Protein AF-A0A7V2L895-F1 (afdb_monomer_lite)

Radius of gyration: 23.86 Å; chains: 1; bounding box: 80×46×72 Å

pLDDT: mean 88.42, std 10.13, range [46.81, 98.75]

Foldseek 3Di:
DDPVLVVVLVVLVVLLCCLVVQLVVLLVVLVVLVVCVVVCVVVPPCPDPLQSLLLSLLSNVLSVLSVVLNVQSVCSNVPHDFDDFDAQDPCLVVLVVQQVVLLVQLCCQQQVVNPVNPSNNVSLLSNLVSLLSNLLSQLRNLADTDGPNLLSLLLNCLQPVLVVQLVVQLVVVVVVLVVQLLVVLVVDPLSVVLVVQVVDVVNPPPPVNVVSVVVSCPPVSNVCSVLCSQLAVSLLSSLVSLQVLCVVCLVPQQALLNQLSSSLSSQLSNLSNVSSNPDDGHNCNSVVSVLSSLSSLLSSQLRSQLSSLSSCCSPPVPVVSNVCSNVVSSNLVSLSRNLVVQLVVLVVCVVVVNDPDDPVNNVVSNVVSVVVSVVSSVVSNVSSNVVNNVSVVVVVVVVVVVVVVVVPPD

Sequence (410 aa):
MSDKTAERRPLDLILFIVSLGGFLLILVTSGMIVIENLLSGPSGVDTGLNYSITTALSITFVGICALPTCIMSARALIGQSPFPPRPGSSIWLVSIVLLPLTLILGHLAFTRGLFSDLIGPPAHILTALVPALIAIVLIRRHGPTYSPRRTWGQFLVGLWAIPITSLILEILTLIPTMIAIAVLLMSTAGGRQLIGILTNPDHWLESQIYETLFQILRQPGVLMVILGYVVIIVPLIEEAAKTMAVWPFLRRGLRPASAFIGGAIGGAAYGLFEALFLTQPGPSWTTNMIARIGATVMHSFTAGLSSWGLAQVVGNREWKRFGRAYLGAVLMHALWNAIALGISFNSIAVEYQYINLTPSMLAMINLSGVILLTLLSSLALIGLIRMPRRLMREQIDSMVEVVQQSSREP

Structure (mmCIF, N/CA/C/O backbone):
data_AF-A0A7V2L895-F1
#
_entry.id   AF-A0A7V2L895-F1
#
loop_
_atom_site.group_PDB
_atom_site.id
_atom_site.type_symbol
_atom_site.label_atom_id
_atom_site.label_alt_id
_atom_site.label_comp_id
_atom_site.label_asym_id
_atom_site.label_entity_id
_atom_site.label_seq_id
_atom_site.pdbx_PDB_ins_code
_atom_site.Cartn_x
_atom_site.Cartn_y
_atom_site.Cartn_z
_atom_site.occupancy
_atom_site.B_iso_or_equiv
_atom_site.auth_seq_id
_atom_site.auth_comp_id
_atom_site.auth_asym_id
_atom_site.auth_atom_id
_atom_site.pdbx_PDB_model_num
ATOM 1 N N . MET A 1 1 ? -12.894 -10.423 40.329 1.00 47.28 1 MET A N 1
ATOM 2 C CA . MET A 1 1 ? -12.368 -10.151 38.968 1.00 47.28 1 MET A CA 1
ATOM 3 C C . MET A 1 1 ? -13.398 -10.653 37.973 1.00 47.28 1 MET A C 1
ATOM 5 O O . MET A 1 1 ? -13.774 -11.807 38.082 1.00 47.28 1 MET A O 1
ATOM 9 N N . SER A 1 2 ? -13.943 -9.791 37.109 1.00 46.81 2 SER A N 1
ATOM 10 C CA . SER A 1 2 ? -15.085 -10.160 36.253 1.00 46.81 2 SER A CA 1
ATOM 11 C C . SER A 1 2 ? -14.647 -10.974 35.029 1.00 46.81 2 SER A C 1
ATOM 13 O O . SER A 1 2 ? -13.564 -10.735 34.489 1.00 46.81 2 SER A O 1
ATOM 15 N N . ASP A 1 3 ? -15.500 -11.891 34.574 1.00 51.38 3 ASP A N 1
ATOM 16 C CA . ASP A 1 3 ? -15.311 -12.806 33.430 1.00 51.38 3 ASP A CA 1
ATOM 17 C C . ASP A 1 3 ? -14.724 -12.145 32.166 1.00 51.38 3 ASP A C 1
ATOM 19 O O . ASP A 1 3 ? -13.896 -12.709 31.451 1.00 51.38 3 ASP A O 1
ATOM 23 N N . LYS A 1 4 ? -15.046 -10.865 31.937 1.00 52.69 4 LYS A N 1
ATOM 24 C CA . LYS A 1 4 ? -14.548 -10.074 30.796 1.00 52.69 4 LYS A CA 1
ATOM 25 C C . LYS A 1 4 ? -13.036 -9.824 30.821 1.00 52.69 4 LYS A C 1
ATOM 27 O O . LYS A 1 4 ? -12.463 -9.436 29.802 1.00 52.69 4 LYS A O 1
ATOM 32 N N . THR A 1 5 ? -12.387 -9.977 31.976 1.00 53.72 5 THR A N 1
ATOM 33 C CA . THR A 1 5 ? -10.924 -9.868 32.107 1.00 53.72 5 THR A CA 1
ATOM 34 C C . THR A 1 5 ? -10.213 -11.164 31.722 1.00 53.72 5 THR A C 1
ATOM 36 O O . THR A 1 5 ? -9.097 -11.092 31.209 1.00 53.72 5 THR A O 1
ATOM 39 N N . ALA A 1 6 ? -10.861 -12.324 31.884 1.00 54.28 6 ALA A N 1
ATOM 40 C CA . ALA A 1 6 ? -10.315 -13.621 31.496 1.00 54.28 6 ALA A CA 1
ATOM 41 C C . ALA A 1 6 ? -10.310 -13.801 29.965 1.00 54.28 6 ALA A C 1
ATOM 43 O O . ALA A 1 6 ? -9.279 -14.168 29.406 1.00 54.28 6 ALA A O 1
ATOM 44 N N . GLU A 1 7 ? -11.389 -13.415 29.270 1.00 57.00 7 GLU A N 1
ATOM 45 C CA . GLU A 1 7 ? -11.491 -13.495 27.796 1.00 57.00 7 GLU A CA 1
ATOM 46 C C . GLU A 1 7 ? -10.482 -12.615 27.032 1.00 57.00 7 GLU A C 1
ATOM 48 O O . GLU A 1 7 ? -10.173 -12.874 25.868 1.00 57.00 7 GLU A O 1
ATOM 53 N N . ARG A 1 8 ? -9.956 -11.549 27.652 1.00 62.12 8 ARG A N 1
ATOM 54 C CA . ARG A 1 8 ? -8.998 -10.638 26.995 1.00 62.12 8 ARG A CA 1
ATOM 55 C C . ARG A 1 8 ? -7.577 -11.198 26.952 1.00 62.12 8 ARG A C 1
ATOM 57 O O . ARG A 1 8 ? -6.865 -10.949 25.982 1.00 62.12 8 ARG A O 1
ATOM 64 N N . ARG A 1 9 ? -7.201 -12.013 27.942 1.00 71.25 9 ARG A N 1
ATOM 65 C CA . ARG A 1 9 ? -5.858 -12.599 28.080 1.00 71.25 9 ARG A CA 1
ATOM 66 C C . ARG A 1 9 ? -5.384 -13.406 26.860 1.00 71.25 9 ARG A C 1
ATOM 68 O O . ARG A 1 9 ? -4.253 -13.168 26.445 1.00 71.25 9 ARG A O 1
ATOM 75 N N . PRO A 1 10 ? -6.185 -14.291 26.230 1.00 82.56 10 PRO A N 1
ATOM 76 C CA . PRO A 1 10 ? -5.721 -15.036 25.057 1.00 82.56 10 PRO A CA 1
ATOM 77 C C . PRO A 1 10 ? -5.501 -14.146 23.826 1.00 82.56 10 PRO A C 1
ATOM 79 O O . PRO A 1 10 ? -4.518 -14.328 23.117 1.00 82.56 10 PRO A O 1
ATOM 82 N N . LEU A 1 11 ? -6.354 -13.143 23.581 1.00 79.75 11 LEU A N 1
ATOM 83 C CA . LEU A 1 11 ? -6.153 -12.202 22.468 1.00 79.75 11 LEU A CA 1
ATOM 84 C C . LEU A 1 11 ? -4.928 -11.310 22.686 1.00 79.75 11 LEU A C 1
ATOM 86 O O . LEU A 1 11 ? -4.228 -10.989 21.732 1.00 79.75 11 LEU A O 1
ATOM 90 N N . ASP A 1 12 ? -4.681 -10.899 23.930 1.00 83.38 12 ASP A N 1
ATOM 91 C CA . ASP A 1 12 ? -3.463 -10.189 24.320 1.00 83.38 12 ASP A CA 1
ATOM 92 C C . ASP A 1 12 ? -2.209 -11.039 24.110 1.00 83.38 12 ASP A C 1
ATOM 94 O O . ASP A 1 12 ? -1.223 -10.554 23.562 1.00 83.38 12 ASP A O 1
ATOM 98 N N . LEU A 1 13 ? -2.270 -12.320 24.470 1.00 87.12 13 LEU A N 1
ATOM 99 C CA . LEU A 1 13 ? -1.169 -13.254 24.277 1.00 87.12 13 LEU A CA 1
ATOM 100 C C . LEU A 1 13 ? -0.878 -13.494 22.792 1.00 87.12 13 LEU A C 1
ATOM 102 O O . LEU A 1 13 ? 0.271 -13.379 22.375 1.00 87.12 13 LEU A O 1
ATOM 106 N N . ILE A 1 14 ? -1.907 -13.762 21.983 1.00 86.50 14 ILE A N 1
ATOM 107 C CA . ILE A 1 14 ? -1.761 -13.944 20.531 1.00 86.50 14 ILE A CA 1
ATOM 108 C C . ILE A 1 14 ? -1.159 -12.688 19.903 1.00 86.50 14 ILE A C 1
ATOM 110 O O . ILE A 1 14 ? -0.196 -12.773 19.148 1.00 86.50 14 ILE A O 1
ATOM 114 N N . LEU A 1 15 ? -1.697 -11.512 20.236 1.00 84.56 15 LEU A N 1
ATOM 115 C CA . LEU A 1 15 ? -1.229 -10.251 19.674 1.00 84.56 15 LEU A CA 1
ATOM 116 C C . LEU A 1 15 ? 0.223 -9.951 20.076 1.00 84.56 15 LEU A C 1
ATOM 118 O O . LEU A 1 15 ? 0.990 -9.462 19.247 1.00 84.56 15 LEU A O 1
ATOM 122 N N . PHE A 1 16 ? 0.616 -10.285 21.309 1.00 89.06 16 PHE A N 1
ATOM 123 C CA . PHE A 1 16 ? 1.997 -10.189 21.778 1.00 89.06 16 PHE A CA 1
ATOM 124 C C . PHE A 1 16 ? 2.930 -11.134 21.011 1.00 89.06 16 PHE A C 1
ATOM 126 O O . PHE A 1 16 ? 3.919 -10.668 20.450 1.00 89.06 16 PHE A O 1
ATOM 133 N N . ILE A 1 17 ? 2.593 -12.427 20.930 1.00 89.38 17 ILE A N 1
ATOM 134 C CA . ILE A 1 17 ? 3.401 -13.445 20.240 1.00 89.38 17 ILE A CA 1
ATOM 135 C C . ILE A 1 17 ? 3.563 -13.094 18.763 1.00 89.38 17 ILE A C 1
ATOM 137 O O . ILE A 1 17 ? 4.679 -13.105 18.256 1.00 89.38 17 ILE A O 1
ATOM 141 N N . VAL A 1 18 ? 2.473 -12.735 18.080 1.00 87.62 18 VAL A N 1
ATOM 142 C CA . VAL A 1 18 ? 2.512 -12.375 16.658 1.00 87.62 18 VAL A CA 1
ATOM 143 C C . VAL A 1 18 ? 3.358 -11.122 16.439 1.00 87.62 18 VAL A C 1
ATOM 145 O O . VAL A 1 18 ? 4.212 -11.122 15.559 1.00 87.62 18 VAL A O 1
ATOM 148 N N . SER A 1 19 ? 3.180 -10.075 17.255 1.00 88.31 19 SER A N 1
ATOM 149 C CA . SER A 1 19 ? 3.936 -8.822 17.098 1.00 88.31 19 SER A CA 1
ATOM 150 C C . SER A 1 19 ? 5.428 -9.009 17.383 1.00 88.31 19 SER A C 1
ATOM 152 O O . SER A 1 19 ? 6.260 -8.503 16.636 1.00 88.31 19 SER A O 1
ATOM 154 N N . LEU A 1 20 ? 5.779 -9.733 18.452 1.00 91.31 20 LEU A N 1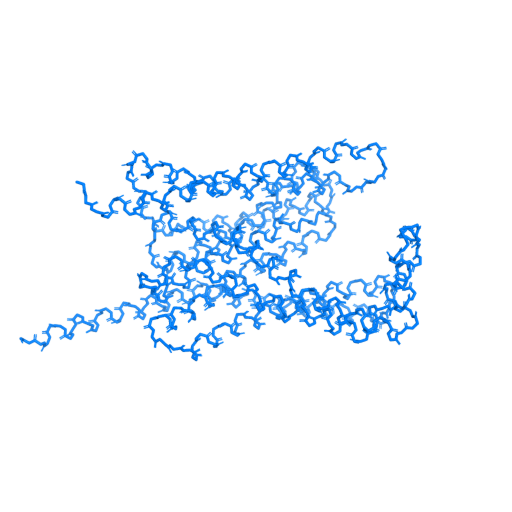
ATOM 155 C CA . LEU A 1 20 ? 7.172 -9.986 18.819 1.00 91.31 20 LEU A CA 1
ATOM 156 C C . LEU A 1 20 ? 7.841 -10.954 17.839 1.00 91.31 20 LEU A C 1
ATOM 158 O O . LEU A 1 20 ? 8.933 -10.674 17.357 1.00 91.31 20 LEU A O 1
ATOM 162 N N . GLY A 1 21 ? 7.178 -12.065 17.520 1.00 88.06 21 GLY A N 1
ATOM 163 C CA . GLY A 1 21 ? 7.686 -13.065 16.585 1.00 88.06 21 GLY A CA 1
ATOM 164 C C . GLY A 1 21 ? 7.909 -12.482 15.194 1.00 88.06 21 GLY A C 1
ATOM 165 O O . GLY A 1 21 ? 8.980 -12.668 14.625 1.00 88.06 21 GLY A O 1
ATOM 166 N N . GLY A 1 22 ? 6.952 -11.708 14.674 1.00 86.69 22 GLY A N 1
ATOM 167 C CA . GLY A 1 22 ? 7.124 -11.041 13.385 1.00 86.69 22 GLY A CA 1
ATOM 168 C C . GLY A 1 22 ? 8.212 -9.964 13.407 1.00 86.69 22 GLY A C 1
ATOM 169 O O . GLY A 1 22 ? 8.968 -9.865 12.449 1.00 86.69 22 GLY A O 1
ATOM 170 N N . PHE A 1 23 ? 8.375 -9.221 14.510 1.00 91.38 23 PHE A N 1
ATOM 171 C CA . PHE A 1 23 ? 9.475 -8.260 14.656 1.00 91.38 23 PHE A CA 1
ATOM 172 C C . PHE A 1 23 ? 10.838 -8.959 14.598 1.00 91.38 23 PHE A C 1
ATOM 174 O O . PHE A 1 23 ? 11.713 -8.531 13.851 1.00 91.38 23 PHE A O 1
ATOM 181 N N . LEU A 1 24 ? 11.002 -10.054 15.345 1.00 91.06 24 LEU A N 1
ATOM 182 C CA . LEU A 1 24 ? 12.238 -10.837 15.352 1.00 91.06 24 LEU A CA 1
ATOM 183 C C . LEU A 1 24 ? 12.520 -11.463 13.982 1.00 91.06 24 LEU A C 1
ATOM 185 O O . LEU A 1 24 ? 13.651 -11.392 13.511 1.00 91.06 24 LEU A O 1
ATOM 189 N N . LEU A 1 25 ? 11.500 -12.021 13.322 1.00 90.12 25 LEU A N 1
ATOM 190 C CA . LEU A 1 25 ? 11.636 -12.577 11.976 1.00 90.12 25 LEU A CA 1
ATOM 191 C C . LEU A 1 25 ? 12.106 -11.510 10.981 1.00 90.12 25 LEU A C 1
ATOM 193 O O . LEU A 1 25 ? 13.057 -11.737 10.243 1.00 90.12 25 LEU A O 1
ATOM 197 N N . ILE A 1 26 ? 11.489 -10.328 11.011 1.00 91.62 26 ILE A N 1
ATOM 198 C CA . ILE A 1 26 ? 11.847 -9.198 10.152 1.00 91.62 26 ILE A CA 1
ATOM 199 C C . ILE A 1 26 ? 13.279 -8.715 10.414 1.00 91.62 26 ILE A C 1
ATOM 201 O O . ILE A 1 26 ? 13.998 -8.411 9.463 1.00 91.62 26 ILE A O 1
ATOM 205 N N . LEU A 1 27 ? 13.717 -8.670 11.677 1.00 91.12 27 LEU A N 1
ATOM 206 C CA . LEU A 1 27 ? 15.104 -8.338 12.012 1.00 91.12 27 LEU A CA 1
ATOM 207 C C . LEU A 1 27 ? 16.088 -9.358 11.432 1.00 91.12 27 LEU A C 1
ATOM 209 O O . LEU A 1 27 ? 17.114 -8.960 10.884 1.00 91.12 27 LEU A O 1
ATOM 213 N N . VAL A 1 28 ? 15.769 -10.654 11.510 1.00 92.12 28 VAL A N 1
ATOM 214 C CA . VAL A 1 28 ? 16.588 -11.708 10.896 1.00 92.12 28 VAL A CA 1
ATOM 215 C C . VAL A 1 28 ? 16.631 -11.527 9.380 1.00 92.12 28 VAL A C 1
ATOM 217 O O . VAL A 1 28 ? 17.719 -11.488 8.817 1.00 92.12 28 VAL A O 1
ATOM 220 N N . THR A 1 29 ? 15.486 -11.338 8.716 1.00 89.81 29 THR A N 1
ATOM 221 C CA . THR A 1 29 ? 15.426 -11.105 7.263 1.00 89.81 29 THR A CA 1
ATOM 222 C C . THR A 1 29 ? 16.241 -9.882 6.847 1.00 89.81 29 THR A C 1
ATOM 224 O O . THR A 1 29 ? 17.032 -9.961 5.912 1.00 89.81 29 THR A O 1
ATOM 227 N N . SER A 1 30 ? 16.110 -8.764 7.565 1.00 91.00 30 SER A N 1
ATOM 228 C CA . SER A 1 30 ? 16.908 -7.568 7.299 1.00 91.00 30 SER A CA 1
ATOM 229 C C . SER A 1 30 ? 18.404 -7.813 7.503 1.00 91.00 30 SER A C 1
ATOM 231 O O . SER A 1 30 ? 19.209 -7.305 6.727 1.00 91.00 30 SER A O 1
ATOM 233 N N . GLY A 1 31 ? 18.787 -8.564 8.539 1.00 89.50 31 GLY A N 1
ATOM 234 C CA . GLY A 1 31 ? 20.180 -8.930 8.790 1.00 89.50 31 GLY A CA 1
ATOM 235 C C . GLY A 1 31 ? 20.755 -9.798 7.673 1.00 89.50 31 GLY A C 1
ATOM 236 O O . GLY A 1 31 ? 21.872 -9.551 7.230 1.00 89.50 31 GLY A O 1
ATOM 237 N N . MET A 1 32 ? 19.971 -10.752 7.162 1.00 89.38 32 MET A N 1
ATOM 238 C CA . MET A 1 32 ? 20.368 -11.604 6.038 1.00 89.38 32 MET A CA 1
ATOM 239 C C . MET A 1 32 ? 20.625 -10.798 4.762 1.00 89.38 32 MET A C 1
ATOM 241 O O . MET A 1 32 ? 21.624 -11.056 4.108 1.00 89.38 32 MET A O 1
ATOM 245 N N . ILE A 1 33 ? 19.803 -9.787 4.453 1.00 88.38 33 ILE A N 1
ATOM 246 C CA . ILE A 1 33 ? 20.011 -8.903 3.286 1.00 88.38 33 ILE A CA 1
ATOM 247 C C . ILE A 1 33 ? 21.324 -8.118 3.407 1.00 88.38 33 ILE A C 1
ATOM 249 O O . ILE A 1 33 ? 22.063 -7.966 2.435 1.00 88.38 33 ILE A O 1
ATOM 253 N N . VAL A 1 34 ? 21.641 -7.623 4.609 1.00 86.31 34 VAL A N 1
ATOM 254 C CA . VAL A 1 34 ? 22.909 -6.918 4.857 1.00 86.31 34 VAL A CA 1
ATOM 255 C C . VAL A 1 34 ? 24.093 -7.877 4.729 1.00 86.31 34 VAL A C 1
ATOM 257 O O . VAL A 1 34 ? 25.081 -7.538 4.086 1.00 86.31 34 VAL A O 1
ATOM 260 N N . ILE A 1 35 ? 23.997 -9.078 5.307 1.00 86.62 35 ILE A N 1
ATOM 261 C CA . ILE A 1 35 ? 25.050 -10.099 5.221 1.00 86.62 35 ILE A CA 1
ATOM 262 C C . ILE A 1 35 ? 25.265 -10.534 3.768 1.00 86.62 35 ILE A C 1
ATOM 264 O O . ILE A 1 35 ? 26.406 -10.582 3.325 1.00 86.62 35 ILE A O 1
ATOM 268 N N . GLU A 1 36 ? 24.194 -10.804 3.019 1.00 84.69 36 GLU A N 1
ATOM 269 C CA . GLU A 1 36 ? 24.253 -11.142 1.594 1.00 84.69 36 GLU A CA 1
ATOM 270 C C . GLU A 1 36 ? 25.011 -10.069 0.811 1.00 84.69 36 GLU A C 1
ATOM 272 O O . GLU A 1 36 ? 25.942 -10.394 0.081 1.00 84.69 36 GLU A O 1
ATOM 277 N N . ASN A 1 37 ? 24.687 -8.791 1.029 1.00 81.38 37 ASN A N 1
ATOM 278 C CA . ASN A 1 37 ? 25.364 -7.685 0.359 1.00 81.38 37 ASN A CA 1
ATOM 279 C C . ASN A 1 37 ? 26.857 -7.574 0.724 1.00 81.38 37 ASN A C 1
ATOM 281 O O . ASN A 1 37 ? 27.685 -7.285 -0.137 1.00 81.38 37 ASN A O 1
ATOM 285 N N . LEU A 1 38 ? 27.222 -7.837 1.983 1.00 81.44 38 LEU A N 1
ATOM 286 C CA . LEU A 1 38 ? 28.625 -7.862 2.412 1.00 81.44 38 LEU A CA 1
ATOM 287 C C . LEU A 1 38 ? 29.396 -9.037 1.791 1.00 81.44 38 LEU A C 1
ATOM 289 O O . LEU A 1 38 ? 30.576 -8.897 1.471 1.00 81.44 38 LEU A O 1
ATOM 293 N N . LEU A 1 39 ? 28.738 -10.186 1.615 1.00 81.38 39 LEU A N 1
ATOM 294 C CA . LEU A 1 39 ? 29.326 -11.392 1.029 1.00 81.38 39 LEU A CA 1
ATOM 295 C C . LEU A 1 39 ? 29.367 -11.360 -0.505 1.00 81.38 39 LEU A C 1
ATOM 297 O O . LEU A 1 39 ? 30.215 -12.032 -1.086 1.00 81.38 39 LEU A O 1
ATOM 301 N N . SER A 1 40 ? 28.489 -10.596 -1.164 1.00 72.19 40 SER A N 1
ATOM 302 C CA . SER A 1 40 ? 28.437 -10.474 -2.628 1.00 72.19 40 SER A CA 1
ATOM 303 C C . SER A 1 40 ? 29.451 -9.474 -3.197 1.00 72.19 40 SER A C 1
ATOM 305 O O . SER A 1 40 ? 29.813 -9.585 -4.370 1.00 72.19 40 SER A O 1
ATOM 307 N N . GLY A 1 41 ? 29.981 -8.557 -2.379 1.00 62.53 41 GLY A N 1
ATOM 308 C CA . GLY A 1 41 ? 30.995 -7.563 -2.766 1.00 62.53 41 GLY A CA 1
ATOM 309 C C . GLY A 1 41 ? 32.218 -8.088 -3.554 1.00 62.53 41 GLY A C 1
ATOM 310 O O . GLY A 1 41 ? 32.682 -7.383 -4.447 1.00 62.53 41 GLY A O 1
ATOM 311 N N . PRO A 1 42 ? 32.734 -9.314 -3.318 1.00 58.00 42 PRO A N 1
ATOM 312 C CA . PRO A 1 42 ? 33.832 -9.888 -4.107 1.00 58.00 42 PRO A CA 1
ATOM 313 C C . PRO A 1 42 ? 33.417 -10.491 -5.463 1.00 58.00 42 PRO A C 1
ATOM 315 O O . PRO A 1 42 ? 34.285 -10.793 -6.277 1.00 58.00 42 PRO A O 1
ATOM 318 N N . SER A 1 43 ? 32.120 -10.716 -5.708 1.00 56.47 43 SER A N 1
ATOM 319 C CA . SER A 1 43 ? 31.615 -11.524 -6.838 1.00 56.47 43 SER A CA 1
ATOM 320 C C . SER A 1 43 ? 31.265 -10.737 -8.112 1.00 56.47 43 SER A C 1
ATOM 322 O O . SER A 1 43 ? 30.825 -11.328 -9.094 1.00 56.47 43 SER A O 1
ATOM 324 N N . GLY A 1 44 ? 31.477 -9.415 -8.132 1.00 47.97 44 GLY A N 1
ATOM 325 C CA . GLY A 1 44 ? 31.302 -8.578 -9.331 1.00 47.97 44 GLY A CA 1
ATOM 326 C C . GLY A 1 44 ? 29.850 -8.330 -9.769 1.00 47.97 44 GLY A C 1
ATOM 327 O O . GLY A 1 44 ? 29.630 -7.613 -10.743 1.00 47.97 44 GLY A O 1
ATOM 328 N N . VAL A 1 45 ? 28.856 -8.873 -9.057 1.00 50.09 45 VAL A N 1
ATOM 329 C CA . VAL A 1 45 ? 27.433 -8.560 -9.260 1.00 50.09 45 VAL A CA 1
ATOM 330 C C . VAL A 1 45 ? 27.099 -7.310 -8.447 1.00 50.09 45 VAL A C 1
ATOM 332 O O . VAL A 1 45 ? 26.736 -7.384 -7.274 1.00 50.09 45 VAL A O 1
ATOM 335 N N . ASP A 1 46 ? 27.281 -6.143 -9.060 1.00 50.94 46 ASP A N 1
ATOM 336 C CA . ASP A 1 46 ? 26.990 -4.853 -8.436 1.00 50.94 46 ASP A CA 1
ATOM 337 C C . ASP A 1 46 ? 25.471 -4.615 -8.401 1.00 50.94 46 ASP A C 1
ATOM 339 O O . ASP A 1 46 ? 24.887 -3.998 -9.289 1.00 50.94 46 ASP A O 1
ATOM 343 N N . THR A 1 47 ? 24.790 -5.132 -7.373 1.00 52.53 47 THR A N 1
ATOM 344 C CA . THR A 1 47 ? 23.374 -4.805 -7.118 1.00 52.53 47 THR A CA 1
ATOM 345 C C . THR A 1 47 ? 23.188 -3.375 -6.589 1.00 52.53 47 THR A C 1
ATOM 347 O O . THR A 1 47 ? 22.064 -2.984 -6.281 1.00 52.53 47 THR A O 1
ATOM 350 N N . GLY A 1 48 ? 24.268 -2.589 -6.473 1.00 62.22 48 GLY A N 1
ATOM 351 C CA . GLY A 1 48 ? 24.295 -1.252 -5.898 1.00 62.22 48 GLY A CA 1
ATOM 352 C C . GLY A 1 48 ? 24.070 -1.275 -4.384 1.00 62.22 48 GLY A C 1
ATOM 353 O O . GLY A 1 48 ? 22.975 -1.574 -3.911 1.00 62.22 48 GLY A O 1
ATOM 354 N N . LEU A 1 49 ? 25.086 -0.890 -3.605 1.00 66.12 49 LEU A N 1
ATOM 355 C CA . LEU A 1 49 ? 25.040 -0.788 -2.131 1.00 66.12 49 LEU A CA 1
ATOM 356 C C . LEU A 1 49 ? 23.767 -0.068 -1.615 1.00 66.12 49 LEU A C 1
ATOM 358 O O . LEU A 1 49 ? 23.123 -0.502 -0.656 1.00 66.12 49 LEU A O 1
ATOM 362 N N . ASN A 1 50 ? 23.344 0.967 -2.349 1.00 74.38 50 ASN A N 1
ATOM 363 C CA . ASN A 1 50 ? 22.130 1.747 -2.110 1.00 74.38 50 ASN A CA 1
ATOM 364 C C . ASN A 1 50 ? 20.844 0.901 -2.045 1.00 74.38 50 ASN A C 1
ATOM 366 O O . ASN A 1 50 ? 19.965 1.185 -1.229 1.00 74.38 50 ASN A O 1
ATOM 370 N N . TYR A 1 51 ? 20.699 -0.113 -2.906 1.00 83.69 51 TYR A N 1
ATOM 371 C CA . TYR A 1 51 ? 19.502 -0.958 -2.981 1.00 83.69 51 TYR A CA 1
ATOM 372 C C . TYR A 1 51 ? 19.353 -1.826 -1.738 1.00 83.69 51 TYR A C 1
ATOM 374 O O . TYR A 1 51 ? 18.323 -1.769 -1.060 1.00 83.69 51 TYR A O 1
ATOM 382 N N . SER A 1 52 ? 20.399 -2.571 -1.388 1.00 85.31 52 SER A N 1
ATOM 383 C CA . SER A 1 52 ? 20.362 -3.513 -0.270 1.00 85.31 52 SER A CA 1
ATOM 384 C C . SER A 1 52 ? 20.192 -2.803 1.072 1.00 85.31 52 SER A C 1
ATOM 386 O O . SER A 1 52 ? 19.362 -3.220 1.880 1.00 85.31 52 SER A O 1
ATOM 388 N N . ILE A 1 53 ? 20.895 -1.684 1.294 1.00 87.50 53 ILE A N 1
ATOM 389 C CA . ILE A 1 53 ? 20.757 -0.888 2.526 1.00 87.50 53 ILE A CA 1
ATOM 390 C C . ILE A 1 53 ? 19.353 -0.285 2.633 1.00 87.50 53 ILE A C 1
ATOM 392 O O . ILE A 1 53 ? 18.721 -0.378 3.689 1.00 87.50 53 ILE A O 1
ATOM 396 N N . THR A 1 54 ? 18.834 0.302 1.548 1.00 91.50 54 THR A N 1
ATOM 397 C CA . THR A 1 54 ? 17.481 0.883 1.545 1.00 91.50 54 THR A CA 1
ATOM 398 C C . THR A 1 54 ? 16.424 -0.183 1.820 1.00 91.50 54 THR A C 1
ATOM 400 O O . THR A 1 54 ? 15.527 0.047 2.635 1.00 91.50 54 THR A O 1
ATOM 403 N N . THR A 1 55 ? 16.557 -1.361 1.208 1.00 91.75 55 THR A N 1
ATOM 404 C CA . THR A 1 55 ? 15.662 -2.507 1.423 1.00 91.75 55 THR A CA 1
ATOM 405 C C . THR A 1 55 ? 15.710 -2.979 2.875 1.00 91.75 55 THR A C 1
ATOM 407 O O . THR A 1 55 ? 14.673 -3.071 3.532 1.00 91.75 55 THR A O 1
ATOM 410 N N . ALA A 1 56 ? 16.908 -3.215 3.415 1.00 92.06 56 ALA A N 1
ATOM 411 C CA . ALA A 1 56 ? 17.103 -3.678 4.786 1.00 92.06 56 ALA A CA 1
ATOM 412 C C . ALA A 1 56 ? 16.508 -2.699 5.814 1.00 92.06 56 ALA A C 1
ATOM 414 O O . ALA A 1 56 ? 15.742 -3.093 6.696 1.00 92.06 56 ALA A O 1
ATOM 415 N N . LEU A 1 57 ? 16.784 -1.399 5.673 1.00 93.62 57 LEU A N 1
ATOM 416 C CA . LEU A 1 57 ? 16.239 -0.382 6.576 1.00 93.62 57 LEU A CA 1
ATOM 417 C C . LEU A 1 57 ? 14.715 -0.253 6.459 1.00 93.62 57 LEU A C 1
ATOM 419 O O . LEU A 1 57 ? 14.039 -0.081 7.475 1.00 93.62 57 LEU A O 1
ATOM 423 N N . SER A 1 58 ? 14.162 -0.390 5.253 1.00 95.12 58 SER A N 1
ATOM 424 C CA . SER A 1 58 ? 12.712 -0.365 5.023 1.00 95.12 58 SER A CA 1
ATOM 425 C C . SER A 1 58 ? 12.018 -1.564 5.674 1.00 95.12 58 SER A C 1
ATOM 427 O O . SER A 1 58 ? 11.037 -1.394 6.401 1.00 95.12 58 SER A O 1
ATOM 429 N N . ILE A 1 59 ? 12.579 -2.766 5.513 1.00 93.00 59 ILE A N 1
ATOM 430 C CA . ILE A 1 59 ? 12.107 -3.994 6.167 1.00 93.00 59 ILE A CA 1
ATOM 431 C C . ILE A 1 59 ? 12.218 -3.865 7.691 1.00 93.00 59 ILE A C 1
ATOM 433 O O . ILE A 1 59 ? 11.244 -4.105 8.404 1.00 93.00 59 ILE A O 1
ATOM 437 N N . THR A 1 60 ? 13.351 -3.385 8.207 1.00 94.56 60 THR A N 1
ATOM 438 C CA . THR A 1 60 ? 13.528 -3.118 9.642 1.00 94.56 60 THR A CA 1
ATOM 439 C C . THR A 1 60 ? 12.466 -2.152 10.171 1.00 94.56 60 THR A C 1
ATOM 441 O O . THR A 1 60 ? 11.881 -2.394 11.229 1.00 94.56 60 THR A O 1
ATOM 444 N N . PHE A 1 61 ? 12.153 -1.084 9.432 1.00 95.50 61 PHE A N 1
ATOM 445 C CA . PHE A 1 61 ? 11.117 -0.126 9.815 1.00 95.50 61 PHE A CA 1
ATOM 446 C C . PHE A 1 61 ? 9.716 -0.760 9.874 1.00 95.50 61 PHE A C 1
ATOM 448 O O . PHE A 1 61 ? 8.965 -0.512 10.825 1.00 95.50 61 PHE A O 1
ATOM 455 N N . VAL A 1 62 ? 9.380 -1.634 8.918 1.00 94.12 62 VAL A N 1
ATOM 456 C CA . VAL A 1 62 ? 8.148 -2.444 8.951 1.00 94.12 62 VAL A CA 1
ATOM 457 C C . VAL A 1 62 ? 8.088 -3.310 10.218 1.00 94.12 62 VAL A C 1
ATOM 459 O O . VAL A 1 62 ? 7.022 -3.447 10.821 1.00 94.12 62 VAL A O 1
ATOM 462 N N . GLY A 1 63 ? 9.229 -3.833 10.673 1.00 92.56 63 GLY A N 1
ATOM 463 C CA . GLY A 1 63 ? 9.365 -4.548 11.944 1.00 92.56 63 GLY A CA 1
ATOM 464 C C . GLY A 1 63 ? 9.114 -3.655 13.160 1.00 92.56 63 GLY A C 1
ATOM 465 O O . GLY A 1 63 ? 8.300 -3.983 14.025 1.00 92.56 63 GLY A O 1
ATOM 466 N N . ILE A 1 64 ? 9.784 -2.501 13.222 1.00 94.19 64 ILE A N 1
ATOM 467 C CA . ILE A 1 64 ? 9.679 -1.527 14.325 1.00 94.19 64 ILE A CA 1
ATOM 468 C C . ILE A 1 64 ? 8.226 -1.085 14.547 1.00 94.19 64 ILE A C 1
ATOM 470 O O . ILE A 1 64 ? 7.802 -0.877 15.687 1.00 94.19 64 ILE A O 1
ATOM 474 N N . CYS A 1 65 ? 7.430 -1.006 13.480 1.00 93.81 65 CYS A N 1
ATOM 475 C CA . CYS A 1 65 ? 6.009 -0.681 13.559 1.00 93.81 65 CYS A CA 1
ATOM 476 C C . CYS A 1 65 ? 5.182 -1.651 14.427 1.00 93.81 65 CYS A C 1
ATOM 478 O O . CYS A 1 65 ? 4.084 -1.284 14.851 1.00 93.81 65 CYS A O 1
ATOM 480 N N . ALA A 1 66 ? 5.684 -2.852 14.746 1.00 92.12 66 ALA A N 1
ATOM 481 C CA . ALA A 1 66 ? 5.026 -3.793 15.655 1.00 92.12 66 ALA A CA 1
ATOM 482 C C . ALA A 1 66 ? 5.285 -3.542 17.144 1.00 92.12 66 ALA A C 1
ATOM 484 O O . ALA A 1 66 ? 4.505 -4.001 17.989 1.00 92.12 66 ALA A O 1
ATOM 485 N N . LEU A 1 67 ? 6.315 -2.763 17.490 1.00 92.19 67 LEU A N 1
ATOM 486 C CA . LEU A 1 67 ? 6.668 -2.477 18.882 1.00 92.19 67 LEU A CA 1
ATOM 487 C C . LEU A 1 67 ? 5.526 -1.835 19.689 1.00 92.19 67 LEU A C 1
ATOM 489 O O . LEU A 1 67 ? 5.288 -2.296 20.808 1.00 92.19 67 LEU A O 1
ATOM 493 N N . PRO A 1 68 ? 4.755 -0.848 19.179 1.00 92.19 68 PRO A N 1
ATOM 494 C CA . PRO A 1 68 ? 3.629 -0.281 19.920 1.00 92.19 68 PRO A CA 1
ATOM 495 C C . PRO A 1 68 ? 2.620 -1.343 20.357 1.00 92.19 68 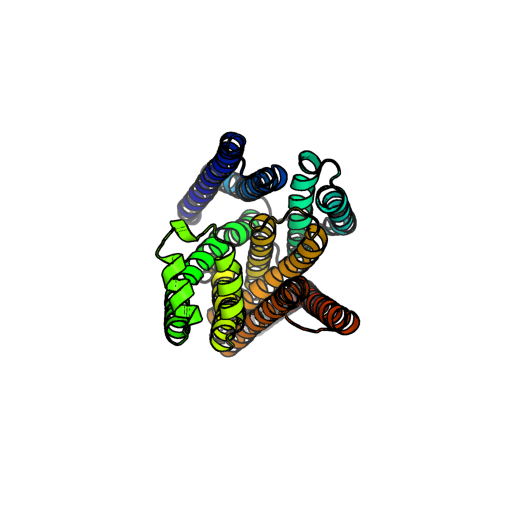PRO A C 1
ATOM 497 O O . PRO A 1 68 ? 2.165 -1.342 21.503 1.00 92.19 68 PRO A O 1
ATOM 500 N N . THR A 1 69 ? 2.285 -2.274 19.466 1.00 90.12 69 THR A N 1
ATOM 501 C CA . THR A 1 69 ? 1.339 -3.351 19.757 1.00 90.12 69 THR A CA 1
ATOM 502 C C . THR A 1 69 ? 1.922 -4.372 20.725 1.00 90.12 69 THR A C 1
ATOM 504 O O . THR A 1 69 ? 1.211 -4.801 21.637 1.00 90.12 69 THR A O 1
ATOM 507 N N . CYS A 1 70 ? 3.209 -4.701 20.591 1.00 90.38 70 CYS A N 1
ATOM 508 C CA . CYS A 1 70 ? 3.937 -5.536 21.544 1.00 90.38 70 CYS A CA 1
ATOM 509 C C . CYS A 1 70 ? 3.872 -4.932 22.959 1.00 90.38 70 CYS A C 1
ATOM 511 O O . CYS A 1 70 ? 3.396 -5.583 23.889 1.00 90.38 70 CYS A O 1
ATOM 513 N N . ILE A 1 71 ? 4.208 -3.645 23.102 1.00 91.81 71 ILE A N 1
ATOM 514 C CA . ILE A 1 71 ? 4.165 -2.914 24.378 1.00 91.81 71 ILE A CA 1
ATOM 515 C C . ILE A 1 71 ? 2.744 -2.888 24.950 1.00 91.81 71 ILE A C 1
ATOM 517 O O . ILE A 1 71 ? 2.539 -3.156 26.134 1.00 91.81 71 ILE A O 1
ATOM 521 N N . MET A 1 72 ? 1.738 -2.573 24.130 1.00 91.12 72 MET A N 1
ATOM 522 C CA . MET A 1 72 ? 0.343 -2.517 24.581 1.00 91.12 72 MET A CA 1
ATOM 523 C C . MET A 1 72 ? -0.193 -3.880 25.028 1.00 91.12 72 MET A C 1
ATOM 525 O O . MET A 1 72 ? -0.940 -3.938 26.005 1.00 91.12 72 MET A O 1
ATOM 529 N N . SER A 1 73 ? 0.192 -4.954 24.340 1.00 89.00 73 SER A N 1
ATOM 530 C CA . SER A 1 73 ? -0.219 -6.320 24.680 1.00 89.00 73 SER A CA 1
ATOM 531 C C . SER A 1 73 ? 0.507 -6.813 25.934 1.00 89.00 73 SER A C 1
ATOM 533 O O . SER A 1 73 ? -0.134 -7.331 26.842 1.00 89.00 73 SER A O 1
ATOM 535 N N . ALA A 1 74 ? 1.811 -6.543 26.061 1.00 90.38 74 ALA A N 1
ATOM 536 C CA . ALA A 1 74 ? 2.585 -6.843 27.265 1.00 90.38 74 ALA A CA 1
ATOM 537 C C . ALA A 1 74 ? 1.995 -6.154 28.504 1.00 90.38 74 ALA A C 1
ATOM 539 O O . ALA A 1 74 ? 1.748 -6.810 29.512 1.00 90.38 74 ALA A O 1
ATOM 540 N N . ARG A 1 75 ? 1.680 -4.853 28.404 1.00 91.06 75 ARG A N 1
ATOM 541 C CA . ARG A 1 75 ? 1.009 -4.086 29.470 1.00 91.06 75 ARG A CA 1
ATOM 542 C C . ARG A 1 75 ? -0.323 -4.708 29.888 1.00 91.06 75 ARG A C 1
ATOM 544 O O . ARG A 1 75 ? -0.617 -4.780 31.078 1.00 91.06 75 ARG A O 1
ATOM 551 N N . ALA A 1 76 ? -1.125 -5.153 28.925 1.00 87.62 76 ALA A N 1
ATOM 552 C CA . ALA A 1 76 ? -2.403 -5.794 29.210 1.00 87.62 76 ALA A CA 1
ATOM 553 C C . ALA A 1 76 ? -2.231 -7.163 29.897 1.00 87.62 76 ALA A C 1
ATOM 555 O O . ALA A 1 76 ? -2.987 -7.472 30.817 1.00 87.62 76 ALA A O 1
ATOM 556 N N . LEU A 1 77 ? -1.217 -7.949 29.511 1.00 89.31 77 LEU A N 1
ATOM 557 C CA . LEU A 1 77 ? -0.894 -9.237 30.140 1.00 89.31 77 LEU A CA 1
ATOM 558 C C . LEU A 1 77 ? -0.461 -9.086 31.605 1.00 89.31 77 LEU A C 1
ATOM 560 O O . LEU A 1 77 ? -0.864 -9.894 32.439 1.00 89.31 77 LEU A O 1
ATOM 564 N N . ILE A 1 78 ? 0.271 -8.020 31.939 1.00 91.62 78 ILE A N 1
ATOM 565 C CA . ILE A 1 78 ? 0.655 -7.686 33.326 1.00 91.62 78 ILE A CA 1
ATOM 566 C C . ILE A 1 78 ? -0.434 -6.914 34.094 1.00 91.62 78 ILE A C 1
ATOM 568 O O . ILE A 1 78 ? -0.185 -6.402 35.182 1.00 91.62 78 ILE A O 1
ATOM 572 N N . GLY A 1 79 ? -1.648 -6.810 33.542 1.00 85.69 79 GLY A N 1
ATOM 573 C CA . GLY A 1 79 ? -2.808 -6.231 34.225 1.00 85.69 79 GLY A CA 1
ATOM 574 C C . GLY A 1 79 ? -2.848 -4.701 34.285 1.00 85.69 79 GLY A C 1
ATOM 575 O O . GLY A 1 79 ? -3.652 -4.150 35.036 1.00 85.69 79 GLY A O 1
ATOM 576 N N . GLN A 1 80 ? -2.025 -3.994 33.504 1.00 86.88 80 GLN A N 1
ATOM 577 C CA . GLN A 1 80 ? -2.063 -2.531 33.456 1.00 86.88 80 GLN A CA 1
ATOM 578 C C . GLN A 1 80 ? -3.271 -2.011 32.668 1.00 86.88 80 GLN A C 1
ATOM 580 O O . GLN A 1 80 ? -3.774 -2.644 31.735 1.00 86.88 80 GLN A O 1
ATOM 585 N N . SER A 1 81 ? -3.721 -0.806 33.027 1.00 80.94 81 SER A N 1
ATOM 586 C CA . SER A 1 81 ? -4.834 -0.146 32.350 1.00 80.94 81 SER A CA 1
ATOM 587 C C . SER A 1 81 ? -4.495 0.178 30.883 1.00 80.94 81 SER A C 1
ATOM 589 O O . SER A 1 81 ? -3.350 0.522 30.551 1.00 80.94 81 SER A O 1
ATOM 591 N N . PRO A 1 82 ? -5.482 0.065 29.972 1.00 82.88 82 PRO A N 1
ATOM 592 C CA . PRO A 1 82 ? -5.287 0.414 28.575 1.00 82.88 82 PRO A CA 1
ATOM 593 C C . PRO A 1 82 ? -5.059 1.920 28.429 1.00 82.88 82 PRO A C 1
ATOM 595 O O . PRO A 1 82 ? -5.634 2.723 29.164 1.00 82.88 82 PRO A O 1
ATOM 598 N N . PHE A 1 83 ? -4.268 2.311 27.429 1.00 84.19 83 PHE A N 1
ATOM 599 C CA . PHE A 1 83 ? -4.102 3.726 27.110 1.00 84.19 83 PHE A CA 1
ATOM 600 C C . PHE A 1 83 ? -5.450 4.367 26.750 1.00 84.19 83 PHE A C 1
ATOM 602 O O . PHE A 1 83 ? -6.228 3.766 25.994 1.00 84.19 83 PHE A O 1
ATOM 609 N N . PRO A 1 84 ? -5.723 5.587 27.247 1.00 85.19 84 PRO A N 1
ATOM 610 C CA . PRO A 1 84 ? -6.974 6.264 26.961 1.00 85.19 84 PRO A CA 1
ATOM 611 C C . PRO A 1 84 ? -7.094 6.549 25.454 1.00 85.19 84 PRO A C 1
ATOM 613 O O . PRO A 1 84 ? -6.096 6.890 24.805 1.00 85.19 84 PRO A O 1
ATOM 616 N N . PRO A 1 85 ? -8.300 6.428 24.873 1.00 84.56 85 PRO A N 1
ATOM 617 C CA . PRO A 1 85 ? -8.571 6.906 23.524 1.00 84.56 85 PRO A CA 1
ATOM 618 C C . PRO A 1 85 ? -8.219 8.392 23.419 1.00 84.56 85 PRO A C 1
ATOM 620 O O . PRO A 1 85 ? -8.632 9.191 24.257 1.00 84.56 85 PRO A O 1
ATOM 623 N N . ARG A 1 86 ? -7.456 8.771 22.392 1.00 79.19 86 ARG A N 1
ATOM 624 C CA . ARG A 1 86 ? -7.129 10.175 22.110 1.00 79.19 86 ARG A CA 1
ATOM 625 C C . ARG A 1 86 ? -7.807 10.617 20.815 1.00 79.19 86 ARG A C 1
ATOM 627 O O . ARG A 1 86 ? -7.824 9.820 19.867 1.00 79.19 86 ARG A O 1
ATOM 634 N N . PRO A 1 87 ? -8.328 11.854 20.743 1.00 74.12 87 PRO A N 1
ATOM 635 C CA . PRO A 1 87 ? -8.842 12.401 19.494 1.00 74.12 87 PRO A CA 1
ATOM 636 C C . PRO A 1 87 ? -7.729 12.490 18.437 1.00 74.12 87 PRO A C 1
ATOM 638 O O . PRO A 1 87 ? -6.537 12.390 18.747 1.00 74.12 87 PRO A O 1
ATOM 641 N N . GLY A 1 88 ? -8.117 12.642 17.169 1.00 69.00 88 GLY A N 1
ATOM 642 C CA . GLY A 1 88 ? -7.165 12.898 16.088 1.00 69.00 88 GLY A CA 1
ATOM 643 C C . GLY A 1 88 ? -6.370 14.185 16.347 1.00 69.00 88 GLY A C 1
ATOM 644 O O . GLY A 1 88 ? -6.956 15.216 16.665 1.00 69.00 88 GLY A O 1
ATOM 645 N N . SER A 1 89 ? -5.042 14.117 16.224 1.00 72.62 89 SER A N 1
ATOM 646 C CA . SER A 1 89 ? -4.145 15.274 16.359 1.00 72.62 89 SER A CA 1
ATOM 647 C C . SER A 1 89 ? -4.114 16.105 15.071 1.00 72.62 89 SER A C 1
ATOM 649 O O . SER A 1 89 ? -4.250 15.557 13.980 1.00 72.62 89 SER A O 1
ATOM 651 N N . SER A 1 90 ? -3.851 17.412 15.167 1.00 72.88 90 SER A N 1
ATOM 652 C CA . SER A 1 90 ? -3.603 18.287 14.006 1.00 72.88 90 SER A CA 1
ATOM 653 C C . SER A 1 90 ? -2.214 18.098 13.374 1.00 72.88 90 SER A C 1
ATOM 655 O O . SER A 1 90 ? -1.812 18.900 12.536 1.00 72.88 90 SER A O 1
ATOM 657 N N . ILE A 1 91 ? -1.484 17.035 13.735 1.00 75.25 91 ILE A N 1
ATOM 658 C CA . ILE A 1 91 ? -0.124 16.748 13.249 1.00 75.25 91 ILE A CA 1
ATOM 659 C C . ILE A 1 91 ? -0.019 16.600 11.721 1.00 75.25 91 ILE A C 1
ATOM 661 O O . ILE A 1 91 ? 1.065 16.760 11.176 1.00 75.25 91 ILE A O 1
ATOM 665 N N . TRP A 1 92 ? -1.132 16.394 11.008 1.00 71.81 92 TRP A N 1
ATOM 666 C CA . TRP A 1 92 ? -1.150 16.428 9.539 1.00 71.81 92 TRP A CA 1
ATOM 667 C C . TRP A 1 92 ? -0.661 17.771 8.965 1.00 71.81 92 TRP A C 1
ATOM 669 O O . TRP A 1 92 ? -0.155 17.803 7.850 1.00 71.81 92 TRP A O 1
ATOM 679 N N . LEU A 1 93 ? -0.763 18.874 9.721 1.00 74.38 93 LEU A N 1
ATOM 680 C CA . LEU A 1 93 ? -0.196 20.166 9.321 1.00 74.38 93 LEU A CA 1
ATOM 681 C C . LEU A 1 93 ? 1.334 20.113 9.246 1.00 74.38 93 LEU A C 1
ATOM 683 O O . LEU A 1 93 ? 1.922 20.696 8.342 1.00 74.38 93 LEU A O 1
ATOM 687 N N . VAL A 1 94 ? 1.978 19.355 10.139 1.00 77.00 94 VAL A N 1
ATOM 688 C CA . VAL A 1 94 ? 3.427 19.099 10.076 1.00 77.00 94 VAL A CA 1
ATOM 689 C C . VAL A 1 94 ? 3.760 18.284 8.825 1.00 77.00 94 VAL A C 1
ATOM 691 O O . VAL A 1 94 ? 4.782 18.510 8.184 1.00 77.00 94 VAL A O 1
ATOM 694 N N . SER A 1 95 ? 2.860 17.388 8.414 1.00 80.50 95 SER A N 1
ATOM 695 C CA . SER A 1 95 ? 3.013 16.594 7.195 1.00 80.50 95 SER A CA 1
ATOM 696 C C . SER A 1 95 ? 3.002 17.426 5.905 1.00 80.50 95 SER A C 1
ATOM 698 O O . SER A 1 95 ? 3.602 16.986 4.928 1.00 80.50 95 SER A O 1
ATOM 700 N N . ILE A 1 96 ? 2.400 18.628 5.900 1.00 80.31 96 ILE A N 1
ATOM 701 C CA . ILE A 1 96 ? 2.439 19.557 4.749 1.00 80.31 96 ILE A CA 1
ATOM 702 C C . ILE A 1 96 ? 3.875 19.985 4.443 1.00 80.31 96 ILE A C 1
ATOM 704 O O . ILE A 1 96 ? 4.241 20.113 3.280 1.00 80.31 96 ILE A O 1
ATOM 708 N N . VAL A 1 97 ? 4.688 20.194 5.480 1.00 85.94 97 VAL A N 1
ATOM 709 C CA . VAL A 1 97 ? 6.095 20.595 5.337 1.00 85.94 97 VAL A CA 1
ATOM 710 C C . VAL A 1 97 ? 6.988 19.361 5.202 1.00 85.94 97 VAL A C 1
ATOM 712 O O . VAL A 1 97 ? 7.920 19.347 4.401 1.00 85.94 97 VAL A O 1
ATOM 715 N N . LEU A 1 98 ? 6.693 18.298 5.952 1.00 91.00 98 LEU A N 1
ATOM 716 C CA . LEU A 1 98 ? 7.541 17.109 6.000 1.00 91.00 98 LEU A CA 1
ATOM 717 C C . LEU A 1 98 ? 7.520 16.305 4.687 1.00 91.00 98 LEU A C 1
ATOM 719 O O . LEU A 1 98 ? 8.554 15.775 4.286 1.00 91.00 98 LEU A O 1
ATOM 723 N N . LEU A 1 99 ? 6.381 16.229 3.988 1.00 92.75 99 LEU A N 1
ATOM 724 C CA . LEU A 1 99 ? 6.292 15.502 2.718 1.00 92.75 99 LEU A CA 1
ATOM 725 C C . LEU A 1 99 ? 7.205 16.087 1.621 1.00 92.75 99 LEU A C 1
ATOM 727 O O . LEU A 1 99 ? 8.056 15.344 1.133 1.00 92.75 99 LEU A O 1
ATOM 731 N N . PRO A 1 100 ? 7.103 17.380 1.240 1.00 94.94 100 PRO A N 1
ATOM 732 C CA . PRO A 1 100 ? 7.986 17.946 0.224 1.00 94.94 100 PRO A CA 1
ATOM 733 C C . PRO A 1 100 ? 9.450 17.917 0.667 1.00 94.94 100 PRO A C 1
ATOM 735 O O . PRO A 1 100 ? 10.314 17.637 -0.156 1.00 94.94 100 PRO A O 1
ATOM 738 N N . LEU A 1 101 ? 9.736 18.124 1.958 1.00 95.62 101 LEU A N 1
ATOM 739 C CA . LEU A 1 101 ? 11.098 18.038 2.483 1.00 95.62 101 LEU A CA 1
ATOM 740 C C . LEU A 1 101 ? 11.711 16.649 2.254 1.00 95.62 101 LEU A C 1
ATOM 742 O O . LEU A 1 101 ? 12.803 16.540 1.705 1.00 95.62 101 LEU A O 1
ATOM 746 N N . THR A 1 102 ? 11.009 15.584 2.642 1.00 95.69 102 THR A N 1
ATOM 747 C CA . THR A 1 102 ? 11.513 14.206 2.490 1.00 95.69 102 THR A CA 1
ATOM 748 C C . THR A 1 102 ? 11.634 13.802 1.021 1.00 95.69 102 THR A C 1
ATOM 750 O O . THR A 1 102 ? 12.613 13.160 0.647 1.00 95.69 102 THR A O 1
ATOM 753 N N . LEU A 1 103 ? 10.713 14.266 0.169 1.00 96.06 103 LEU A N 1
ATOM 754 C CA . LEU A 1 103 ? 10.778 14.049 -1.275 1.00 96.06 103 LEU A CA 1
ATOM 755 C C . LEU A 1 103 ? 11.995 14.745 -1.906 1.00 96.06 103 LEU A C 1
ATOM 757 O O . LEU A 1 103 ? 12.682 14.143 -2.729 1.00 96.06 103 LEU A O 1
ATOM 761 N N . ILE A 1 104 ? 12.290 15.988 -1.502 1.00 96.88 104 ILE A N 1
ATOM 762 C CA . ILE A 1 104 ? 13.488 16.720 -1.942 1.00 96.88 104 ILE A CA 1
ATOM 763 C C . ILE A 1 104 ? 14.748 15.974 -1.501 1.00 96.88 104 ILE A C 1
ATOM 765 O O . ILE A 1 104 ? 15.633 15.750 -2.322 1.00 96.88 104 ILE A O 1
ATOM 769 N N . LEU A 1 105 ? 14.824 15.546 -0.237 1.00 96.25 105 LEU A N 1
ATOM 770 C CA . LEU A 1 105 ? 15.978 14.804 0.277 1.00 96.25 105 LEU A CA 1
ATOM 771 C C . LEU A 1 105 ? 16.217 13.504 -0.498 1.00 96.25 105 LEU A C 1
ATOM 773 O O . LEU A 1 105 ? 17.349 13.226 -0.884 1.00 96.25 105 LEU A O 1
ATOM 777 N N . GLY A 1 106 ? 15.164 12.741 -0.790 1.00 95.50 106 GLY A N 1
ATOM 778 C CA . GLY A 1 106 ? 15.299 11.511 -1.566 1.00 95.50 106 GLY A CA 1
ATOM 779 C C . GLY A 1 106 ? 15.627 11.760 -3.041 1.00 95.50 106 GLY A C 1
ATOM 780 O O . GLY A 1 106 ? 16.407 11.009 -3.619 1.00 95.50 106 GLY A O 1
ATOM 781 N N . HIS A 1 107 ? 15.129 12.849 -3.640 1.00 95.38 107 HIS A N 1
ATOM 782 C CA . HIS A 1 107 ? 15.538 13.269 -4.986 1.00 95.38 107 HIS A CA 1
ATOM 783 C C . HIS A 1 107 ? 17.035 13.606 -5.037 1.00 95.38 107 HIS A C 1
ATOM 785 O O . HIS A 1 107 ? 17.751 13.151 -5.929 1.00 95.38 107 HIS A O 1
ATOM 791 N N . LEU A 1 108 ? 17.530 14.371 -4.060 1.00 95.56 108 LEU A N 1
ATOM 792 C CA . LEU A 1 108 ? 18.954 14.684 -3.949 1.00 95.56 108 LEU A CA 1
ATOM 793 C C . LEU A 1 108 ? 19.788 13.407 -3.755 1.00 95.56 108 LEU A C 1
ATOM 795 O O . LEU A 1 108 ? 20.806 13.239 -4.422 1.00 95.56 108 LEU A O 1
ATOM 799 N N . ALA A 1 109 ? 19.325 12.481 -2.917 1.00 94.44 109 ALA A N 1
ATOM 800 C CA . ALA A 1 109 ? 20.021 11.230 -2.649 1.00 94.44 109 ALA A CA 1
ATOM 801 C C . ALA A 1 109 ? 20.071 10.292 -3.865 1.00 94.44 109 ALA A C 1
ATOM 803 O O . ALA A 1 109 ? 21.152 9.907 -4.299 1.00 94.44 109 ALA A O 1
ATOM 804 N N . PHE A 1 110 ? 18.922 9.938 -4.443 1.00 92.50 110 PHE A N 1
ATOM 805 C CA . PHE A 1 110 ? 18.835 8.862 -5.436 1.00 92.50 110 PHE A CA 1
ATOM 806 C C . PHE A 1 110 ? 18.850 9.327 -6.889 1.00 92.50 110 PHE A C 1
ATOM 808 O O . PHE A 1 110 ? 19.305 8.585 -7.756 1.00 92.50 110 PHE A O 1
ATOM 815 N N . THR A 1 111 ? 18.383 10.545 -7.173 1.00 89.44 111 THR A N 1
ATOM 816 C CA . THR A 1 111 ? 18.407 11.093 -8.537 1.00 89.44 111 THR A CA 1
ATOM 817 C C . THR A 1 111 ? 19.670 11.909 -8.795 1.00 89.44 111 THR A C 1
ATOM 819 O O . THR A 1 111 ? 20.162 11.930 -9.920 1.00 89.44 111 THR A O 1
ATOM 822 N N . ARG A 1 112 ? 20.212 12.587 -7.772 1.00 90.44 112 ARG A N 1
ATOM 823 C CA . ARG A 1 112 ? 21.452 13.379 -7.890 1.00 90.44 112 ARG A CA 1
ATOM 824 C C . ARG A 1 112 ? 22.688 12.702 -7.292 1.00 90.44 112 ARG A C 1
ATOM 826 O O . ARG A 1 112 ? 23.780 13.226 -7.478 1.00 90.44 112 ARG A O 1
ATOM 833 N N . GLY A 1 113 ? 22.535 11.568 -6.606 1.00 88.94 113 GLY A N 1
ATOM 834 C CA . GLY A 1 113 ? 23.650 10.810 -6.026 1.00 88.94 113 GLY A CA 1
ATOM 835 C C . GLY A 1 113 ? 24.277 11.441 -4.776 1.00 88.94 113 GLY A C 1
ATOM 836 O O . GLY A 1 113 ? 25.396 11.089 -4.412 1.00 88.94 113 GLY A O 1
ATOM 837 N N . LEU A 1 114 ? 23.608 12.393 -4.117 1.00 90.12 114 LEU A N 1
ATOM 838 C CA . LEU A 1 114 ? 24.168 13.112 -2.968 1.00 90.12 114 LEU A CA 1
ATOM 839 C C . LEU A 1 114 ? 23.961 12.332 -1.667 1.00 90.12 114 LEU A C 1
ATOM 841 O O . LEU A 1 114 ? 22.853 12.301 -1.135 1.00 90.12 114 LEU A O 1
ATOM 845 N N . PHE A 1 115 ? 25.040 11.752 -1.129 1.00 89.38 115 PHE A N 1
ATOM 846 C CA . PHE A 1 115 ? 25.015 10.960 0.111 1.00 89.38 115 PHE A CA 1
ATOM 847 C C . PHE A 1 115 ? 23.924 9.879 0.085 1.00 89.38 115 PHE A C 1
ATOM 849 O O . PHE A 1 115 ? 23.156 9.730 1.041 1.00 89.38 115 PHE A O 1
ATOM 856 N N . SER A 1 116 ? 23.831 9.159 -1.036 1.00 87.62 116 SER A N 1
ATOM 857 C CA . SER A 1 116 ? 22.739 8.230 -1.329 1.00 87.62 116 SER A CA 1
ATOM 858 C C . SER A 1 116 ? 22.549 7.172 -0.239 1.00 87.62 116 SER A C 1
ATOM 860 O O . SER A 1 116 ? 21.412 6.925 0.151 1.00 87.62 116 SER A O 1
ATOM 862 N N . ASP A 1 117 ? 23.635 6.658 0.345 1.00 85.19 117 ASP A N 1
ATOM 863 C CA . ASP A 1 117 ? 23.583 5.639 1.402 1.00 85.19 117 ASP A CA 1
ATOM 864 C C . ASP A 1 117 ? 23.124 6.185 2.765 1.00 85.19 117 ASP A C 1
ATOM 866 O O . ASP A 1 117 ? 22.529 5.462 3.563 1.00 85.19 117 ASP A O 1
ATOM 870 N N . LEU A 1 118 ? 23.382 7.468 3.050 1.00 88.81 118 LEU A N 1
ATOM 871 C CA . LEU A 1 118 ? 23.082 8.080 4.349 1.00 88.81 118 LEU A CA 1
ATOM 872 C C . LEU A 1 118 ? 21.707 8.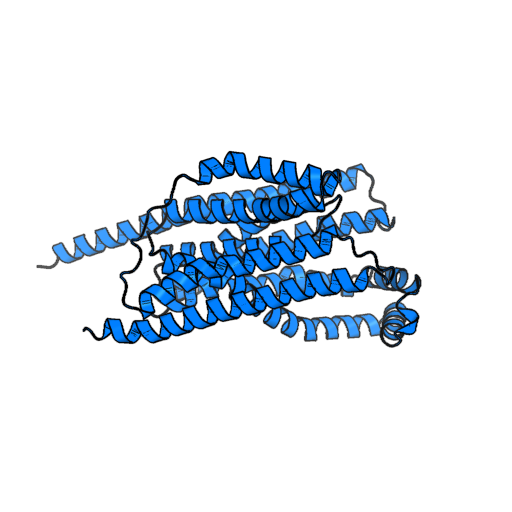758 4.366 1.00 88.81 118 LEU A C 1
ATOM 874 O O . LEU A 1 118 ? 20.942 8.593 5.314 1.00 88.81 118 LEU A O 1
ATOM 878 N N . ILE A 1 119 ? 21.403 9.550 3.335 1.00 93.12 119 ILE A N 1
ATOM 879 C CA . ILE A 1 119 ? 20.177 10.359 3.257 1.00 93.12 119 ILE A CA 1
ATOM 880 C C . ILE A 1 119 ? 19.061 9.596 2.541 1.00 93.12 119 ILE A C 1
ATOM 882 O O . ILE A 1 119 ? 17.889 9.756 2.890 1.00 93.12 119 ILE A O 1
ATOM 886 N N . GLY A 1 120 ? 19.410 8.750 1.570 1.00 93.44 120 GLY A N 1
ATOM 887 C CA . GLY A 1 120 ? 18.452 8.036 0.732 1.00 93.44 120 GLY A CA 1
ATOM 888 C C . GLY A 1 120 ? 17.492 7.147 1.522 1.00 93.44 120 GLY A C 1
ATOM 889 O O . GLY A 1 120 ? 16.282 7.375 1.437 1.00 93.44 120 GLY A O 1
ATOM 890 N N . PRO A 1 121 ? 17.973 6.181 2.328 1.00 93.69 121 PRO A N 1
ATOM 891 C CA . PRO A 1 121 ? 17.086 5.288 3.063 1.00 93.69 121 PRO A CA 1
ATOM 892 C C . PRO A 1 121 ? 16.144 6.011 4.040 1.00 93.69 121 PRO A C 1
ATOM 894 O O . PRO A 1 121 ? 14.935 5.763 3.975 1.00 93.69 121 PRO A O 1
ATOM 897 N N . PRO A 1 122 ? 16.607 6.952 4.896 1.00 95.12 122 PRO A N 1
ATOM 898 C CA . PRO A 1 122 ? 15.697 7.718 5.745 1.00 95.12 122 PRO A CA 1
ATOM 899 C C . PRO A 1 122 ? 14.682 8.536 4.941 1.00 95.12 122 PRO A C 1
ATOM 901 O O . PRO A 1 122 ? 13.506 8.574 5.306 1.00 95.12 122 PRO A O 1
ATOM 904 N N . ALA A 1 123 ? 15.099 9.164 3.836 1.00 95.81 123 ALA A N 1
ATOM 905 C CA . ALA A 1 123 ? 14.189 9.911 2.974 1.00 95.81 123 ALA A CA 1
ATOM 906 C C . ALA A 1 123 ? 13.119 8.999 2.358 1.00 95.81 123 ALA A C 1
ATOM 908 O O . ALA A 1 123 ? 11.942 9.341 2.401 1.00 95.81 123 ALA A O 1
ATOM 909 N N . HIS A 1 124 ? 13.496 7.814 1.871 1.00 96.19 124 HIS A N 1
ATOM 910 C CA . HIS A 1 124 ? 12.563 6.825 1.335 1.00 96.19 124 HIS A CA 1
ATOM 911 C C . HIS A 1 124 ? 11.521 6.388 2.365 1.00 96.19 124 HIS A C 1
ATOM 913 O O . HIS A 1 124 ? 10.320 6.485 2.098 1.00 96.19 124 HIS A O 1
ATOM 919 N N . ILE A 1 125 ? 11.968 6.011 3.567 1.00 96.62 125 ILE A N 1
ATOM 920 C CA . ILE A 1 125 ? 11.073 5.598 4.651 1.00 96.62 125 ILE A CA 1
ATOM 921 C C . ILE A 1 125 ? 10.105 6.724 5.014 1.00 96.62 125 ILE A C 1
ATOM 923 O O . ILE A 1 125 ? 8.901 6.501 5.137 1.00 96.62 125 ILE A O 1
ATOM 927 N N . LEU A 1 126 ? 10.608 7.950 5.165 1.00 96.06 126 LEU A N 1
ATOM 928 C CA . LEU A 1 126 ? 9.777 9.083 5.553 1.00 96.06 126 LEU A CA 1
ATOM 929 C C . LEU A 1 126 ? 8.799 9.487 4.443 1.00 96.06 126 LEU A C 1
ATOM 931 O O . LEU A 1 126 ? 7.628 9.729 4.734 1.00 96.06 126 LEU A O 1
ATOM 935 N N . THR A 1 127 ? 9.224 9.508 3.178 1.00 96.50 127 THR A N 1
ATOM 936 C CA . THR A 1 127 ? 8.337 9.810 2.045 1.00 96.50 127 THR A CA 1
ATOM 937 C C . THR A 1 127 ? 7.234 8.757 1.891 1.00 96.50 127 THR A C 1
ATOM 939 O O . THR A 1 127 ? 6.113 9.122 1.540 1.00 96.50 127 THR A O 1
ATOM 942 N N . ALA A 1 128 ? 7.493 7.486 2.220 1.00 96.75 128 ALA A N 1
ATOM 943 C CA . ALA A 1 128 ? 6.469 6.438 2.283 1.00 96.75 128 ALA A CA 1
ATOM 944 C C . ALA A 1 128 ? 5.539 6.584 3.507 1.00 96.75 128 ALA A C 1
ATOM 946 O O . ALA A 1 128 ? 4.320 6.444 3.403 1.00 96.75 128 ALA A O 1
ATOM 947 N N . LEU A 1 129 ? 6.094 6.903 4.680 1.00 95.75 129 LEU A N 1
ATOM 948 C CA . LEU A 1 129 ? 5.362 6.982 5.947 1.00 95.75 129 LEU A CA 1
ATOM 949 C C . LEU A 1 129 ? 4.389 8.163 6.013 1.00 95.75 129 LEU A C 1
ATOM 951 O O . LEU A 1 129 ? 3.264 8.029 6.501 1.00 95.75 129 LEU A O 1
ATOM 955 N N . VAL A 1 130 ? 4.819 9.338 5.557 1.00 95.06 130 VAL A N 1
ATOM 956 C CA . VAL A 1 130 ? 4.048 10.579 5.678 1.00 95.06 130 VAL A CA 1
ATOM 957 C C . VAL A 1 130 ? 2.638 10.496 5.065 1.00 95.06 130 VAL A C 1
ATOM 959 O O . VAL A 1 130 ? 1.696 10.863 5.773 1.00 95.06 130 VAL A O 1
ATOM 962 N N . PRO A 1 131 ? 2.412 10.005 3.828 1.00 94.75 131 PRO A N 1
ATOM 963 C CA . PRO A 1 131 ? 1.059 9.879 3.279 1.00 94.75 131 PRO A CA 1
ATOM 964 C C . PRO A 1 131 ? 0.173 8.913 4.077 1.00 94.75 131 PRO A C 1
ATOM 966 O O . PRO A 1 131 ? -1.001 9.219 4.302 1.00 94.75 131 PRO A O 1
ATOM 969 N N . ALA A 1 132 ? 0.723 7.803 4.581 1.00 95.62 132 ALA A N 1
ATOM 970 C CA . ALA A 1 132 ? -0.018 6.881 5.442 1.00 95.62 132 ALA A CA 1
ATOM 971 C C . ALA A 1 132 ? -0.452 7.566 6.751 1.00 95.62 132 ALA A C 1
ATOM 973 O O . ALA A 1 132 ? -1.605 7.447 7.175 1.00 95.62 132 ALA A O 1
ATOM 974 N N . LEU A 1 133 ? 0.436 8.359 7.364 1.00 93.12 133 LEU A N 1
ATOM 975 C CA . LEU A 1 133 ? 0.109 9.153 8.551 1.00 93.12 133 LEU A CA 1
ATOM 976 C C . LEU A 1 133 ? -0.958 10.214 8.263 1.00 93.12 133 LEU A C 1
ATOM 978 O O . LEU A 1 133 ? -1.886 10.359 9.061 1.00 93.12 133 LEU A O 1
ATOM 982 N N . ILE A 1 134 ? -0.867 10.927 7.134 1.00 92.06 134 ILE A N 1
ATOM 983 C CA . ILE A 1 134 ? -1.883 11.905 6.714 1.00 92.06 134 ILE A CA 1
ATOM 984 C C . ILE A 1 134 ? -3.248 11.221 6.608 1.00 92.06 134 ILE A C 1
ATOM 986 O O . ILE A 1 134 ? -4.211 11.691 7.219 1.00 92.06 134 ILE A O 1
ATOM 990 N N . ALA A 1 135 ? -3.330 10.095 5.892 1.00 93.38 135 ALA A N 1
ATOM 991 C CA . ALA A 1 135 ? -4.570 9.343 5.726 1.00 93.38 135 ALA A CA 1
ATOM 992 C C . ALA A 1 135 ? -5.171 8.949 7.086 1.00 93.38 135 ALA A C 1
ATOM 994 O O . ALA A 1 135 ? -6.335 9.254 7.358 1.00 93.38 135 ALA A O 1
ATOM 995 N N . ILE A 1 136 ? -4.358 8.372 7.980 1.00 92.81 136 ILE A N 1
ATOM 996 C CA . ILE A 1 136 ? -4.777 7.946 9.325 1.00 92.81 136 ILE A CA 1
ATOM 997 C C . ILE A 1 136 ? -5.242 9.131 10.183 1.00 92.81 136 ILE A C 1
ATOM 999 O O . ILE A 1 136 ? -6.238 9.027 10.905 1.00 92.81 136 ILE A O 1
ATOM 1003 N N . VAL A 1 137 ? -4.548 10.267 10.129 1.00 90.50 137 VAL A N 1
ATOM 1004 C CA . VAL A 1 137 ? -4.932 11.462 10.888 1.00 90.50 137 VAL A CA 1
ATOM 1005 C C . VAL A 1 137 ? -6.262 12.024 10.384 1.00 90.50 137 VAL A C 1
ATOM 1007 O O . VAL A 1 137 ? -7.136 12.328 11.201 1.00 90.50 137 VAL A O 1
ATOM 1010 N N . LEU A 1 138 ? -6.453 12.117 9.065 1.00 89.38 138 LEU A N 1
ATOM 1011 C CA . LEU A 1 138 ? -7.680 12.645 8.463 1.00 89.38 138 LEU A CA 1
ATOM 1012 C C . LEU A 1 138 ? -8.908 11.800 8.823 1.00 89.38 138 LEU A C 1
ATOM 1014 O O . LEU A 1 138 ? -9.913 12.350 9.282 1.00 89.38 138 LEU A O 1
ATOM 1018 N N . ILE A 1 139 ? -8.823 10.472 8.698 1.00 90.75 139 ILE A N 1
ATOM 1019 C CA . ILE A 1 139 ? -9.949 9.585 9.031 1.00 90.75 139 ILE A CA 1
ATOM 1020 C C . ILE A 1 139 ? -10.259 9.581 10.530 1.00 90.75 139 ILE A C 1
ATOM 1022 O O . ILE A 1 139 ? -11.427 9.602 10.916 1.00 90.75 139 ILE A O 1
ATOM 1026 N N . ARG A 1 140 ? -9.235 9.624 11.397 1.00 89.19 140 ARG A N 1
ATOM 1027 C CA . ARG A 1 140 ? -9.427 9.660 12.857 1.00 89.19 140 ARG A CA 1
ATOM 1028 C C . ARG A 1 140 ? -9.965 10.996 13.355 1.00 89.19 140 ARG A C 1
ATOM 1030 O O . ARG A 1 140 ? -10.634 11.024 14.381 1.00 89.19 140 ARG A O 1
ATOM 1037 N N . ARG A 1 141 ? -9.685 12.099 12.657 1.00 87.12 141 ARG A N 1
ATOM 1038 C CA . ARG A 1 141 ? -10.238 13.422 12.983 1.00 87.12 141 ARG A CA 1
ATOM 1039 C C . ARG A 1 141 ? -11.743 13.496 12.731 1.00 87.12 141 ARG A C 1
ATOM 1041 O O . ARG A 1 141 ? -12.444 14.228 13.420 1.00 87.12 141 ARG A O 1
ATOM 1048 N N . HIS A 1 142 ? -12.227 12.784 11.719 1.00 84.62 142 HIS A N 1
ATOM 1049 C CA . HIS A 1 142 ? -13.614 12.868 11.258 1.00 84.62 142 HIS A CA 1
ATOM 1050 C C . HIS A 1 142 ? -14.475 11.666 11.645 1.00 84.62 142 HIS A C 1
ATOM 1052 O O . HIS A 1 142 ? -15.625 11.576 11.218 1.00 84.62 142 HIS A O 1
ATOM 1058 N N . GLY A 1 143 ? -13.920 10.755 12.436 1.00 85.19 143 GLY A N 1
ATOM 1059 C CA . GLY A 1 143 ? -14.532 9.490 12.790 1.00 85.19 143 GLY A CA 1
ATOM 1060 C C . GLY A 1 143 ? -14.653 9.253 14.295 1.00 85.19 143 GLY A C 1
ATOM 1061 O O . GLY A 1 143 ? -14.170 10.057 15.090 1.00 85.19 143 GLY A O 1
ATOM 1062 N N . PRO A 1 144 ? -15.275 8.135 14.706 1.00 85.75 144 PRO A N 1
ATOM 1063 C CA . PRO A 1 144 ? -15.256 7.655 16.082 1.00 85.75 144 PRO A CA 1
ATOM 1064 C C . PRO A 1 144 ? -13.842 7.526 16.658 1.00 85.75 144 PRO A C 1
ATOM 1066 O O . PRO A 1 144 ? -12.907 7.048 16.012 1.00 85.75 144 PRO A O 1
ATOM 1069 N N . THR A 1 145 ? -13.719 7.876 17.935 1.00 86.19 145 THR A N 1
ATOM 1070 C CA . THR A 1 145 ? -12.485 7.706 18.700 1.00 86.19 145 THR A CA 1
ATOM 1071 C C . THR A 1 145 ? -12.320 6.250 19.135 1.00 86.19 145 THR A C 1
ATOM 1073 O O . THR A 1 145 ? -13.221 5.660 19.732 1.00 86.19 145 THR A O 1
ATOM 1076 N N . TYR A 1 146 ? -11.140 5.677 18.892 1.00 86.75 146 TYR A N 1
ATOM 1077 C CA . TYR A 1 146 ? -10.790 4.321 19.319 1.00 86.75 146 TYR A CA 1
ATOM 1078 C C . TYR A 1 146 ? -9.620 4.285 20.285 1.00 86.75 146 TYR A C 1
ATOM 1080 O O . TYR A 1 146 ? -8.798 5.204 20.339 1.00 86.75 146 TYR A O 1
ATOM 1088 N N . SER A 1 147 ? -9.530 3.178 21.026 1.00 87.88 147 SER A N 1
ATOM 1089 C CA . SER A 1 147 ? -8.348 2.885 21.824 1.00 87.88 147 SER A CA 1
ATOM 1090 C C . SER A 1 147 ? -7.119 2.755 20.914 1.00 87.88 147 SER A C 1
ATOM 1092 O O . SER A 1 147 ? -7.226 2.195 19.817 1.00 87.88 147 SER A O 1
ATOM 1094 N N . PRO A 1 148 ? -5.934 3.210 21.362 1.00 88.50 148 PRO A N 1
ATOM 1095 C CA . PRO A 1 148 ? -4.696 3.054 20.600 1.00 88.50 148 PRO A CA 1
ATOM 1096 C C . PRO A 1 148 ? -4.437 1.605 20.180 1.00 88.50 148 PRO A C 1
ATOM 1098 O O . PRO A 1 148 ? -4.032 1.363 19.049 1.00 88.50 148 PRO A O 1
ATOM 1101 N N . ARG A 1 149 ? -4.775 0.641 21.045 1.00 87.06 149 ARG A N 1
ATOM 1102 C CA . ARG A 1 149 ? -4.644 -0.792 20.763 1.00 87.06 149 ARG A CA 1
ATOM 1103 C C . ARG A 1 149 ? -5.449 -1.236 19.543 1.00 87.06 149 ARG A C 1
ATOM 1105 O O . ARG A 1 149 ? -4.944 -2.010 18.741 1.00 87.06 149 ARG A O 1
ATOM 1112 N N . ARG A 1 150 ? -6.689 -0.759 19.389 1.00 89.19 150 ARG A N 1
ATOM 1113 C CA . ARG A 1 150 ? -7.506 -1.090 18.213 1.00 89.19 150 ARG A CA 1
ATOM 1114 C C . ARG A 1 150 ? -6.884 -0.504 16.950 1.00 89.19 150 ARG A C 1
ATOM 1116 O O . ARG A 1 150 ? -6.689 -1.239 15.993 1.00 89.19 150 ARG A O 1
ATOM 1123 N N . THR A 1 151 ? -6.549 0.783 16.973 1.00 91.88 151 THR A N 1
ATOM 1124 C CA . THR A 1 151 ? -5.944 1.485 15.831 1.00 91.88 151 THR A CA 1
ATOM 1125 C C . THR A 1 151 ? -4.657 0.799 15.373 1.00 91.88 151 THR A C 1
ATOM 1127 O O . THR A 1 151 ? -4.517 0.488 14.196 1.00 91.88 151 THR A O 1
ATOM 1130 N N . TRP A 1 152 ? -3.747 0.501 16.302 1.00 92.56 152 TRP A N 1
ATOM 1131 C CA . TRP A 1 152 ? -2.483 -0.172 15.999 1.00 92.56 152 TRP A CA 1
ATOM 1132 C C . TRP A 1 152 ? -2.659 -1.631 15.580 1.00 92.56 152 TRP A C 1
ATOM 1134 O O . TRP A 1 152 ? -1.946 -2.090 14.696 1.00 92.56 152 TRP A O 1
ATOM 1144 N N . GLY A 1 153 ? -3.632 -2.351 16.144 1.00 92.38 153 GLY A N 1
ATOM 1145 C CA . GLY A 1 153 ? -3.966 -3.697 15.680 1.00 92.38 153 GLY A CA 1
ATOM 1146 C C . GLY A 1 153 ? -4.434 -3.702 14.222 1.00 92.38 153 GLY A C 1
ATOM 1147 O O . GLY A 1 153 ? -3.975 -4.519 13.435 1.00 92.38 153 GLY A O 1
ATOM 1148 N N . GLN A 1 154 ? -5.296 -2.756 13.836 1.00 94.94 154 GLN A N 1
ATOM 1149 C CA . GLN A 1 154 ? -5.762 -2.617 12.448 1.00 94.94 154 GLN A CA 1
ATOM 1150 C C . GLN A 1 154 ? -4.636 -2.188 11.505 1.00 94.94 154 GLN A C 1
ATOM 1152 O O . GLN A 1 154 ? -4.539 -2.704 10.395 1.00 94.94 154 GLN A O 1
ATOM 1157 N N . PHE A 1 155 ? -3.762 -1.294 11.974 1.00 96.56 155 PHE A N 1
ATOM 1158 C CA . PHE A 1 155 ? -2.555 -0.897 11.258 1.00 96.56 155 PHE A CA 1
ATOM 1159 C C . PHE A 1 155 ? -1.633 -2.098 11.009 1.00 96.56 155 PHE A C 1
ATOM 1161 O O . PHE A 1 155 ? -1.250 -2.333 9.874 1.00 96.56 155 PHE A O 1
ATOM 1168 N N . LEU A 1 156 ? -1.344 -2.920 12.024 1.00 94.75 156 LEU A N 1
ATOM 1169 C CA . LEU A 1 156 ? -0.496 -4.106 11.853 1.00 94.75 156 LEU A CA 1
ATOM 1170 C C . LEU A 1 156 ? -1.113 -5.186 10.971 1.00 94.75 156 LEU A C 1
ATOM 1172 O O . LEU A 1 156 ? -0.394 -5.823 10.206 1.00 94.75 156 LEU A O 1
ATOM 1176 N N . VAL A 1 157 ? -2.432 -5.382 11.032 1.00 95.62 157 VAL A N 1
ATOM 1177 C CA . VAL A 1 157 ? -3.114 -6.273 10.083 1.00 95.62 157 VAL A CA 1
ATOM 1178 C C . VAL A 1 157 ? -2.886 -5.786 8.650 1.00 95.62 157 VAL A C 1
ATOM 1180 O O . VAL A 1 157 ? -2.553 -6.594 7.791 1.00 95.62 157 VAL A O 1
ATOM 1183 N N . GLY A 1 158 ? -2.994 -4.478 8.404 1.00 96.81 158 GLY A N 1
ATOM 1184 C CA . GLY A 1 158 ? -2.691 -3.873 7.105 1.00 96.81 158 GLY A CA 1
ATOM 1185 C C . GLY A 1 158 ? -1.230 -3.947 6.687 1.00 96.81 158 GLY A C 1
ATOM 1186 O O . GLY A 1 158 ? -0.954 -4.159 5.515 1.00 96.81 158 GLY A O 1
ATOM 1187 N N . LEU A 1 159 ? -0.308 -3.808 7.636 1.00 95.81 159 LEU A N 1
ATOM 1188 C CA . LEU A 1 159 ? 1.123 -3.808 7.358 1.00 95.81 159 LEU A CA 1
ATOM 1189 C C . LEU A 1 159 ? 1.667 -5.217 7.077 1.00 95.81 159 LEU A C 1
ATOM 1191 O O . LEU A 1 159 ? 2.597 -5.349 6.293 1.00 95.81 159 LEU A O 1
ATOM 1195 N N . TRP A 1 160 ? 1.140 -6.255 7.740 1.00 92.69 160 TRP A N 1
ATOM 1196 C CA . TRP A 1 160 ? 1.708 -7.614 7.693 1.00 92.69 160 TRP A CA 1
ATOM 1197 C C . TRP A 1 160 ? 0.732 -8.665 7.167 1.00 92.69 160 TRP A C 1
ATOM 1199 O O . TRP A 1 160 ? 1.035 -9.377 6.215 1.00 92.69 160 TRP A O 1
ATOM 1209 N N . ALA A 1 161 ? -0.444 -8.788 7.786 1.00 93.81 161 ALA A N 1
ATOM 1210 C CA . ALA A 1 161 ? -1.351 -9.894 7.484 1.00 93.81 161 ALA A CA 1
ATOM 1211 C C . ALA A 1 161 ? -1.974 -9.762 6.090 1.00 93.81 161 ALA A C 1
ATOM 1213 O O . ALA A 1 161 ? -2.088 -10.762 5.385 1.00 93.81 161 ALA A O 1
ATOM 1214 N N . ILE A 1 162 ? -2.355 -8.544 5.693 1.00 97.00 162 ILE A N 1
ATOM 1215 C CA . ILE A 1 162 ? -2.941 -8.283 4.378 1.00 97.00 162 ILE A CA 1
ATOM 1216 C C . ILE A 1 162 ? -1.921 -8.587 3.265 1.00 97.00 162 ILE A C 1
ATOM 1218 O O . ILE A 1 162 ? -2.253 -9.438 2.449 1.00 97.00 162 ILE A O 1
ATOM 1222 N N . PRO A 1 163 ? -0.686 -8.038 3.250 1.00 95.69 163 PRO A N 1
ATOM 1223 C CA . PRO A 1 163 ? 0.296 -8.364 2.213 1.00 95.69 163 PRO A CA 1
ATOM 1224 C C . PRO A 1 163 ? 0.633 -9.848 2.110 1.00 95.69 163 PRO A C 1
ATOM 1226 O O . PRO A 1 163 ? 0.640 -10.392 1.014 1.00 95.69 163 PRO A O 1
ATOM 1229 N N . ILE A 1 164 ? 0.851 -10.530 3.240 1.00 94.06 164 ILE A N 1
ATOM 1230 C CA . ILE A 1 164 ? 1.155 -11.970 3.237 1.00 94.06 164 ILE A CA 1
ATOM 1231 C C . ILE A 1 164 ? -0.019 -12.765 2.656 1.00 94.06 164 ILE A C 1
ATOM 1233 O O . ILE A 1 164 ? 0.179 -13.674 1.854 1.00 94.06 164 ILE A O 1
ATOM 1237 N N . THR A 1 165 ? -1.249 -12.420 3.044 1.00 96.25 165 THR A N 1
ATOM 1238 C CA . THR A 1 165 ? -2.444 -13.115 2.553 1.00 96.25 165 THR A CA 1
ATOM 1239 C C . THR A 1 165 ? -2.669 -12.847 1.069 1.00 96.25 165 THR A C 1
ATOM 1241 O O . THR A 1 165 ? -2.924 -13.794 0.328 1.00 96.25 165 THR A O 1
ATOM 1244 N N . SER A 1 166 ? -2.541 -11.590 0.628 1.00 96.69 166 SER A N 1
ATOM 1245 C CA . SER A 1 166 ? -2.615 -11.221 -0.788 1.00 96.69 166 SER A CA 1
ATOM 1246 C C . SER A 1 166 ? -1.579 -11.991 -1.598 1.00 96.69 166 SER A C 1
ATOM 1248 O O . SER A 1 166 ? -1.959 -12.689 -2.528 1.00 96.69 166 SER A O 1
ATOM 1250 N N . LEU A 1 167 ? -0.312 -11.996 -1.170 1.00 94.56 167 LEU A N 1
ATOM 1251 C CA . LEU A 1 167 ? 0.773 -12.689 -1.864 1.00 94.56 167 LEU A CA 1
ATOM 1252 C C . LEU A 1 167 ? 0.520 -14.197 -1.996 1.00 94.56 167 LEU A C 1
ATOM 1254 O O . LEU A 1 167 ? 0.733 -14.767 -3.062 1.00 94.56 167 LEU A O 1
ATOM 1258 N N . ILE A 1 168 ? 0.039 -14.860 -0.938 1.00 96.50 168 ILE A N 1
ATOM 1259 C CA . ILE A 1 168 ? -0.305 -16.289 -1.000 1.00 96.50 168 ILE A CA 1
ATOM 1260 C C . ILE A 1 168 ? -1.417 -16.528 -2.029 1.00 96.50 168 ILE A C 1
ATOM 1262 O O . ILE A 1 168 ? -1.306 -17.429 -2.859 1.00 96.50 168 ILE A O 1
ATOM 1266 N N . LEU A 1 169 ? -2.487 -15.732 -1.991 1.00 96.88 169 LEU A N 1
ATOM 1267 C CA . LEU A 1 169 ? -3.616 -15.870 -2.915 1.00 96.88 169 LEU A CA 1
ATOM 1268 C C . LEU A 1 169 ? -3.221 -15.537 -4.362 1.00 96.88 169 LEU A C 1
ATOM 1270 O O . LEU A 1 169 ? -3.652 -16.214 -5.295 1.00 96.88 169 LEU A O 1
ATOM 1274 N N . GLU A 1 170 ? -2.368 -14.539 -4.554 1.00 95.81 170 GLU A N 1
ATOM 1275 C CA . GLU A 1 170 ? -1.776 -14.192 -5.841 1.00 95.81 170 GLU A CA 1
ATOM 1276 C C . GLU A 1 170 ? -0.945 -15.354 -6.380 1.00 95.81 170 GLU A C 1
ATOM 1278 O O . GLU A 1 170 ? -1.234 -15.829 -7.467 1.00 95.81 170 GLU A O 1
ATOM 1283 N N . ILE A 1 171 ? -0.014 -15.923 -5.608 1.00 94.25 171 ILE A N 1
ATOM 1284 C CA . ILE A 1 171 ? 0.773 -17.094 -6.041 1.00 94.25 171 ILE A CA 1
ATOM 1285 C C . ILE A 1 171 ? -0.139 -18.266 -6.436 1.00 94.25 171 ILE A C 1
ATOM 1287 O O . ILE A 1 171 ? 0.077 -18.901 -7.469 1.00 94.25 171 ILE A O 1
ATOM 1291 N N . LEU A 1 172 ? -1.191 -18.538 -5.659 1.00 95.69 172 LEU A N 1
ATOM 1292 C CA . LEU A 1 172 ? -2.146 -19.602 -5.978 1.00 95.69 172 LEU A CA 1
ATOM 1293 C C . LEU A 1 172 ? -2.896 -19.344 -7.295 1.00 95.69 172 LEU A C 1
ATOM 1295 O O . LEU A 1 172 ? -3.125 -20.280 -8.060 1.00 95.69 172 LEU A O 1
ATOM 1299 N N . THR A 1 173 ? -3.259 -18.093 -7.584 1.00 96.00 173 THR A N 1
ATOM 1300 C CA . THR A 1 173 ? -3.917 -17.708 -8.850 1.00 96.00 173 THR A CA 1
ATOM 1301 C C . THR A 1 173 ? -2.936 -17.484 -10.004 1.00 96.00 173 THR A C 1
ATOM 1303 O O . THR A 1 173 ? -3.320 -17.548 -11.176 1.00 96.00 173 THR A O 1
ATOM 1306 N N . LEU A 1 174 ? -1.651 -17.315 -9.704 1.00 93.88 174 LEU A N 1
ATOM 1307 C CA . LEU A 1 174 ? -0.582 -17.239 -10.685 1.00 93.88 174 LEU A CA 1
ATOM 1308 C C . LEU A 1 174 ? -0.345 -18.603 -11.337 1.00 93.88 174 LEU A C 1
ATOM 1310 O O . LEU A 1 174 ? -0.078 -18.641 -12.529 1.00 93.88 174 LEU A O 1
ATOM 1314 N N . ILE A 1 175 ? -0.520 -19.722 -10.624 1.00 93.56 175 ILE A N 1
ATOM 1315 C CA . ILE A 1 175 ? -0.366 -21.078 -11.190 1.00 93.56 175 ILE A CA 1
ATOM 1316 C C . ILE A 1 175 ? -1.225 -21.289 -12.455 1.00 93.56 175 ILE A C 1
ATOM 1318 O O . ILE A 1 175 ? -0.653 -21.567 -13.512 1.00 93.56 175 ILE A O 1
ATOM 1322 N N . PRO A 1 176 ? -2.566 -21.135 -12.427 1.00 93.88 176 PRO A N 1
ATOM 1323 C CA . PRO A 1 176 ? -3.375 -21.278 -13.639 1.00 93.88 176 PRO A CA 1
ATOM 1324 C C . PRO A 1 176 ? -3.056 -20.208 -14.692 1.00 93.88 176 PRO A C 1
ATOM 1326 O O . PRO A 1 176 ? -3.115 -20.496 -15.886 1.00 93.88 176 PRO A O 1
ATOM 1329 N N . THR A 1 177 ? -2.658 -19.002 -14.274 1.00 92.38 177 THR A N 1
ATOM 1330 C CA . THR A 1 177 ? -2.216 -17.933 -15.186 1.00 92.38 177 THR A CA 1
ATOM 1331 C C . THR A 1 177 ? -0.948 -18.338 -15.945 1.00 92.38 177 THR A C 1
ATOM 1333 O O . THR A 1 177 ? -0.880 -18.190 -17.163 1.00 92.38 177 THR A O 1
ATOM 1336 N N . MET A 1 178 ? 0.028 -18.932 -15.258 1.00 90.38 178 MET A N 1
ATOM 1337 C CA . MET A 1 178 ? 1.266 -19.439 -15.846 1.00 90.38 178 MET A CA 1
ATOM 1338 C C . MET A 1 178 ? 1.013 -20.629 -16.767 1.00 90.38 178 MET A C 1
ATOM 1340 O O . MET A 1 178 ? 1.646 -20.718 -17.814 1.00 90.38 178 MET A O 1
ATOM 1344 N N . ILE A 1 179 ? 0.054 -21.502 -16.440 1.00 92.19 179 ILE A N 1
ATOM 1345 C CA . ILE A 1 179 ? -0.381 -22.575 -17.346 1.00 92.19 179 ILE A CA 1
ATOM 1346 C C . ILE A 1 179 ? -0.977 -21.978 -18.627 1.00 92.19 179 ILE A C 1
ATOM 1348 O O . ILE A 1 179 ? -0.612 -22.401 -19.722 1.00 92.19 179 ILE A O 1
ATOM 1352 N N . ALA A 1 180 ? -1.846 -20.968 -18.517 1.00 92.56 180 ALA A N 1
ATOM 1353 C CA . ALA A 1 180 ? -2.414 -20.292 -19.682 1.00 92.56 180 ALA A CA 1
ATOM 1354 C C . ALA A 1 180 ? -1.328 -19.631 -20.548 1.00 92.56 180 ALA A C 1
ATOM 1356 O O . ALA A 1 180 ? -1.336 -19.795 -21.768 1.00 92.56 180 ALA A O 1
ATOM 1357 N N . ILE A 1 181 ? -0.358 -18.948 -19.927 1.00 90.56 181 ILE A N 1
ATOM 1358 C CA . ILE A 1 181 ? 0.804 -18.388 -20.629 1.00 90.56 181 ILE A CA 1
ATOM 1359 C C . ILE A 1 181 ? 1.594 -19.507 -21.312 1.00 90.56 181 ILE A C 1
ATOM 1361 O O . ILE A 1 181 ? 1.846 -19.407 -22.504 1.00 90.56 181 ILE A O 1
ATOM 1365 N N . ALA A 1 182 ? 1.931 -20.595 -20.618 1.00 89.44 182 ALA A N 1
ATOM 1366 C CA . ALA A 1 182 ? 2.687 -21.706 -21.194 1.00 89.44 182 ALA A CA 1
ATOM 1367 C C . ALA A 1 182 ? 1.983 -22.321 -22.416 1.00 89.44 182 ALA A C 1
ATOM 1369 O O . ALA A 1 182 ? 2.621 -22.535 -23.445 1.00 89.44 182 ALA A O 1
ATOM 1370 N N . VAL A 1 183 ? 0.663 -22.527 -22.350 1.00 91.50 183 VAL A N 1
ATOM 1371 C CA . VAL A 1 183 ? -0.141 -23.008 -23.488 1.00 91.50 183 VAL A CA 1
ATOM 1372 C C . VAL A 1 183 ? -0.064 -22.035 -24.669 1.00 91.50 183 VAL A C 1
ATOM 1374 O O . VAL A 1 183 ? 0.151 -22.461 -25.807 1.00 91.50 183 VAL A O 1
ATOM 1377 N N . LEU A 1 184 ? -0.176 -20.727 -24.414 1.00 90.88 184 LEU A N 1
ATOM 1378 C CA . LEU A 1 184 ? -0.018 -19.698 -25.447 1.00 90.88 184 LEU A CA 1
ATOM 1379 C C . LEU A 1 184 ? 1.394 -19.709 -26.043 1.00 90.88 184 LEU A C 1
ATOM 1381 O O . LEU A 1 184 ? 1.541 -19.680 -27.264 1.00 90.88 184 LEU A O 1
ATOM 1385 N N . LEU A 1 185 ? 2.434 -19.827 -25.217 1.00 89.81 185 LEU A N 1
ATOM 1386 C CA . LEU A 1 185 ? 3.819 -19.898 -25.681 1.00 89.81 185 LEU A CA 1
ATOM 1387 C C . LEU A 1 185 ? 4.047 -21.113 -26.580 1.00 89.81 185 LEU A C 1
ATOM 1389 O O . LEU A 1 185 ? 4.606 -20.970 -27.668 1.00 89.81 185 LEU A O 1
ATOM 1393 N N . MET A 1 186 ? 3.552 -22.288 -26.189 1.00 90.94 186 MET A N 1
ATOM 1394 C CA . MET A 1 186 ? 3.682 -23.517 -26.978 1.00 90.94 186 MET A CA 1
ATOM 1395 C C . MET A 1 186 ? 3.035 -23.412 -28.366 1.00 90.94 186 MET A C 1
ATOM 1397 O O . MET A 1 186 ? 3.487 -24.078 -29.303 1.00 90.94 186 MET A O 1
ATOM 1401 N N . SER A 1 187 ? 2.030 -22.543 -28.525 1.00 89.44 187 SER A N 1
ATOM 1402 C CA . SER A 1 187 ? 1.369 -22.301 -29.812 1.00 89.44 187 SER A CA 1
ATOM 1403 C C . SER A 1 187 ? 2.244 -21.552 -30.831 1.00 89.44 187 SER A C 1
ATOM 1405 O O . SER A 1 187 ? 1.952 -21.576 -32.025 1.00 89.44 187 SER A O 1
ATOM 1407 N N . THR A 1 188 ? 3.362 -20.949 -30.404 1.00 86.88 188 THR A N 1
ATOM 1408 C CA . THR A 1 188 ? 4.242 -20.141 -31.264 1.00 86.88 188 THR A CA 1
ATOM 1409 C C . THR A 1 188 ? 5.667 -20.691 -31.320 1.00 86.88 188 THR A C 1
ATOM 1411 O O . THR A 1 188 ? 6.150 -21.317 -30.379 1.00 86.88 188 THR A O 1
ATOM 1414 N N . ALA A 1 189 ? 6.371 -20.461 -32.435 1.00 86.19 189 ALA A N 1
ATOM 1415 C CA . ALA A 1 189 ? 7.767 -20.886 -32.574 1.00 86.19 189 ALA A CA 1
ATOM 1416 C C . ALA A 1 189 ? 8.685 -20.192 -31.549 1.00 86.19 189 ALA A C 1
ATOM 1418 O O . ALA A 1 189 ? 9.448 -20.872 -30.866 1.00 86.19 189 ALA A O 1
ATOM 1419 N N . GLY A 1 190 ? 8.540 -18.872 -31.375 1.00 84.12 190 GLY A N 1
ATOM 1420 C CA . GLY A 1 190 ? 9.308 -18.105 -30.386 1.00 84.12 190 GLY A CA 1
ATOM 1421 C C . GLY A 1 190 ? 9.003 -18.501 -28.937 1.00 84.12 190 GLY A C 1
ATOM 1422 O O . GLY A 1 190 ? 9.909 -18.586 -28.117 1.00 84.12 190 GLY A O 1
ATOM 1423 N N . GLY A 1 191 ? 7.749 -18.841 -28.616 1.00 86.62 191 GLY A N 1
ATOM 1424 C CA . GLY A 1 191 ? 7.395 -19.329 -27.282 1.00 86.62 191 GLY A CA 1
ATOM 1425 C C . GLY A 1 191 ? 8.020 -20.687 -26.952 1.00 86.62 191 GLY A C 1
ATOM 1426 O O . GLY A 1 191 ? 8.532 -20.867 -25.849 1.00 86.62 191 GLY A O 1
ATOM 1427 N N . ARG A 1 192 ? 8.072 -21.619 -27.914 1.00 89.00 192 ARG A N 1
ATOM 1428 C CA . ARG A 1 192 ? 8.810 -22.886 -27.744 1.00 89.00 192 ARG A CA 1
ATOM 1429 C C . ARG A 1 192 ? 10.313 -22.665 -27.568 1.00 89.00 192 ARG A C 1
ATOM 1431 O O . ARG A 1 192 ? 10.922 -23.353 -26.754 1.00 89.00 192 ARG A O 1
ATOM 1438 N N . GLN A 1 193 ? 10.891 -21.699 -28.283 1.00 86.56 193 GLN A N 1
ATOM 1439 C CA . GLN A 1 193 ? 12.293 -21.313 -28.112 1.00 86.56 193 GLN A CA 1
ATOM 1440 C C . GLN A 1 193 ? 12.561 -20.771 -26.701 1.00 86.56 193 GLN A C 1
ATOM 1442 O O . GLN A 1 193 ? 13.510 -21.222 -26.066 1.00 86.56 193 GLN A O 1
ATOM 1447 N N . LEU A 1 194 ? 11.704 -19.885 -26.171 1.00 85.44 194 LEU A N 1
ATOM 1448 C CA . LEU A 1 194 ? 11.852 -19.393 -24.795 1.00 85.44 194 LEU A CA 1
ATOM 1449 C C . LEU A 1 194 ? 11.781 -20.528 -23.778 1.00 85.44 194 LEU A C 1
ATOM 1451 O O . LEU A 1 194 ? 12.596 -20.565 -22.866 1.00 85.44 194 LEU A O 1
ATOM 1455 N N . ILE A 1 195 ? 10.829 -21.454 -23.927 1.00 86.12 195 ILE A N 1
ATOM 1456 C CA . ILE A 1 195 ? 10.732 -22.609 -23.024 1.00 86.12 195 ILE A CA 1
ATOM 1457 C C . ILE A 1 195 ? 12.042 -23.405 -23.054 1.00 86.12 195 ILE A C 1
ATOM 1459 O O . ILE A 1 195 ? 12.562 -23.728 -21.992 1.00 86.12 195 ILE A O 1
ATOM 1463 N N . GLY A 1 196 ? 12.611 -23.644 -24.241 1.00 85.12 196 GLY A N 1
ATOM 1464 C CA . GLY A 1 196 ? 13.912 -24.302 -24.388 1.00 85.12 196 GLY A CA 1
ATOM 1465 C C . GLY A 1 196 ? 15.039 -23.585 -23.635 1.00 85.12 196 GLY A C 1
ATOM 1466 O O . GLY A 1 196 ? 15.771 -24.231 -22.886 1.00 85.12 196 GLY A O 1
ATOM 1467 N N . ILE A 1 197 ? 15.122 -22.255 -23.763 1.00 84.31 197 ILE A N 1
ATOM 1468 C CA . ILE A 1 197 ? 16.092 -21.415 -23.034 1.00 84.31 197 ILE A CA 1
ATOM 1469 C C . ILE A 1 197 ? 15.871 -21.520 -21.519 1.00 84.31 197 ILE A C 1
ATOM 1471 O O . ILE A 1 197 ? 16.812 -21.745 -20.768 1.00 84.31 197 ILE A O 1
ATOM 1475 N N . LEU A 1 198 ? 14.627 -21.408 -21.046 1.00 83.62 198 LEU A N 1
ATOM 1476 C CA . LEU A 1 198 ? 14.316 -21.454 -19.614 1.00 83.62 198 LEU A CA 1
ATOM 1477 C C . LEU A 1 198 ? 14.611 -22.823 -18.990 1.00 83.62 198 LEU A C 1
ATOM 1479 O O . LEU A 1 198 ? 14.975 -22.889 -17.818 1.00 83.62 198 LEU A O 1
ATOM 1483 N N . THR A 1 199 ? 14.495 -23.906 -19.761 1.00 86.62 199 THR A N 1
ATOM 1484 C CA . THR A 1 199 ? 14.826 -25.263 -19.302 1.00 86.62 199 THR A CA 1
ATOM 1485 C C . THR A 1 199 ? 16.323 -25.574 -19.286 1.00 86.62 199 THR A C 1
ATOM 1487 O O . THR A 1 199 ? 16.701 -26.609 -18.742 1.00 86.62 199 THR A O 1
ATOM 1490 N N . ASN A 1 200 ? 17.170 -24.700 -19.842 1.00 84.38 200 ASN A N 1
ATOM 1491 C CA . ASN A 1 200 ? 18.620 -24.860 -19.828 1.00 84.38 200 ASN A CA 1
ATOM 1492 C C . ASN A 1 200 ? 19.310 -23.625 -19.201 1.00 84.38 200 ASN A C 1
ATOM 1494 O O . ASN A 1 200 ? 19.466 -22.607 -19.880 1.00 84.38 200 ASN A O 1
ATOM 1498 N N . PRO A 1 201 ? 19.740 -23.705 -17.924 1.00 78.69 201 PRO A N 1
ATOM 1499 C CA . PRO A 1 201 ? 20.364 -22.595 -17.198 1.00 78.69 201 PRO A CA 1
ATOM 1500 C C . PRO A 1 201 ? 21.568 -21.956 -17.899 1.00 78.69 201 PRO A C 1
ATOM 1502 O O . PRO A 1 201 ? 21.802 -20.760 -17.730 1.00 78.69 201 PRO A O 1
ATOM 1505 N N . ASP A 1 202 ? 22.291 -22.719 -18.724 1.00 81.75 202 ASP A N 1
ATOM 1506 C CA . ASP A 1 202 ? 23.471 -22.238 -19.450 1.00 81.75 202 ASP A CA 1
ATOM 1507 C C . ASP A 1 202 ? 23.141 -21.086 -20.418 1.00 81.75 202 ASP A C 1
ATOM 1509 O O . ASP A 1 202 ? 23.990 -20.240 -20.691 1.00 81.75 202 ASP A O 1
ATOM 1513 N N . HIS A 1 203 ? 21.891 -20.999 -20.887 1.00 76.75 203 HIS A N 1
ATOM 1514 C CA . HIS A 1 203 ? 21.444 -19.972 -21.834 1.00 76.75 203 HIS A CA 1
ATOM 1515 C C . HIS A 1 203 ? 20.848 -18.721 -21.166 1.00 76.75 203 HIS A C 1
ATOM 1517 O O . HIS A 1 203 ? 20.468 -17.777 -21.858 1.00 76.75 203 HIS A O 1
ATOM 1523 N N . TRP A 1 204 ? 20.744 -18.666 -19.832 1.00 76.19 204 TRP A N 1
ATOM 1524 C CA . TRP A 1 204 ? 20.083 -17.544 -19.141 1.00 76.19 204 TRP A CA 1
ATOM 1525 C C . TRP A 1 204 ? 20.850 -16.222 -19.242 1.00 76.19 204 TRP A C 1
ATOM 1527 O O . TRP A 1 204 ? 20.256 -15.152 -19.123 1.00 76.19 204 TRP A O 1
ATOM 1537 N N . LEU A 1 205 ? 22.164 -16.294 -19.462 1.00 75.19 205 LEU A N 1
ATOM 1538 C CA . LEU A 1 205 ? 23.049 -15.132 -19.574 1.00 75.19 205 LEU A CA 1
ATOM 1539 C C . LEU A 1 205 ? 23.239 -14.662 -21.023 1.00 75.19 205 LEU A C 1
ATOM 1541 O O . LEU A 1 205 ? 23.915 -13.662 -21.265 1.00 75.19 205 LEU A O 1
ATOM 1545 N N . GLU A 1 206 ? 22.656 -15.363 -21.994 1.00 77.06 206 GLU A N 1
ATOM 1546 C CA . GLU A 1 206 ? 22.760 -14.983 -23.396 1.00 77.06 206 GLU A CA 1
ATOM 1547 C C . GLU A 1 206 ? 21.855 -13.790 -23.708 1.00 77.06 206 GLU A C 1
ATOM 1549 O O . GLU A 1 206 ? 20.686 -13.747 -23.328 1.00 77.06 206 GLU A O 1
ATOM 1554 N N . SER A 1 207 ? 22.358 -12.833 -24.492 1.00 73.81 207 SER A N 1
ATOM 1555 C CA . SER A 1 207 ? 21.584 -11.660 -24.926 1.00 73.81 207 SER A CA 1
ATOM 1556 C C . SER A 1 207 ? 20.308 -12.024 -25.702 1.00 73.81 207 SER A C 1
ATOM 1558 O O . SER A 1 207 ? 19.353 -11.247 -25.728 1.00 73.81 207 SER A O 1
ATOM 1560 N N . GLN A 1 208 ? 20.254 -13.230 -26.279 1.00 73.81 208 GLN A N 1
ATOM 1561 C CA . GLN A 1 208 ? 19.101 -13.767 -27.006 1.00 73.81 208 GLN A CA 1
ATOM 1562 C C . GLN A 1 208 ? 17.854 -13.951 -26.128 1.00 73.81 208 GLN A C 1
ATOM 1564 O O . GLN A 1 208 ? 16.735 -13.950 -26.656 1.00 73.81 208 GLN A O 1
ATOM 1569 N N . ILE A 1 209 ? 18.005 -14.072 -24.801 1.00 79.12 209 ILE A N 1
ATOM 1570 C CA . ILE A 1 209 ? 16.858 -14.204 -23.895 1.00 79.12 209 ILE A CA 1
ATOM 1571 C C . ILE A 1 209 ? 15.992 -12.941 -23.904 1.00 79.12 209 ILE A C 1
ATOM 1573 O O . ILE A 1 209 ? 14.766 -13.044 -23.939 1.00 79.12 209 ILE A O 1
ATOM 1577 N N . TYR A 1 210 ? 16.614 -11.758 -23.959 1.00 74.94 210 TYR A N 1
ATOM 1578 C CA . TYR A 1 210 ? 15.911 -10.475 -23.971 1.00 74.94 210 TYR A CA 1
ATOM 1579 C C . TYR A 1 210 ? 15.088 -10.320 -25.249 1.00 74.94 210 TYR A C 1
ATOM 1581 O O . TYR A 1 210 ? 13.892 -10.044 -25.179 1.00 74.94 210 TYR A O 1
ATOM 1589 N N . GLU A 1 211 ? 15.692 -10.589 -26.407 1.00 77.50 211 GLU A N 1
ATOM 1590 C CA . GLU A 1 211 ? 15.001 -10.553 -27.701 1.00 77.50 211 GLU A CA 1
ATOM 1591 C C . GLU A 1 211 ? 13.805 -11.512 -27.733 1.00 77.50 211 GLU A C 1
ATOM 1593 O O . GLU A 1 211 ? 12.701 -11.141 -28.139 1.00 77.50 211 GLU A O 1
ATOM 1598 N N . THR A 1 212 ? 13.992 -12.738 -27.237 1.00 81.88 212 THR A N 1
ATOM 1599 C CA . THR A 1 212 ? 12.929 -13.751 -27.202 1.00 81.88 212 THR A CA 1
ATOM 1600 C C . THR A 1 212 ? 11.794 -13.343 -26.254 1.00 81.88 212 THR A C 1
ATOM 1602 O O . THR A 1 212 ? 10.617 -13.446 -26.612 1.00 81.88 212 THR A O 1
ATOM 1605 N N . LEU A 1 213 ? 12.120 -12.821 -25.065 1.00 81.25 213 LEU A N 1
ATOM 1606 C CA . LEU A 1 213 ? 11.141 -12.291 -24.110 1.00 81.25 213 LEU A CA 1
ATOM 1607 C C . LEU A 1 213 ? 10.328 -11.143 -24.719 1.00 81.25 213 LEU A C 1
ATOM 1609 O O . LEU A 1 213 ? 9.099 -11.140 -24.624 1.00 81.25 213 LEU A O 1
ATOM 1613 N N . PHE A 1 214 ? 10.979 -10.199 -25.398 1.00 76.94 214 PHE A N 1
ATOM 1614 C CA . PHE A 1 214 ? 10.287 -9.089 -26.050 1.00 76.94 214 PHE A CA 1
ATOM 1615 C C . PHE A 1 214 ? 9.393 -9.548 -27.208 1.00 76.94 214 PHE A C 1
ATOM 1617 O O . PHE A 1 214 ? 8.263 -9.070 -27.326 1.00 76.94 214 PHE A O 1
ATOM 1624 N N . GLN A 1 215 ? 9.833 -10.506 -28.032 1.00 79.88 215 GLN A N 1
ATOM 1625 C CA . GLN A 1 215 ? 8.990 -11.098 -29.080 1.00 79.88 215 GLN A CA 1
ATOM 1626 C C . GLN A 1 215 ? 7.725 -11.748 -28.508 1.00 79.88 215 GLN A C 1
ATOM 1628 O O . GLN A 1 215 ? 6.651 -11.661 -29.105 1.00 79.88 215 GLN A O 1
ATOM 1633 N N . ILE A 1 216 ? 7.835 -12.368 -27.337 1.00 83.75 216 ILE A N 1
ATOM 1634 C CA . ILE A 1 216 ? 6.712 -12.982 -26.631 1.00 83.75 216 ILE A CA 1
ATOM 1635 C C . ILE A 1 216 ? 5.765 -11.936 -26.050 1.00 83.75 216 ILE A C 1
ATOM 1637 O O . ILE A 1 216 ? 4.553 -12.067 -26.206 1.00 83.75 216 ILE A O 1
ATOM 1641 N N . LEU A 1 217 ? 6.287 -10.865 -25.448 1.00 83.19 217 LEU A N 1
ATOM 1642 C CA . LEU A 1 217 ? 5.470 -9.764 -24.925 1.00 83.19 217 LEU A CA 1
ATOM 1643 C C . LEU A 1 217 ? 4.690 -9.022 -26.023 1.00 83.19 217 LEU A C 1
ATOM 1645 O O . LEU A 1 217 ? 3.654 -8.423 -25.738 1.00 83.19 217 LEU A O 1
ATOM 1649 N N . ARG A 1 218 ? 5.135 -9.097 -27.284 1.00 80.56 218 ARG A N 1
ATOM 1650 C CA . ARG A 1 218 ? 4.385 -8.580 -28.442 1.00 80.56 218 ARG A CA 1
ATOM 1651 C C . ARG A 1 218 ? 3.180 -9.432 -28.827 1.00 80.56 218 ARG A C 1
ATOM 1653 O O . ARG A 1 218 ? 2.347 -8.969 -29.603 1.00 80.56 218 ARG A O 1
ATOM 1660 N N . GLN A 1 219 ? 3.071 -10.662 -28.330 1.00 84.75 219 GLN A N 1
ATOM 1661 C CA . GLN A 1 219 ? 1.917 -11.505 -28.616 1.00 84.75 219 GLN A CA 1
ATOM 1662 C C . GLN A 1 219 ? 0.700 -10.963 -27.854 1.00 84.75 219 GLN A C 1
ATOM 1664 O O . GLN A 1 219 ? 0.707 -10.981 -26.619 1.00 84.75 219 GLN A O 1
ATOM 1669 N N . PRO A 1 220 ? -0.378 -10.534 -28.543 1.00 85.50 220 PRO A N 1
ATOM 1670 C CA . PRO A 1 220 ? -1.528 -9.927 -27.876 1.00 85.50 220 PRO A CA 1
ATOM 1671 C C . PRO A 1 220 ? -2.143 -10.844 -26.820 1.00 85.50 220 PRO A C 1
ATOM 1673 O O . PRO A 1 220 ? -2.550 -10.375 -25.766 1.00 85.50 220 PRO A O 1
ATOM 1676 N N . GLY A 1 221 ? -2.163 -12.159 -27.071 1.00 88.81 221 GLY A N 1
ATOM 1677 C CA . GLY A 1 221 ? -2.652 -13.153 -26.114 1.00 88.81 221 GLY A CA 1
ATOM 1678 C C . GLY A 1 221 ? -1.867 -13.158 -24.802 1.00 88.81 221 GLY A C 1
ATOM 1679 O O . GLY A 1 221 ? -2.469 -13.101 -23.733 1.00 88.81 221 GLY A O 1
ATOM 1680 N N . VAL A 1 222 ? -0.533 -13.165 -24.874 1.00 88.06 222 VAL A N 1
ATOM 1681 C CA . VAL A 1 222 ? 0.337 -13.152 -23.687 1.00 88.06 222 VAL A CA 1
ATOM 1682 C C . VAL A 1 222 ? 0.160 -11.846 -22.917 1.00 88.06 222 VAL A C 1
ATOM 1684 O O . VAL A 1 222 ? -0.051 -11.871 -21.705 1.00 88.06 222 VAL A O 1
ATOM 1687 N N . LEU A 1 223 ? 0.153 -10.711 -23.623 1.00 87.25 223 LEU A N 1
ATOM 1688 C CA . LEU A 1 223 ? -0.050 -9.405 -23.003 1.00 87.25 223 LEU A CA 1
ATOM 1689 C C . LEU A 1 223 ? -1.431 -9.298 -22.340 1.00 87.25 223 LEU A C 1
ATOM 1691 O O . LEU A 1 223 ? -1.524 -8.821 -21.215 1.00 87.25 223 LEU A O 1
ATOM 1695 N N . MET A 1 224 ? -2.496 -9.785 -22.986 1.00 90.31 224 MET A N 1
ATOM 1696 C CA . MET A 1 224 ? -3.844 -9.803 -22.406 1.00 90.31 224 MET A CA 1
ATOM 1697 C C . MET A 1 224 ? -3.918 -10.649 -21.133 1.00 90.31 224 MET A C 1
ATOM 1699 O O . MET A 1 224 ? -4.593 -10.242 -20.191 1.00 90.31 224 MET A O 1
ATOM 1703 N N . VAL A 1 225 ? -3.226 -11.792 -21.072 1.00 93.00 225 VAL A N 1
ATOM 1704 C CA . VAL A 1 225 ? -3.198 -12.633 -19.863 1.00 93.00 225 VAL A CA 1
ATOM 1705 C C . VAL A 1 225 ? -2.423 -11.951 -18.734 1.00 93.00 225 VAL A C 1
ATOM 1707 O O . VAL A 1 225 ? -2.932 -11.874 -17.617 1.00 93.00 225 VAL A O 1
ATOM 1710 N N . ILE A 1 226 ? -1.241 -11.394 -19.019 1.00 90.38 226 ILE A N 1
ATOM 1711 C CA . ILE A 1 226 ? -0.429 -10.675 -18.022 1.00 90.38 226 ILE A CA 1
ATOM 1712 C C . ILE A 1 226 ? -1.177 -9.439 -17.506 1.00 90.38 226 ILE A C 1
ATOM 1714 O O . ILE A 1 226 ? -1.315 -9.252 -16.297 1.00 90.38 226 ILE A O 1
ATOM 1718 N N . LEU A 1 227 ? -1.705 -8.607 -18.409 1.00 91.69 227 LEU A N 1
ATOM 1719 C CA . LEU A 1 227 ? -2.463 -7.415 -18.034 1.00 91.69 227 LEU A CA 1
ATOM 1720 C C . LEU A 1 227 ? -3.759 -7.786 -17.315 1.00 91.69 227 LEU A C 1
ATOM 1722 O O . LEU A 1 227 ? -4.076 -7.174 -16.303 1.00 91.69 227 LEU A O 1
ATOM 1726 N N . GLY A 1 228 ? -4.487 -8.803 -17.781 1.00 95.38 228 GLY A N 1
ATOM 1727 C CA . GLY A 1 228 ? -5.689 -9.299 -17.114 1.00 95.38 228 GLY A CA 1
ATOM 1728 C C . GLY A 1 228 ? -5.402 -9.753 -15.684 1.00 95.38 228 GLY A C 1
ATOM 1729 O O . GLY A 1 228 ? -6.157 -9.431 -14.770 1.00 95.38 228 GLY A O 1
ATOM 1730 N N . TYR A 1 229 ? -4.269 -10.416 -15.458 1.00 96.56 229 TYR A N 1
ATOM 1731 C CA . TYR A 1 229 ? -3.843 -10.799 -14.119 1.00 96.56 229 TYR A CA 1
ATOM 1732 C C . TYR A 1 229 ? -3.580 -9.575 -13.223 1.00 96.56 229 TYR A C 1
ATOM 1734 O O . TYR A 1 229 ? -4.208 -9.440 -12.174 1.00 96.56 229 TYR A O 1
ATOM 1742 N N . VAL A 1 230 ? -2.727 -8.636 -13.651 1.00 95.38 230 VAL A N 1
ATOM 1743 C CA . VAL A 1 230 ? -2.323 -7.492 -12.805 1.00 95.38 230 VAL A CA 1
ATOM 1744 C C . VAL A 1 230 ? -3.425 -6.434 -12.644 1.00 95.38 230 VAL A C 1
ATOM 1746 O O . VAL A 1 230 ? -3.511 -5.770 -11.611 1.00 95.38 230 VAL A O 1
ATOM 1749 N N . VAL A 1 231 ? -4.279 -6.253 -13.653 1.00 96.94 231 VAL A N 1
ATOM 1750 C CA . VAL A 1 231 ? -5.342 -5.233 -13.653 1.00 96.94 231 VAL A CA 1
ATOM 1751 C C . VAL A 1 231 ? -6.646 -5.766 -13.065 1.00 96.94 231 VAL A C 1
ATOM 1753 O O . VAL A 1 231 ? -7.417 -4.983 -12.523 1.00 96.94 231 VAL A O 1
ATOM 1756 N N . ILE A 1 232 ? -6.924 -7.070 -13.145 1.00 96.31 232 ILE A N 1
ATOM 1757 C CA . ILE A 1 232 ? -8.212 -7.630 -12.701 1.00 96.31 232 ILE A CA 1
ATOM 1758 C C . ILE A 1 232 ? -8.024 -8.547 -11.496 1.00 96.31 232 ILE A C 1
ATOM 1760 O O . ILE A 1 232 ? -8.622 -8.306 -10.448 1.00 96.31 232 ILE A O 1
ATOM 1764 N N . ILE A 1 233 ? -7.203 -9.591 -11.628 1.00 97.81 233 ILE A N 1
ATOM 1765 C CA . ILE A 1 233 ? -7.084 -10.640 -10.605 1.00 97.81 233 ILE A CA 1
ATOM 1766 C C . ILE A 1 233 ? -6.432 -10.102 -9.329 1.00 97.81 233 ILE A C 1
ATOM 1768 O O . ILE A 1 233 ? -7.000 -10.267 -8.250 1.00 97.81 233 ILE A O 1
ATOM 1772 N N . VAL A 1 234 ? -5.302 -9.401 -9.451 1.00 97.56 234 VAL A N 1
ATOM 1773 C CA . VAL A 1 234 ? -4.587 -8.824 -8.302 1.00 97.56 234 VAL A CA 1
ATOM 1774 C C . VAL A 1 234 ? -5.489 -7.853 -7.514 1.00 97.56 234 VAL A C 1
ATOM 1776 O O . VAL A 1 234 ? -5.715 -8.096 -6.327 1.00 97.56 234 VAL A O 1
ATOM 1779 N N . PRO A 1 235 ? -6.138 -6.836 -8.123 1.00 98.38 235 PRO A N 1
ATOM 1780 C CA . PRO A 1 235 ? -7.054 -5.958 -7.394 1.00 98.38 235 PRO A CA 1
ATOM 1781 C C . PRO A 1 235 ? -8.234 -6.668 -6.729 1.00 98.38 235 PRO A C 1
ATOM 1783 O O . PRO A 1 235 ? -8.619 -6.282 -5.626 1.00 98.38 235 PRO A O 1
ATOM 1786 N N . LEU A 1 236 ? -8.807 -7.707 -7.349 1.00 98.38 236 LEU A N 1
ATOM 1787 C CA . LEU A 1 236 ? -9.872 -8.500 -6.724 1.00 98.38 236 LEU A CA 1
ATOM 1788 C C . LEU A 1 236 ? -9.390 -9.151 -5.422 1.00 98.38 236 LEU A C 1
ATOM 1790 O O . LEU A 1 236 ? -10.055 -9.037 -4.385 1.00 98.38 236 LEU A O 1
ATOM 1794 N N . ILE A 1 237 ? -8.235 -9.814 -5.475 1.00 98.38 237 ILE A N 1
ATOM 1795 C CA . ILE A 1 237 ? -7.637 -10.510 -4.334 1.00 98.38 237 ILE A CA 1
ATOM 1796 C C . ILE A 1 237 ? -7.293 -9.514 -3.233 1.00 98.38 237 ILE A C 1
ATOM 1798 O O . ILE A 1 237 ? -7.745 -9.664 -2.094 1.00 98.38 237 ILE A O 1
ATOM 1802 N N . GLU A 1 238 ? -6.544 -8.470 -3.575 1.00 98.31 238 GLU A N 1
ATOM 1803 C CA . GLU A 1 238 ? -6.066 -7.518 -2.589 1.00 98.31 238 GLU A CA 1
ATOM 1804 C C . GLU A 1 238 ? -7.205 -6.773 -1.898 1.00 98.31 238 GLU A C 1
ATOM 1806 O O . GLU A 1 238 ? -7.194 -6.624 -0.677 1.00 98.31 238 GLU A O 1
ATOM 1811 N N . GLU A 1 239 ? -8.211 -6.301 -2.642 1.00 98.31 239 GLU A N 1
ATOM 1812 C CA . GLU A 1 239 ? -9.329 -5.563 -2.047 1.00 98.31 239 GLU A CA 1
ATOM 1813 C C . GLU A 1 239 ? -10.196 -6.456 -1.151 1.00 98.31 239 GLU A C 1
ATOM 1815 O O . GLU A 1 239 ? -10.783 -5.973 -0.178 1.00 98.31 239 GLU A O 1
ATOM 1820 N N . ALA A 1 240 ? -10.236 -7.767 -1.416 1.00 98.06 240 ALA A N 1
ATOM 1821 C CA . ALA A 1 240 ? -10.880 -8.728 -0.528 1.00 98.06 240 ALA A CA 1
ATOM 1822 C C . ALA A 1 240 ? -10.051 -8.929 0.751 1.00 98.06 240 ALA A C 1
ATOM 1824 O O . ALA A 1 240 ? -10.589 -8.800 1.860 1.00 98.06 240 ALA A O 1
ATOM 1825 N N . ALA A 1 241 ? -8.743 -9.167 0.612 1.00 98.38 241 ALA A N 1
ATOM 1826 C CA . ALA A 1 241 ? -7.811 -9.327 1.727 1.00 98.38 241 ALA A CA 1
ATOM 1827 C C . ALA A 1 241 ? -7.770 -8.074 2.619 1.00 98.38 241 ALA A C 1
ATOM 1829 O O . ALA A 1 241 ? -7.796 -8.178 3.844 1.00 98.38 241 ALA A O 1
ATOM 1830 N N . LYS A 1 242 ? -7.838 -6.870 2.041 1.00 98.31 242 LYS A N 1
ATOM 1831 C CA . LYS A 1 242 ? -7.858 -5.590 2.773 1.00 98.31 242 LYS A CA 1
ATOM 1832 C C . LYS A 1 242 ? -9.002 -5.479 3.793 1.00 98.31 242 LYS A C 1
ATOM 1834 O O . LYS A 1 242 ? -8.877 -4.761 4.788 1.00 98.31 242 LYS A O 1
ATOM 1839 N N . THR A 1 243 ? -10.094 -6.235 3.633 1.00 97.56 243 THR A N 1
ATOM 1840 C CA . THR A 1 243 ? -11.183 -6.274 4.630 1.00 97.56 243 THR A CA 1
ATOM 1841 C C . THR A 1 243 ? -10.794 -6.960 5.947 1.00 97.56 243 THR A C 1
ATOM 1843 O O . THR A 1 243 ? -11.468 -6.766 6.963 1.00 97.56 243 THR A O 1
ATOM 1846 N N . MET A 1 244 ? -9.683 -7.708 5.987 1.00 97.25 244 MET A N 1
ATOM 1847 C CA . MET A 1 244 ? -9.177 -8.387 7.188 1.00 97.25 244 MET A CA 1
ATOM 1848 C C . MET A 1 244 ? -8.978 -7.445 8.376 1.00 97.25 244 MET A C 1
ATOM 1850 O O . MET A 1 244 ? -9.167 -7.846 9.527 1.00 97.25 244 MET A O 1
ATOM 1854 N N . ALA A 1 245 ? -8.692 -6.165 8.113 1.00 96.44 245 ALA A N 1
ATOM 1855 C CA . ALA A 1 245 ? -8.546 -5.130 9.134 1.00 96.44 245 ALA A CA 1
ATOM 1856 C C . ALA A 1 245 ? -9.792 -4.957 10.031 1.00 96.44 245 ALA A C 1
ATOM 1858 O O . ALA A 1 245 ? -9.710 -4.376 11.120 1.00 96.44 245 ALA A O 1
ATOM 1859 N N . VAL A 1 246 ? -10.962 -5.458 9.614 1.00 96.25 246 VAL A N 1
ATOM 1860 C CA . VAL A 1 246 ? -12.205 -5.386 10.398 1.00 96.25 246 VAL A CA 1
ATOM 1861 C C . VAL A 1 246 ? -12.753 -6.746 10.838 1.00 96.25 246 VAL A C 1
ATOM 1863 O O . VAL A 1 246 ? -13.696 -6.783 11.632 1.00 96.25 246 VAL A O 1
ATOM 1866 N N . TRP A 1 247 ? -12.144 -7.858 10.413 1.00 94.94 247 TRP A N 1
ATOM 1867 C CA . TRP A 1 247 ? -12.623 -9.214 10.713 1.00 94.94 247 TRP A CA 1
ATOM 1868 C C . TRP A 1 247 ? -12.800 -9.526 12.207 1.00 94.94 247 TRP A C 1
ATOM 1870 O O . TRP A 1 247 ? -13.848 -10.072 12.568 1.00 94.94 247 TRP A O 1
ATOM 1880 N N . PRO A 1 248 ? -11.888 -9.109 13.115 1.00 90.25 248 PRO A N 1
ATOM 1881 C CA . PRO A 1 248 ? -12.045 -9.354 14.553 1.00 90.25 248 PRO A CA 1
ATOM 1882 C C . PRO A 1 248 ? -13.310 -8.736 15.177 1.00 90.25 248 PRO A C 1
ATOM 1884 O O . PRO A 1 248 ? -13.642 -9.019 16.330 1.00 90.25 248 PRO A O 1
ATOM 1887 N N . PHE A 1 249 ? -14.009 -7.866 14.442 1.00 89.88 249 PHE A N 1
ATOM 1888 C CA . PHE A 1 249 ? -15.183 -7.135 14.909 1.00 89.88 249 PHE A CA 1
ATOM 1889 C C . PHE A 1 249 ? -16.488 -7.569 14.235 1.00 89.88 249 PHE A C 1
ATOM 1891 O O . PHE A 1 249 ? -17.543 -7.099 14.657 1.00 89.88 249 PHE A O 1
ATOM 1898 N N . LEU A 1 250 ? -16.458 -8.476 13.248 1.00 89.38 250 LEU A N 1
ATOM 1899 C CA . LEU A 1 250 ? -17.660 -8.874 12.495 1.00 89.38 250 LEU A CA 1
ATOM 1900 C C . LEU A 1 250 ? -18.757 -9.426 13.418 1.00 89.38 250 LEU A C 1
ATOM 1902 O O . LEU A 1 250 ? -19.921 -9.080 13.272 1.00 89.38 250 LEU A O 1
ATOM 1906 N N . ARG A 1 251 ? -18.382 -10.203 14.441 1.00 83.69 251 ARG A N 1
ATOM 1907 C CA . ARG A 1 251 ? -19.326 -10.773 15.424 1.00 83.69 251 ARG A CA 1
ATOM 1908 C C . ARG A 1 251 ? -19.658 -9.846 16.601 1.00 83.69 251 ARG A C 1
ATOM 1910 O O . ARG A 1 251 ? -20.415 -10.232 17.481 1.00 83.69 251 ARG A O 1
ATOM 1917 N N . ARG A 1 252 ? -19.074 -8.643 16.660 1.00 81.75 252 ARG A N 1
ATOM 1918 C CA . ARG A 1 252 ? -19.166 -7.718 17.810 1.00 81.75 252 ARG A CA 1
ATOM 1919 C C . ARG A 1 252 ? -19.962 -6.443 17.500 1.00 81.75 252 ARG A C 1
ATOM 1921 O O . ARG A 1 252 ? -19.779 -5.436 18.177 1.00 81.75 252 ARG A O 1
ATOM 1928 N N . GLY A 1 253 ? -20.810 -6.470 16.471 1.00 78.31 253 GLY A N 1
ATOM 1929 C CA . GLY A 1 253 ? -21.591 -5.306 16.040 1.00 78.31 253 GLY A CA 1
ATOM 1930 C C . GLY A 1 253 ? -20.733 -4.272 15.307 1.00 78.31 253 GLY A C 1
ATOM 1931 O O . GLY A 1 253 ? -20.504 -3.163 15.799 1.00 78.31 253 GLY A O 1
ATOM 1932 N N . LEU A 1 254 ? -20.225 -4.641 14.128 1.00 88.12 254 LEU A N 1
ATOM 1933 C CA . LEU A 1 254 ? -19.400 -3.766 13.298 1.00 88.12 254 LEU A CA 1
ATOM 1934 C C . LEU A 1 254 ? -20.239 -2.622 12.700 1.00 88.12 254 LEU A C 1
ATOM 1936 O O . LEU A 1 254 ? -20.944 -2.801 11.712 1.00 88.12 254 LEU A O 1
ATOM 1940 N N . ARG A 1 255 ? -20.139 -1.424 13.289 1.00 90.94 255 ARG A N 1
ATOM 1941 C CA . ARG A 1 255 ? -20.817 -0.222 12.771 1.00 90.94 255 ARG A CA 1
ATOM 1942 C C . ARG A 1 255 ? -20.198 0.250 11.443 1.00 90.94 255 ARG A C 1
ATOM 1944 O O . ARG A 1 255 ? -18.969 0.227 11.338 1.00 90.94 255 ARG A O 1
ATOM 1951 N N . PRO A 1 256 ? -20.981 0.795 10.492 1.00 93.56 256 PRO A N 1
ATOM 1952 C CA . PRO A 1 256 ? -20.480 1.235 9.183 1.00 93.56 256 PRO A CA 1
ATOM 1953 C C . PRO A 1 256 ? -19.322 2.242 9.247 1.00 93.56 256 PRO A C 1
ATOM 1955 O O . PRO A 1 256 ? -18.282 2.022 8.627 1.00 93.56 256 PRO A O 1
ATOM 1958 N N . ALA A 1 257 ? -19.441 3.297 10.066 1.00 93.81 257 ALA A N 1
ATOM 1959 C CA . ALA A 1 257 ? -18.359 4.269 10.283 1.00 93.81 257 ALA A CA 1
ATOM 1960 C C . ALA A 1 257 ? -17.084 3.596 10.813 1.00 93.81 257 ALA A C 1
ATOM 1962 O O . ALA A 1 257 ? -15.965 3.940 10.434 1.00 93.81 257 ALA A O 1
ATOM 1963 N N . SER A 1 258 ? -17.270 2.591 11.672 1.00 93.94 258 SER A N 1
ATOM 1964 C CA . SER A 1 258 ? -16.166 1.851 12.270 1.00 93.94 258 SER A CA 1
ATOM 1965 C C . SER A 1 258 ? -15.475 0.899 11.317 1.00 93.94 258 SER A C 1
ATOM 1967 O O . SER A 1 258 ? -14.268 0.681 11.434 1.00 93.94 258 SER A O 1
ATOM 1969 N N . ALA A 1 259 ? -16.235 0.340 10.388 1.00 96.06 259 ALA A N 1
ATOM 1970 C CA . ALA A 1 259 ? -15.709 -0.507 9.345 1.00 96.06 259 ALA A CA 1
ATOM 1971 C C . ALA A 1 259 ? -14.901 0.305 8.337 1.00 96.06 259 ALA A C 1
ATOM 1973 O O . ALA A 1 259 ? -13.772 -0.065 8.040 1.00 96.06 259 ALA A O 1
ATOM 1974 N N . PHE A 1 260 ? -15.429 1.457 7.907 1.00 97.62 260 PHE A N 1
ATOM 1975 C CA . PHE A 1 260 ? -14.720 2.351 6.996 1.00 97.62 260 PHE A CA 1
ATOM 1976 C C . PHE A 1 260 ? -13.363 2.776 7.562 1.00 97.62 260 PHE A C 1
ATOM 1978 O O . PHE A 1 260 ? -12.338 2.611 6.915 1.00 97.62 260 PHE A O 1
ATOM 1985 N N . ILE A 1 261 ? -13.334 3.281 8.798 1.00 96.19 261 ILE A N 1
ATOM 1986 C CA . ILE A 1 261 ? -12.087 3.770 9.404 1.00 96.19 261 ILE A CA 1
ATOM 1987 C C . ILE A 1 261 ? -11.121 2.628 9.679 1.00 96.19 261 ILE A C 1
ATOM 1989 O O . ILE A 1 261 ? -9.929 2.770 9.436 1.00 96.19 261 ILE A O 1
ATOM 1993 N N . GLY A 1 262 ? -11.628 1.496 10.170 1.00 96.62 262 GLY A N 1
ATOM 1994 C CA . GLY A 1 262 ? -10.804 0.321 10.411 1.00 96.62 2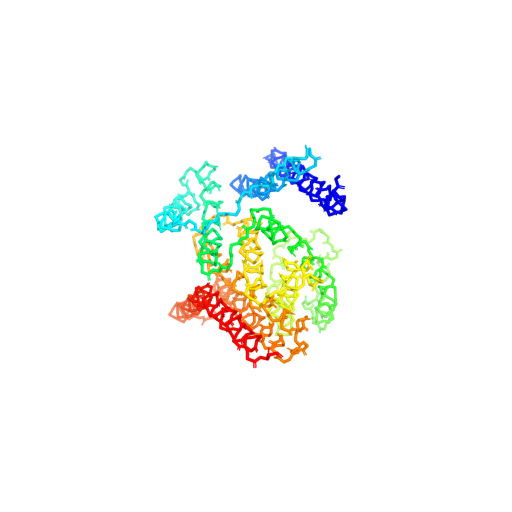62 GLY A CA 1
ATOM 1995 C C . GLY A 1 262 ? -10.130 -0.194 9.145 1.00 96.62 262 GLY A C 1
ATOM 1996 O O . GLY A 1 262 ? -8.921 -0.413 9.146 1.00 96.62 262 GLY A O 1
ATOM 1997 N N . GLY A 1 263 ? -10.910 -0.318 8.070 1.00 98.06 263 GLY A N 1
ATOM 1998 C CA . GLY A 1 263 ? -10.415 -0.653 6.741 1.00 98.06 263 GLY A CA 1
ATOM 1999 C C . GLY A 1 263 ? -9.407 0.369 6.238 1.00 98.06 263 GLY A C 1
ATOM 2000 O O . GLY A 1 263 ? -8.327 -0.010 5.812 1.00 98.06 263 GLY A O 1
ATOM 2001 N N . ALA A 1 264 ? -9.702 1.663 6.370 1.00 98.38 264 ALA A N 1
ATOM 2002 C CA . ALA A 1 264 ? -8.828 2.718 5.873 1.00 98.38 264 ALA A CA 1
ATOM 2003 C C . ALA A 1 264 ? -7.487 2.818 6.612 1.00 98.38 264 ALA A C 1
ATOM 2005 O O . ALA A 1 264 ? -6.470 3.114 5.986 1.00 98.38 264 ALA A O 1
ATOM 2006 N N . ILE A 1 265 ? -7.455 2.522 7.917 1.00 97.94 265 ILE A N 1
ATOM 2007 C CA . ILE A 1 265 ? -6.201 2.378 8.672 1.00 97.94 265 ILE A CA 1
ATOM 2008 C C . ILE A 1 265 ? -5.394 1.193 8.126 1.00 97.94 265 ILE A C 1
ATOM 2010 O O . ILE A 1 265 ? -4.197 1.335 7.890 1.00 97.94 265 ILE A O 1
ATOM 2014 N N . GLY A 1 266 ? -6.050 0.047 7.907 1.00 98.25 266 GLY A N 1
ATOM 2015 C CA . GLY A 1 266 ? -5.418 -1.133 7.316 1.00 98.25 266 GLY A CA 1
ATOM 2016 C C . GLY A 1 266 ? -4.877 -0.863 5.908 1.00 98.25 266 GLY A C 1
ATOM 2017 O O . GLY A 1 266 ? -3.729 -1.172 5.626 1.00 98.25 266 GLY A O 1
ATOM 2018 N N . GLY A 1 267 ? -5.653 -0.203 5.048 1.00 98.50 267 GLY A N 1
ATOM 2019 C CA . GLY A 1 267 ? -5.234 0.163 3.694 1.00 98.50 267 GLY A CA 1
ATOM 2020 C C . GLY A 1 267 ? -4.098 1.187 3.651 1.00 98.50 267 GLY A C 1
ATOM 2021 O O . GLY A 1 267 ? -3.222 1.084 2.802 1.00 98.50 267 GLY A O 1
ATOM 2022 N N . ALA A 1 268 ? -4.054 2.141 4.589 1.00 98.31 268 ALA A N 1
ATOM 2023 C CA . ALA A 1 268 ? -2.919 3.059 4.710 1.00 98.31 268 ALA A CA 1
ATOM 2024 C C . ALA A 1 268 ? -1.629 2.316 5.097 1.00 98.31 268 ALA A C 1
ATOM 2026 O O . ALA A 1 268 ? -0.558 2.630 4.586 1.00 98.31 268 ALA A O 1
ATOM 2027 N N . ALA A 1 269 ? -1.735 1.321 5.981 1.00 98.25 269 ALA A N 1
ATOM 2028 C CA . ALA A 1 269 ? -0.610 0.470 6.354 1.00 98.25 269 ALA A CA 1
ATOM 2029 C C . ALA A 1 269 ? -0.192 -0.482 5.220 1.00 98.25 269 ALA A C 1
ATOM 2031 O O . ALA A 1 269 ? 0.996 -0.718 5.042 1.00 98.25 269 ALA A O 1
ATOM 2032 N N . TYR A 1 270 ? -1.147 -0.968 4.423 1.00 98.31 270 TYR A N 1
ATOM 2033 C CA . TYR A 1 270 ? -0.878 -1.746 3.212 1.00 98.31 270 TYR A CA 1
ATOM 2034 C C . TYR A 1 270 ? -0.100 -0.927 2.175 1.00 98.31 270 TYR A C 1
ATOM 2036 O O . TYR A 1 270 ? 0.955 -1.350 1.718 1.00 98.31 270 TYR A O 1
ATOM 2044 N N . GLY A 1 271 ? -0.561 0.293 1.872 1.00 97.69 271 GLY A N 1
ATOM 2045 C CA . GLY A 1 271 ? 0.148 1.186 0.952 1.00 97.69 271 GLY A CA 1
ATOM 2046 C C . GLY A 1 271 ? 1.543 1.575 1.456 1.00 97.69 271 GLY A C 1
ATOM 2047 O O . GLY A 1 271 ? 2.481 1.667 0.667 1.00 97.69 271 GLY A O 1
ATOM 2048 N N . LEU A 1 272 ? 1.706 1.729 2.777 1.00 97.94 272 LEU A N 1
ATOM 2049 C CA . LEU A 1 272 ? 3.021 1.891 3.398 1.00 97.94 272 LEU A CA 1
ATOM 2050 C C . LEU A 1 272 ? 3.909 0.659 3.178 1.00 97.94 272 LEU A C 1
ATOM 2052 O O . LEU A 1 272 ? 5.070 0.822 2.817 1.00 97.94 272 LEU A O 1
ATOM 2056 N N . PHE A 1 273 ? 3.379 -0.550 3.391 1.00 97.44 273 PHE A N 1
ATOM 2057 C CA . PHE A 1 273 ? 4.113 -1.788 3.130 1.00 97.44 273 PHE A CA 1
ATOM 2058 C C . PHE A 1 273 ? 4.600 -1.833 1.682 1.00 97.44 273 PHE A C 1
ATOM 2060 O O . PHE A 1 273 ? 5.791 -2.003 1.461 1.00 97.44 273 PHE A O 1
ATOM 2067 N N . GLU A 1 274 ? 3.728 -1.608 0.700 1.00 95.19 274 GLU A N 1
ATOM 2068 C CA . GLU A 1 274 ? 4.121 -1.644 -0.712 1.00 95.19 274 GLU A CA 1
ATOM 2069 C C . GLU A 1 274 ? 5.177 -0.600 -1.071 1.00 95.19 274 GLU A C 1
ATOM 2071 O O . GLU A 1 274 ? 6.109 -0.889 -1.823 1.00 95.19 274 GLU A O 1
ATOM 2076 N N . ALA A 1 275 ? 5.043 0.616 -0.535 1.00 95.75 275 ALA A N 1
ATOM 2077 C CA . ALA A 1 275 ? 6.000 1.688 -0.772 1.00 95.75 275 ALA A CA 1
ATOM 2078 C C . ALA A 1 275 ? 7.392 1.373 -0.199 1.00 95.75 275 ALA A C 1
ATOM 2080 O O . ALA A 1 275 ? 8.376 1.850 -0.755 1.00 95.75 275 ALA A O 1
ATOM 2081 N N . LEU A 1 276 ? 7.466 0.580 0.876 1.00 95.25 276 LEU A N 1
ATOM 2082 C CA . LEU A 1 276 ? 8.706 0.172 1.544 1.00 95.25 276 LEU A CA 1
ATOM 2083 C C . LEU A 1 276 ? 9.270 -1.162 1.042 1.00 95.25 276 LEU A C 1
ATOM 2085 O O . LEU A 1 276 ? 10.474 -1.376 1.114 1.00 95.25 276 LEU A O 1
ATOM 2089 N N . PHE A 1 277 ? 8.417 -2.079 0.587 1.00 88.38 277 PHE A N 1
ATOM 2090 C CA . PHE A 1 277 ? 8.820 -3.410 0.134 1.00 88.38 277 PHE A CA 1
ATOM 2091 C C . PHE A 1 277 ? 9.392 -3.372 -1.286 1.00 88.38 277 PHE A C 1
ATOM 2093 O O . PHE A 1 277 ? 10.343 -4.083 -1.594 1.00 88.38 277 PHE A O 1
ATOM 2100 N N . LEU A 1 278 ? 8.846 -2.510 -2.148 1.00 83.19 278 LEU A N 1
ATOM 2101 C CA . LEU A 1 278 ? 9.276 -2.355 -3.539 1.00 83.19 278 LEU A CA 1
ATOM 2102 C C . LEU A 1 278 ? 10.241 -1.174 -3.677 1.00 83.19 278 LEU A C 1
ATOM 2104 O O . LEU A 1 278 ? 9.974 -0.217 -4.411 1.00 83.19 278 LEU A O 1
ATOM 2108 N N . THR A 1 279 ? 11.355 -1.222 -2.941 1.00 85.12 279 THR A N 1
ATOM 2109 C CA . THR A 1 279 ? 12.370 -0.165 -2.986 1.00 85.12 279 THR A CA 1
ATOM 2110 C C . THR A 1 279 ? 12.984 -0.074 -4.378 1.00 85.12 279 THR A C 1
ATOM 2112 O O . THR A 1 279 ? 13.419 -1.076 -4.939 1.00 85.12 279 THR A O 1
ATOM 2115 N N . GLN A 1 280 ? 13.047 1.131 -4.938 1.00 84.44 280 GLN A N 1
ATOM 2116 C CA . GLN A 1 280 ? 13.610 1.376 -6.269 1.00 84.44 280 GLN A CA 1
ATOM 2117 C C . GLN A 1 280 ? 14.489 2.634 -6.238 1.00 84.44 280 GLN A C 1
ATOM 2119 O O . GLN A 1 280 ? 14.082 3.686 -6.743 1.00 84.44 280 GLN A O 1
ATOM 2124 N N . PRO A 1 281 ? 15.658 2.588 -5.571 1.00 86.12 281 PRO A N 1
ATOM 2125 C CA . PRO A 1 281 ? 16.618 3.679 -5.641 1.00 86.12 281 PRO A CA 1
ATOM 2126 C C . PRO A 1 281 ? 17.133 3.846 -7.074 1.00 86.12 281 PRO A C 1
ATOM 2128 O O . PRO A 1 281 ? 17.341 2.872 -7.792 1.00 86.12 281 PRO A O 1
ATOM 2131 N N . GLY A 1 282 ? 17.339 5.096 -7.482 1.00 87.19 282 GLY A N 1
ATOM 2132 C CA . GLY A 1 282 ? 17.873 5.447 -8.794 1.00 87.19 282 GLY A CA 1
ATOM 2133 C C . GLY A 1 282 ? 17.186 6.661 -9.427 1.00 87.19 282 GLY A C 1
ATOM 2134 O O . GLY A 1 282 ? 16.404 7.358 -8.770 1.00 87.19 282 GLY A O 1
ATOM 2135 N N . PRO A 1 283 ? 17.441 6.919 -10.724 1.00 86.69 283 PRO A N 1
ATOM 2136 C CA . PRO A 1 283 ? 16.961 8.118 -11.414 1.00 86.69 283 PRO A CA 1
ATOM 2137 C C . PRO A 1 283 ? 15.434 8.285 -11.407 1.00 86.69 283 PRO A C 1
ATOM 2139 O O . PRO A 1 283 ? 14.941 9.407 -11.299 1.00 86.69 283 PRO A O 1
ATOM 2142 N N . SER A 1 284 ? 14.683 7.180 -11.461 1.00 87.44 284 SER A N 1
ATOM 2143 C CA . SER A 1 284 ? 13.213 7.157 -11.459 1.00 87.44 284 SER A CA 1
ATOM 2144 C C . SER A 1 284 ? 12.583 7.206 -10.060 1.00 87.44 284 SER A C 1
ATOM 2146 O O . SER A 1 284 ? 11.355 7.244 -9.945 1.00 87.44 284 SER A O 1
ATOM 2148 N N . TRP A 1 285 ? 13.389 7.259 -8.990 1.00 93.25 285 TRP A N 1
ATOM 2149 C CA . TRP A 1 285 ? 12.905 7.210 -7.606 1.00 93.25 285 TRP A CA 1
ATOM 2150 C C . TRP A 1 285 ? 11.840 8.273 -7.318 1.00 93.25 285 TRP A C 1
ATOM 2152 O O . TRP A 1 285 ? 10.800 7.960 -6.743 1.00 93.25 285 TRP A O 1
ATOM 2162 N N . THR A 1 286 ? 12.050 9.523 -7.748 1.00 93.44 286 THR A N 1
ATOM 2163 C CA . THR A 1 286 ? 11.113 10.624 -7.457 1.00 93.44 286 THR A CA 1
ATOM 2164 C C . THR A 1 286 ? 9.742 10.376 -8.075 1.00 93.44 286 THR A C 1
ATOM 2166 O O . THR A 1 286 ? 8.728 10.487 -7.388 1.00 93.44 286 THR A O 1
ATOM 2169 N N . THR A 1 287 ? 9.698 10.008 -9.355 1.00 89.62 287 THR A N 1
ATOM 2170 C CA . THR A 1 287 ? 8.449 9.686 -10.056 1.00 89.62 287 THR A CA 1
ATOM 2171 C C . THR A 1 287 ? 7.755 8.478 -9.435 1.00 89.62 287 THR A C 1
ATOM 2173 O O . THR A 1 287 ? 6.543 8.520 -9.215 1.00 89.62 287 THR A O 1
ATOM 2176 N N . ASN A 1 288 ? 8.516 7.449 -9.056 1.00 91.25 288 ASN A N 1
ATOM 2177 C CA . ASN A 1 288 ? 7.968 6.250 -8.427 1.00 91.25 288 ASN A CA 1
ATOM 2178 C C . ASN A 1 288 ? 7.388 6.574 -7.046 1.00 91.25 288 ASN A C 1
ATOM 2180 O O . ASN A 1 288 ? 6.271 6.165 -6.738 1.00 91.25 288 ASN A O 1
ATOM 2184 N N . MET A 1 289 ? 8.076 7.382 -6.235 1.00 94.31 289 MET A N 1
ATOM 2185 C CA . MET A 1 289 ? 7.579 7.785 -4.919 1.00 94.31 289 MET A CA 1
ATOM 2186 C C . MET A 1 289 ? 6.351 8.690 -4.990 1.00 94.31 289 MET A C 1
ATOM 2188 O O . MET A 1 289 ? 5.448 8.539 -4.170 1.00 94.31 289 MET A O 1
ATOM 2192 N N . ILE A 1 290 ? 6.258 9.580 -5.982 1.00 94.00 290 ILE A N 1
ATOM 2193 C CA . ILE A 1 290 ? 5.035 10.362 -6.221 1.00 94.00 290 ILE A CA 1
ATOM 2194 C C . ILE A 1 290 ? 3.855 9.431 -6.529 1.00 94.00 290 ILE A C 1
ATOM 2196 O O . ILE A 1 290 ? 2.779 9.593 -5.948 1.00 94.00 290 ILE A O 1
ATOM 2200 N N . ALA A 1 291 ? 4.059 8.414 -7.372 1.00 93.44 291 ALA A N 1
ATOM 2201 C CA . ALA A 1 291 ? 3.036 7.403 -7.619 1.00 93.44 291 ALA A CA 1
ATOM 2202 C C . ALA A 1 291 ? 2.681 6.632 -6.331 1.00 93.44 291 ALA A C 1
ATOM 2204 O O . ALA A 1 291 ? 1.504 6.475 -6.016 1.00 93.44 291 ALA A O 1
ATOM 2205 N N . ARG A 1 292 ? 3.663 6.228 -5.513 1.00 95.38 292 ARG A N 1
ATOM 2206 C CA . ARG A 1 292 ? 3.419 5.525 -4.236 1.00 95.38 292 ARG A CA 1
ATOM 2207 C C . ARG A 1 292 ? 2.657 6.365 -3.209 1.00 95.38 292 ARG A C 1
ATOM 2209 O O . ARG A 1 292 ? 1.827 5.820 -2.478 1.00 95.38 292 ARG A O 1
ATOM 2216 N N . ILE A 1 293 ? 2.873 7.682 -3.174 1.00 95.75 293 ILE A N 1
ATOM 2217 C CA . ILE A 1 293 ? 2.089 8.608 -2.342 1.00 95.75 293 ILE A CA 1
ATOM 2218 C C . ILE A 1 293 ? 0.606 8.526 -2.720 1.00 95.75 293 ILE A C 1
ATOM 2220 O O . ILE A 1 293 ? -0.246 8.345 -1.846 1.00 95.75 293 ILE A O 1
ATOM 2224 N N . GLY A 1 294 ? 0.295 8.618 -4.015 1.00 96.50 294 GLY A N 1
ATOM 2225 C CA . GLY A 1 294 ? -1.078 8.512 -4.507 1.00 96.50 294 GLY A CA 1
ATOM 2226 C C . GLY A 1 294 ? -1.693 7.128 -4.272 1.00 96.50 294 GLY A C 1
ATOM 2227 O O . GLY A 1 294 ? -2.819 7.034 -3.777 1.00 96.50 294 GLY A O 1
ATOM 2228 N N . ALA A 1 295 ? -0.918 6.064 -4.506 1.00 97.31 295 ALA A N 1
ATOM 2229 C CA . ALA A 1 295 ? -1.330 4.684 -4.251 1.00 97.31 295 ALA A CA 1
ATOM 2230 C C . ALA A 1 295 ? -1.682 4.468 -2.772 1.00 97.31 295 ALA A C 1
ATOM 2232 O O . ALA A 1 295 ? -2.730 3.915 -2.462 1.00 97.31 295 ALA A O 1
ATOM 2233 N N . THR A 1 296 ? -0.880 4.993 -1.842 1.00 97.94 296 THR A N 1
ATOM 2234 C CA . THR A 1 296 ? -1.142 4.885 -0.395 1.00 97.94 296 THR A CA 1
ATOM 2235 C C . THR A 1 296 ? -2.493 5.490 -0.007 1.00 97.94 296 THR A C 1
ATOM 2237 O O . THR A 1 296 ? -3.254 4.908 0.771 1.00 97.94 296 THR A O 1
ATOM 2240 N N . VAL A 1 297 ? -2.821 6.659 -0.565 1.00 97.75 297 VAL A N 1
ATOM 2241 C CA . VAL A 1 297 ? -4.113 7.321 -0.335 1.00 97.75 297 VAL A CA 1
ATOM 2242 C C . VAL A 1 297 ? -5.254 6.513 -0.957 1.00 97.75 297 VAL A C 1
ATOM 2244 O O . VAL A 1 297 ? -6.294 6.336 -0.316 1.00 97.75 297 VAL A O 1
ATOM 2247 N N . MET A 1 298 ? -5.051 5.989 -2.169 1.00 98.50 298 MET A N 1
ATOM 2248 C CA . MET A 1 298 ? -6.001 5.117 -2.858 1.00 98.50 298 MET A CA 1
ATOM 2249 C C . MET A 1 298 ? -6.283 3.846 -2.050 1.00 98.50 298 MET A C 1
ATOM 2251 O O . MET A 1 298 ? -7.440 3.625 -1.707 1.00 98.50 298 MET A O 1
ATOM 2255 N N . HIS A 1 299 ? -5.262 3.093 -1.632 1.00 98.50 299 HIS A N 1
ATOM 2256 C CA . HIS A 1 299 ? -5.421 1.871 -0.837 1.00 98.50 299 HIS A CA 1
ATOM 2257 C C . HIS A 1 299 ? -6.123 2.120 0.494 1.00 98.50 299 HIS A C 1
ATOM 2259 O O . HIS A 1 299 ? -6.966 1.329 0.915 1.00 98.50 299 HIS A O 1
ATOM 2265 N N . SER A 1 300 ? -5.816 3.235 1.164 1.00 98.62 300 SER A N 1
ATOM 2266 C CA . SER A 1 300 ? -6.546 3.631 2.369 1.00 98.62 300 SER A CA 1
ATOM 2267 C C . SER A 1 300 ? -8.035 3.833 2.070 1.00 98.62 300 SER A C 1
ATOM 2269 O O . SER A 1 300 ? -8.897 3.335 2.795 1.00 98.62 300 SER A O 1
ATOM 2271 N N . PHE A 1 301 ? -8.373 4.516 0.978 1.00 98.62 301 PHE A N 1
ATOM 2272 C CA . PHE A 1 301 ? -9.768 4.735 0.621 1.00 98.62 301 PHE A CA 1
ATOM 2273 C C . PHE A 1 301 ? -10.486 3.449 0.189 1.00 98.62 301 PHE A C 1
ATOM 2275 O O . PHE A 1 301 ? -11.577 3.176 0.697 1.00 98.62 301 PHE A O 1
ATOM 2282 N N . THR A 1 302 ? -9.893 2.648 -0.700 1.00 98.69 302 THR A N 1
ATOM 2283 C CA . THR A 1 302 ? -10.504 1.420 -1.231 1.00 98.69 302 THR A CA 1
ATOM 2284 C C . THR A 1 302 ? -10.708 0.376 -0.136 1.00 98.69 302 THR A C 1
ATOM 2286 O O . THR A 1 302 ? -11.815 -0.150 0.002 1.00 98.69 302 THR A O 1
ATOM 2289 N N . ALA A 1 303 ? -9.734 0.195 0.763 1.00 98.75 303 ALA A N 1
ATOM 2290 C CA . ALA A 1 303 ? -9.878 -0.681 1.925 1.00 98.75 303 ALA A CA 1
ATOM 2291 C C . ALA A 1 303 ? -10.996 -0.214 2.873 1.00 98.75 303 ALA A C 1
ATOM 2293 O O . ALA A 1 303 ? -11.759 -1.031 3.406 1.00 98.75 303 ALA A O 1
ATOM 2294 N N . GLY A 1 304 ? -11.126 1.103 3.076 1.00 98.31 304 GLY A N 1
ATOM 2295 C CA . GLY A 1 304 ? -12.229 1.689 3.832 1.00 98.31 304 GLY A CA 1
ATOM 2296 C C . GLY A 1 304 ? -13.585 1.436 3.173 1.00 98.31 304 GLY A C 1
ATOM 2297 O O . GLY A 1 304 ? -14.535 1.033 3.846 1.00 98.31 304 GLY A O 1
ATOM 2298 N N . LEU A 1 305 ? -13.678 1.610 1.854 1.00 98.38 305 LEU A N 1
ATOM 2299 C CA . LEU A 1 305 ? -14.900 1.387 1.085 1.00 98.38 305 LEU A CA 1
ATOM 2300 C C . LEU A 1 305 ? -15.332 -0.089 1.110 1.00 98.38 305 LEU A C 1
ATOM 2302 O O . LEU A 1 305 ? -16.481 -0.376 1.451 1.00 98.38 305 LEU A O 1
ATOM 2306 N N . SER A 1 306 ? -14.416 -1.021 0.842 1.00 98.31 306 SER A N 1
ATOM 2307 C CA . SER A 1 306 ? -14.665 -2.469 0.903 1.00 98.31 306 SER A CA 1
ATOM 2308 C C . SER A 1 306 ? -15.096 -2.911 2.305 1.00 98.31 306 SER A C 1
ATOM 2310 O O . SER A 1 306 ? -16.073 -3.647 2.463 1.00 98.31 306 SER A O 1
ATOM 2312 N N . SER A 1 307 ? -14.438 -2.394 3.348 1.00 98.06 307 SER A N 1
ATOM 2313 C CA . SER A 1 307 ? -14.789 -2.695 4.742 1.00 98.06 307 SER A CA 1
ATOM 2314 C C . SER A 1 307 ? -16.146 -2.113 5.146 1.00 98.06 307 SER A C 1
ATOM 2316 O O . SER A 1 307 ? -16.916 -2.774 5.844 1.00 98.06 307 SER A O 1
ATOM 2318 N N . TRP A 1 308 ? -16.482 -0.902 4.688 1.00 97.50 308 TRP A N 1
ATOM 2319 C CA . TRP A 1 308 ? -17.825 -0.337 4.847 1.00 97.50 308 TRP A CA 1
ATOM 2320 C C . TRP A 1 308 ? -18.883 -1.223 4.188 1.00 97.50 308 TRP A C 1
ATOM 2322 O O . TRP A 1 308 ? -19.878 -1.562 4.828 1.00 97.50 308 TRP A O 1
ATOM 2332 N N . GLY A 1 309 ? -18.642 -1.659 2.949 1.00 96.81 309 GLY A N 1
ATOM 2333 C CA . GLY A 1 309 ? -19.516 -2.598 2.256 1.00 96.81 309 GLY A CA 1
ATOM 2334 C C . GLY A 1 309 ? -19.746 -3.872 3.069 1.00 96.81 309 GLY A C 1
ATOM 2335 O O . GLY A 1 309 ? -20.889 -4.299 3.231 1.00 96.81 309 GLY A O 1
ATOM 2336 N N . LEU A 1 310 ? -18.678 -4.449 3.629 1.00 96.50 310 LEU A N 1
ATOM 2337 C CA . LEU A 1 310 ? -18.756 -5.664 4.443 1.00 96.50 310 LEU A CA 1
ATOM 2338 C C . LEU A 1 310 ? -19.649 -5.465 5.678 1.00 96.50 310 LEU A C 1
ATOM 2340 O O . LEU A 1 310 ? -20.454 -6.335 6.012 1.00 96.50 310 LEU A O 1
ATOM 2344 N N . ALA A 1 311 ? -19.579 -4.297 6.321 1.00 95.69 311 ALA A N 1
ATOM 2345 C CA . ALA A 1 311 ? -20.449 -3.975 7.451 1.00 95.69 311 ALA A CA 1
ATOM 2346 C C . ALA A 1 311 ? -21.936 -3.905 7.071 1.00 95.69 311 ALA A C 1
ATOM 2348 O O . ALA A 1 311 ? -22.779 -4.297 7.878 1.00 95.69 311 ALA A O 1
ATOM 2349 N N . GLN A 1 312 ? -22.275 -3.484 5.847 1.00 94.75 312 GLN A N 1
ATOM 2350 C CA . GLN A 1 312 ? -23.666 -3.478 5.375 1.00 94.75 312 GLN A CA 1
ATOM 2351 C C . GLN A 1 312 ? -24.247 -4.893 5.262 1.00 94.75 312 GLN A C 1
ATOM 2353 O O . GLN A 1 312 ? -25.426 -5.106 5.549 1.00 94.75 312 GLN A O 1
ATOM 2358 N N . VAL A 1 313 ? -23.431 -5.877 4.878 1.00 93.62 313 VAL A N 1
ATOM 2359 C CA . VAL A 1 313 ? -23.855 -7.284 4.829 1.00 93.62 313 VAL A CA 1
ATOM 2360 C C . VAL A 1 313 ? -23.970 -7.872 6.228 1.00 93.62 313 VAL A C 1
ATOM 2362 O O . VAL A 1 313 ? -24.973 -8.509 6.537 1.00 93.62 313 VAL A O 1
ATOM 2365 N N . VAL A 1 314 ? -22.983 -7.630 7.089 1.00 92.25 314 VAL A N 1
ATOM 2366 C CA . VAL A 1 314 ? -22.974 -8.196 8.444 1.00 92.25 314 VAL A CA 1
ATOM 2367 C C . VAL A 1 314 ? -24.090 -7.621 9.317 1.00 92.25 314 VAL A C 1
ATOM 2369 O O . VAL A 1 314 ? -24.719 -8.372 10.056 1.00 92.25 314 VAL A O 1
ATOM 2372 N N . GLY A 1 315 ? -24.347 -6.314 9.237 1.00 87.19 315 GLY A N 1
ATOM 2373 C CA . GLY A 1 315 ? -25.390 -5.659 10.028 1.00 87.19 315 GLY A CA 1
ATOM 2374 C C . GLY A 1 315 ? -26.790 -5.816 9.437 1.00 87.19 315 GLY A C 1
ATOM 2375 O O . GLY A 1 315 ? -27.718 -6.190 10.146 1.00 87.19 315 GLY A O 1
ATOM 2376 N N . ASN A 1 316 ? -26.936 -5.563 8.132 1.00 86.38 316 ASN A N 1
ATOM 2377 C CA . ASN A 1 316 ? -28.245 -5.358 7.501 1.00 86.38 316 ASN A CA 1
ATOM 2378 C C . ASN A 1 316 ? -28.560 -6.378 6.392 1.00 86.38 316 ASN A C 1
ATOM 2380 O O . ASN A 1 316 ? -29.593 -6.268 5.738 1.00 86.38 316 ASN A O 1
ATOM 2384 N N . ARG A 1 317 ? -27.669 -7.351 6.130 1.00 89.56 317 ARG A N 1
ATOM 2385 C CA . ARG A 1 317 ? -27.764 -8.309 5.005 1.00 89.56 317 ARG A CA 1
ATOM 2386 C C . ARG A 1 317 ? -27.873 -7.639 3.624 1.00 89.56 317 ARG A C 1
ATOM 2388 O O . ARG A 1 317 ? -28.361 -8.234 2.665 1.00 89.56 317 ARG A O 1
ATOM 2395 N N . GLU A 1 318 ? -27.374 -6.410 3.484 1.00 93.19 318 GLU A N 1
ATOM 2396 C CA . GLU A 1 318 ? -27.472 -5.615 2.253 1.00 93.19 318 GLU A CA 1
ATOM 2397 C C . GLU A 1 318 ? -26.357 -5.944 1.239 1.00 93.19 318 GLU A C 1
ATOM 2399 O O . GLU A 1 318 ? -25.478 -5.126 0.948 1.00 93.19 318 GLU A O 1
ATOM 2404 N N . TRP A 1 319 ? -26.422 -7.128 0.628 1.00 95.50 319 TRP A N 1
ATOM 2405 C CA . TRP A 1 319 ? -25.446 -7.598 -0.372 1.00 95.50 319 TRP A CA 1
ATOM 2406 C C . TRP A 1 319 ? -25.249 -6.646 -1.555 1.00 95.50 319 TRP A C 1
ATOM 2408 O O . TRP A 1 319 ? -24.132 -6.480 -2.039 1.00 95.50 319 TRP A O 1
ATOM 2418 N N . LYS A 1 320 ? -26.304 -5.940 -1.981 1.00 96.56 320 LYS A N 1
ATOM 2419 C CA . LYS A 1 320 ? -26.218 -4.940 -3.060 1.00 96.56 320 LYS A CA 1
ATOM 2420 C C . LYS A 1 320 ? -25.317 -3.753 -2.700 1.00 96.56 320 LYS A C 1
ATOM 2422 O O . LYS A 1 320 ? -24.705 -3.156 -3.583 1.00 96.56 320 LYS A O 1
ATOM 2427 N N . ARG A 1 321 ? -25.258 -3.353 -1.423 1.00 94.94 321 ARG A N 1
ATOM 2428 C CA . ARG A 1 321 ? -24.371 -2.261 -0.985 1.00 94.94 321 ARG A CA 1
ATOM 2429 C C . ARG A 1 321 ? -22.930 -2.744 -0.891 1.00 94.94 321 ARG A C 1
ATOM 2431 O O . ARG A 1 321 ? -22.052 -2.038 -1.374 1.00 94.94 321 ARG A O 1
ATOM 2438 N N . PHE A 1 322 ? -22.712 -3.960 -0.388 1.00 96.31 322 PHE A N 1
ATOM 2439 C CA . PHE A 1 322 ? -21.394 -4.594 -0.411 1.00 96.31 322 PHE A CA 1
ATOM 2440 C C . PHE A 1 322 ? -20.847 -4.740 -1.829 1.00 96.31 322 PHE A C 1
ATOM 2442 O O . PHE A 1 322 ? -19.767 -4.230 -2.100 1.00 96.31 322 PHE A O 1
ATOM 2449 N N . GLY A 1 323 ? -21.613 -5.342 -2.745 1.00 97.19 323 GLY A N 1
ATOM 2450 C CA . GLY A 1 323 ? -21.177 -5.557 -4.125 1.00 97.19 323 GLY A CA 1
ATOM 2451 C C . GLY A 1 323 ? -20.767 -4.258 -4.818 1.00 97.19 323 GLY A C 1
ATOM 2452 O O . GLY A 1 323 ? -19.704 -4.198 -5.420 1.00 97.19 323 GLY A O 1
ATOM 2453 N N . ARG A 1 324 ? -21.543 -3.175 -4.659 1.00 97.88 324 ARG A N 1
ATOM 2454 C CA . ARG A 1 324 ? -21.181 -1.859 -5.218 1.00 97.88 324 ARG A CA 1
ATOM 2455 C C . ARG A 1 324 ? -19.931 -1.256 -4.577 1.00 97.88 324 ARG A C 1
ATOM 2457 O O . ARG A 1 324 ? -19.125 -0.668 -5.286 1.00 97.88 324 ARG A O 1
ATOM 2464 N N . ALA A 1 325 ? -19.777 -1.380 -3.260 1.00 97.88 325 ALA A N 1
ATOM 2465 C CA . ALA A 1 325 ? -18.614 -0.859 -2.548 1.00 97.88 325 ALA A CA 1
ATOM 2466 C C . ALA A 1 325 ? -17.331 -1.594 -2.953 1.00 97.88 325 ALA A C 1
ATOM 2468 O O . ALA A 1 325 ? -16.346 -0.960 -3.316 1.00 97.88 325 ALA A O 1
ATOM 2469 N N . TYR A 1 326 ? -17.380 -2.926 -2.938 1.00 98.44 326 TYR A N 1
ATOM 2470 C CA . TYR A 1 326 ? -16.263 -3.789 -3.295 1.00 98.44 326 TYR A CA 1
ATOM 2471 C C . TYR A 1 326 ? -15.886 -3.640 -4.771 1.00 98.44 326 TYR A C 1
ATOM 2473 O O . TYR A 1 326 ? -14.731 -3.372 -5.074 1.00 98.44 326 TYR A O 1
ATOM 2481 N N . LEU A 1 327 ? -16.852 -3.701 -5.695 1.00 98.31 327 LEU A N 1
ATOM 2482 C CA . LEU A 1 327 ? -16.562 -3.486 -7.116 1.00 98.31 327 LEU A CA 1
ATOM 2483 C C . LEU A 1 327 ? -16.058 -2.066 -7.387 1.00 98.31 327 LEU A C 1
ATOM 2485 O O . LEU A 1 327 ? -15.165 -1.895 -8.204 1.00 98.31 327 LEU A O 1
ATOM 2489 N N . GLY A 1 328 ? -16.569 -1.048 -6.687 1.00 98.44 328 GLY A N 1
ATOM 2490 C CA . GLY A 1 328 ? -16.042 0.315 -6.788 1.00 98.44 328 GLY A CA 1
ATOM 2491 C C . GLY A 1 328 ? -14.584 0.425 -6.331 1.00 98.44 328 GLY A C 1
ATOM 2492 O O . GLY A 1 328 ? -13.785 1.077 -6.999 1.00 98.44 328 GLY A O 1
ATOM 2493 N N . ALA A 1 329 ? -14.226 -0.243 -5.231 1.00 98.62 329 ALA A N 1
ATOM 2494 C CA . ALA A 1 329 ? -12.852 -0.329 -4.741 1.00 98.62 329 ALA A CA 1
ATOM 2495 C C . ALA A 1 329 ? -11.935 -1.058 -5.737 1.00 98.62 329 ALA A C 1
ATOM 2497 O O . ALA A 1 329 ? -10.891 -0.526 -6.110 1.00 98.62 329 ALA A O 1
ATOM 2498 N N . VAL A 1 330 ? -12.367 -2.222 -6.231 1.00 98.69 330 VAL A N 1
ATOM 2499 C CA . VAL A 1 330 ? -11.638 -3.019 -7.228 1.00 98.69 330 VAL A CA 1
ATOM 2500 C C . VAL A 1 330 ? -11.441 -2.235 -8.518 1.00 98.69 330 VAL A C 1
ATOM 2502 O O . VAL A 1 330 ? -10.329 -2.194 -9.019 1.00 98.69 330 VAL A O 1
ATOM 2505 N N . LEU A 1 331 ? -12.473 -1.569 -9.043 1.00 98.50 331 LEU A N 1
ATOM 2506 C CA . LEU A 1 331 ? -12.363 -0.765 -10.264 1.00 98.50 331 LEU A CA 1
ATOM 2507 C C . LEU A 1 331 ? -11.379 0.392 -10.095 1.00 98.50 331 LEU A C 1
ATOM 2509 O O . LEU A 1 331 ? -10.581 0.652 -10.989 1.00 98.50 331 LEU A O 1
ATOM 2513 N N . MET A 1 332 ? -11.412 1.080 -8.954 1.00 98.31 332 MET A N 1
ATOM 2514 C CA . MET A 1 332 ? -10.479 2.169 -8.677 1.00 98.31 332 MET A CA 1
ATOM 2515 C C . MET A 1 332 ? -9.028 1.675 -8.624 1.00 98.31 332 MET A C 1
ATOM 2517 O O . MET A 1 332 ? -8.146 2.306 -9.205 1.00 98.31 332 MET A O 1
ATOM 2521 N N . HIS A 1 333 ? -8.794 0.538 -7.971 1.00 98.50 333 HIS A N 1
ATOM 2522 C CA . HIS A 1 333 ? -7.477 -0.079 -7.877 1.00 98.50 333 HIS A CA 1
ATOM 2523 C C . HIS A 1 333 ? -7.015 -0.662 -9.231 1.00 98.50 333 HIS A C 1
ATOM 2525 O O . HIS A 1 333 ? -5.894 -0.419 -9.662 1.00 98.50 333 HIS A O 1
ATOM 2531 N N . ALA A 1 334 ? -7.898 -1.323 -9.976 1.00 98.25 334 ALA A N 1
ATOM 2532 C CA . ALA A 1 334 ? -7.641 -1.806 -11.332 1.00 98.25 334 ALA A CA 1
ATOM 2533 C C . ALA A 1 334 ? -7.237 -0.674 -12.283 1.00 98.25 334 ALA A C 1
ATOM 2535 O O . ALA A 1 334 ? -6.246 -0.790 -13.002 1.00 98.25 334 ALA A O 1
ATOM 2536 N N . LEU A 1 335 ? -7.968 0.446 -12.259 1.00 97.88 335 LEU A N 1
ATOM 2537 C CA . LEU A 1 335 ? -7.629 1.630 -13.048 1.00 97.88 335 LEU A CA 1
ATOM 2538 C C . LEU A 1 335 ? -6.265 2.192 -12.649 1.00 97.88 335 LEU A C 1
ATOM 2540 O O . LEU A 1 335 ? -5.475 2.529 -13.529 1.00 97.88 335 LEU A O 1
ATOM 2544 N N . TRP A 1 336 ? -5.969 2.250 -11.347 1.00 97.62 336 TRP A N 1
ATOM 2545 C CA . TRP A 1 336 ? -4.652 2.650 -10.858 1.00 97.62 336 TRP A CA 1
ATOM 2546 C C . TRP A 1 336 ? -3.541 1.779 -11.459 1.00 97.62 336 TRP A C 1
ATOM 2548 O O . TRP A 1 336 ? -2.609 2.311 -12.065 1.00 97.62 336 TRP A O 1
ATOM 2558 N N . ASN A 1 337 ? -3.677 0.453 -11.363 1.00 96.31 337 ASN A N 1
ATOM 2559 C CA . ASN A 1 337 ? -2.696 -0.499 -11.887 1.00 96.31 337 ASN A CA 1
ATOM 2560 C C . ASN A 1 337 ? -2.557 -0.398 -13.406 1.00 96.31 337 ASN A C 1
ATOM 2562 O O . ASN A 1 337 ? -1.439 -0.353 -13.909 1.00 96.31 337 ASN A O 1
ATOM 2566 N N . ALA A 1 338 ? -3.667 -0.301 -14.139 1.00 95.69 338 ALA A N 1
ATOM 2567 C CA . ALA A 1 338 ? -3.647 -0.170 -15.592 1.00 95.69 338 ALA A CA 1
ATOM 2568 C C . ALA A 1 338 ? -2.902 1.094 -16.048 1.00 95.69 338 ALA A C 1
ATOM 2570 O O . ALA A 1 338 ? -2.090 1.031 -16.970 1.00 95.69 338 ALA A O 1
ATOM 2571 N N . ILE A 1 339 ? -3.141 2.233 -15.389 1.00 94.88 339 ILE A N 1
ATOM 2572 C CA . ILE A 1 339 ? -2.473 3.495 -15.726 1.00 94.88 339 ILE A CA 1
ATOM 2573 C C . ILE A 1 339 ? -0.987 3.436 -15.356 1.00 94.88 339 ILE A C 1
ATOM 2575 O O . ILE A 1 339 ? -0.146 3.806 -16.174 1.00 94.88 339 ILE A O 1
ATOM 2579 N N . ALA A 1 340 ? -0.656 2.956 -14.153 1.00 92.19 340 ALA A N 1
ATOM 2580 C CA . ALA A 1 340 ? 0.727 2.840 -13.696 1.00 92.19 340 ALA A CA 1
ATOM 2581 C C . ALA A 1 340 ? 1.545 1.916 -14.612 1.00 92.19 340 ALA A C 1
ATOM 2583 O O . ALA A 1 340 ? 2.606 2.311 -15.095 1.00 92.19 340 ALA A O 1
ATOM 2584 N N . LEU A 1 341 ? 1.006 0.735 -14.935 1.00 90.25 341 LEU A N 1
ATOM 2585 C CA . LEU A 1 341 ? 1.607 -0.179 -15.902 1.00 90.25 341 LEU A CA 1
ATOM 2586 C C . LEU A 1 341 ? 1.733 0.466 -17.277 1.00 90.25 341 LEU A C 1
ATOM 2588 O O . LEU A 1 341 ? 2.789 0.363 -17.888 1.00 90.25 341 LEU A O 1
ATOM 2592 N N . GLY A 1 342 ? 0.695 1.151 -17.760 1.00 88.69 342 GLY A N 1
ATOM 2593 C CA . GLY A 1 342 ? 0.735 1.843 -19.045 1.00 88.69 342 GLY A CA 1
ATOM 2594 C C . GLY A 1 342 ? 1.900 2.831 -19.136 1.00 88.69 342 GLY A C 1
ATOM 2595 O O . GLY A 1 342 ? 2.636 2.819 -20.119 1.00 88.69 342 GLY A O 1
ATOM 2596 N N . ILE A 1 343 ? 2.127 3.644 -18.101 1.00 86.75 343 ILE A N 1
ATOM 2597 C CA . ILE A 1 343 ? 3.265 4.579 -18.047 1.00 86.75 343 ILE A CA 1
ATOM 2598 C C . ILE A 1 343 ? 4.604 3.816 -18.082 1.00 86.75 343 ILE A C 1
ATOM 2600 O O . ILE A 1 343 ? 5.506 4.174 -18.847 1.00 86.75 343 ILE A O 1
ATOM 2604 N N . SER A 1 344 ? 4.734 2.739 -17.301 1.00 82.50 344 SER A N 1
ATOM 2605 C CA . SER A 1 344 ? 5.960 1.931 -17.248 1.00 82.50 344 SER A CA 1
ATOM 2606 C C . SER A 1 344 ? 6.254 1.207 -18.567 1.00 82.50 344 SER A C 1
ATOM 2608 O O . SER A 1 344 ? 7.370 1.291 -19.076 1.00 82.50 344 SER A O 1
ATOM 2610 N N . PHE A 1 345 ? 5.257 0.548 -19.164 1.00 81.06 345 PHE A N 1
ATOM 2611 C CA . PHE A 1 345 ? 5.402 -0.175 -20.431 1.00 81.06 345 PHE A CA 1
ATOM 2612 C C . PHE A 1 345 ? 5.780 0.754 -21.584 1.00 81.06 345 PHE A C 1
ATOM 2614 O O . PHE A 1 345 ? 6.640 0.399 -22.385 1.00 81.06 345 PHE A O 1
ATOM 2621 N N . ASN A 1 346 ? 5.186 1.950 -21.660 1.00 78.62 346 ASN A N 1
ATOM 2622 C CA . ASN A 1 346 ? 5.530 2.918 -22.704 1.00 78.62 346 ASN A CA 1
ATOM 2623 C C . ASN A 1 346 ? 6.984 3.390 -22.602 1.00 78.62 346 ASN A C 1
ATOM 2625 O O . ASN A 1 346 ? 7.640 3.558 -23.628 1.00 78.62 346 ASN A O 1
ATOM 2629 N N . SER A 1 347 ? 7.495 3.568 -21.381 1.00 74.50 347 SER A N 1
ATOM 2630 C CA . SER A 1 347 ? 8.890 3.970 -21.166 1.00 74.50 347 SER A CA 1
ATOM 2631 C C . SER A 1 347 ? 9.860 2.923 -21.729 1.00 74.50 347 SER A C 1
ATOM 2633 O O . SER A 1 347 ?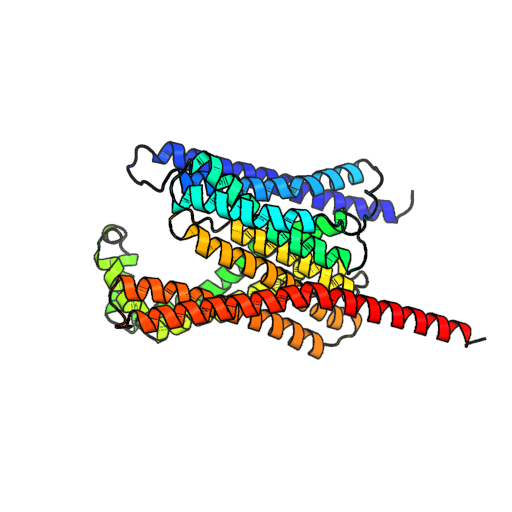 10.770 3.273 -22.475 1.00 74.50 347 SER A O 1
ATOM 2635 N N . ILE A 1 348 ? 9.589 1.637 -21.474 1.00 73.81 348 ILE A N 1
ATOM 2636 C CA . ILE A 1 348 ? 10.377 0.515 -22.006 1.00 73.81 348 ILE A CA 1
ATOM 2637 C C . ILE A 1 348 ? 10.219 0.415 -23.530 1.00 73.81 348 ILE A C 1
ATOM 2639 O O . ILE A 1 348 ? 11.195 0.293 -24.261 1.00 73.81 348 ILE A O 1
ATOM 2643 N N . ALA A 1 349 ? 8.994 0.490 -24.049 1.00 74.00 349 ALA A N 1
ATOM 2644 C CA . ALA A 1 349 ? 8.740 0.315 -25.479 1.00 74.00 349 ALA A CA 1
ATOM 2645 C C . ALA A 1 349 ? 9.448 1.364 -26.358 1.00 74.00 349 ALA A C 1
ATOM 2647 O O . ALA A 1 349 ? 9.826 1.059 -27.491 1.00 74.00 349 ALA A O 1
ATOM 2648 N N . VAL A 1 350 ? 9.632 2.583 -25.843 1.00 73.75 350 VAL A N 1
ATOM 2649 C CA . VAL A 1 350 ? 10.368 3.658 -26.524 1.00 73.75 350 VAL A CA 1
ATOM 2650 C C . VAL A 1 350 ? 11.877 3.454 -26.438 1.00 73.75 350 VAL A C 1
ATOM 2652 O O . VAL A 1 350 ? 12.555 3.636 -27.447 1.00 73.75 350 VAL A O 1
ATOM 2655 N N . GLU A 1 351 ? 12.399 3.053 -25.276 1.00 76.19 351 GLU A N 1
ATOM 2656 C CA . GLU A 1 351 ? 13.832 2.788 -25.073 1.00 76.19 351 GLU A CA 1
ATOM 2657 C C . GLU A 1 351 ? 14.378 1.779 -26.094 1.00 76.19 351 GLU A C 1
ATOM 2659 O O . GLU A 1 351 ? 15.445 1.986 -26.666 1.00 76.19 351 GLU A O 1
ATOM 2664 N N . TYR A 1 352 ? 13.588 0.753 -26.411 1.00 71.31 352 TYR A N 1
ATOM 2665 C CA . TYR A 1 352 ? 13.946 -0.283 -27.381 1.00 71.31 352 TYR A CA 1
ATOM 2666 C C . TYR A 1 352 ? 13.383 -0.047 -28.801 1.00 71.31 352 TYR A C 1
ATOM 2668 O O . TYR A 1 352 ? 13.377 -0.960 -29.624 1.00 71.31 352 TYR A O 1
ATOM 2676 N N . GLN A 1 353 ? 12.902 1.165 -29.116 1.00 73.69 353 GLN A N 1
ATOM 2677 C CA . GLN A 1 353 ? 12.408 1.562 -30.451 1.00 73.69 353 GLN A CA 1
ATOM 2678 C C . GLN A 1 353 ? 11.298 0.658 -31.030 1.00 73.69 353 GLN A C 1
ATOM 2680 O O . GLN A 1 353 ? 11.201 0.444 -32.239 1.00 73.69 353 GLN A O 1
ATOM 2685 N N . TYR A 1 354 ? 10.431 0.112 -30.178 1.00 65.88 354 TYR A N 1
ATOM 2686 C CA . TYR A 1 354 ? 9.416 -0.864 -30.590 1.00 65.88 354 TYR A CA 1
ATOM 2687 C C . TYR A 1 354 ? 8.087 -0.254 -31.008 1.00 65.88 354 TYR A C 1
ATOM 2689 O O . TYR A 1 354 ? 7.338 -0.863 -31.773 1.00 65.88 354 TYR A O 1
ATOM 2697 N N . ILE A 1 355 ? 7.790 0.939 -30.508 1.00 72.00 355 ILE A N 1
ATOM 2698 C CA . ILE A 1 355 ? 6.650 1.725 -30.953 1.00 72.00 355 ILE A CA 1
ATOM 2699 C C . ILE A 1 355 ? 7.208 3.038 -31.478 1.00 72.00 355 ILE A C 1
ATOM 2701 O O . ILE A 1 355 ? 7.887 3.767 -30.756 1.00 72.00 355 ILE A O 1
ATOM 2705 N N . ASN A 1 356 ? 6.880 3.360 -32.727 1.00 78.69 356 ASN A N 1
ATOM 2706 C CA . ASN A 1 356 ? 7.207 4.648 -33.331 1.00 78.69 356 ASN A CA 1
ATOM 2707 C C . ASN A 1 356 ? 6.235 5.722 -32.824 1.00 78.69 356 ASN A C 1
ATOM 2709 O O . ASN A 1 356 ? 5.423 6.256 -33.578 1.00 78.69 356 ASN A O 1
ATOM 2713 N N . LEU A 1 357 ? 6.281 6.004 -31.521 1.00 80.81 357 LEU A N 1
ATOM 2714 C CA . LEU A 1 357 ? 5.612 7.165 -30.950 1.00 80.81 357 LEU A CA 1
ATOM 2715 C C . LEU A 1 357 ? 6.467 8.393 -31.226 1.00 80.81 357 LEU A C 1
ATOM 2717 O O . LEU A 1 357 ? 7.670 8.405 -30.963 1.00 80.81 357 LEU A O 1
ATOM 2721 N N . THR A 1 358 ? 5.841 9.461 -31.710 1.00 86.12 358 THR A N 1
ATOM 2722 C CA . THR A 1 358 ? 6.521 10.754 -31.712 1.00 86.12 358 THR A CA 1
ATOM 2723 C C . THR A 1 358 ? 6.804 11.172 -30.260 1.00 86.12 358 THR A C 1
ATOM 2725 O O . THR A 1 358 ? 6.027 10.831 -29.358 1.00 86.12 358 THR A O 1
ATOM 2728 N N . PRO A 1 359 ? 7.855 11.970 -29.999 1.00 85.69 359 PRO A N 1
ATOM 2729 C CA . PRO A 1 359 ? 8.103 12.511 -28.661 1.00 85.69 359 PRO A CA 1
ATOM 2730 C C . PRO A 1 359 ? 6.879 13.228 -28.063 1.00 85.69 359 PRO A C 1
ATOM 2732 O O . PRO A 1 359 ? 6.626 13.137 -26.863 1.00 85.69 359 PRO A O 1
ATOM 2735 N N . SER A 1 360 ? 6.071 13.885 -28.905 1.00 87.44 360 SER A N 1
ATOM 2736 C CA . SER A 1 360 ? 4.817 14.523 -28.494 1.00 87.44 360 SER A CA 1
ATOM 2737 C C . SER A 1 360 ? 3.738 13.523 -28.065 1.00 87.44 360 SER A C 1
ATOM 2739 O O . SER A 1 360 ? 3.087 13.751 -27.048 1.00 87.44 360 SER A O 1
ATOM 2741 N N . MET A 1 361 ? 3.566 12.402 -28.775 1.00 87.00 361 MET A N 1
ATOM 2742 C CA . MET A 1 361 ? 2.620 11.347 -28.388 1.00 87.00 361 MET A CA 1
ATOM 2743 C C . MET A 1 361 ? 3.009 10.716 -27.050 1.00 87.00 361 MET A C 1
ATOM 2745 O O . MET A 1 361 ? 2.155 10.558 -26.179 1.00 87.00 361 MET A O 1
ATOM 2749 N N . LEU A 1 362 ? 4.297 10.420 -26.852 1.00 85.38 362 LEU A N 1
ATOM 2750 C CA . LEU A 1 362 ? 4.797 9.885 -25.584 1.00 85.38 362 LEU A CA 1
ATOM 2751 C C . LEU A 1 362 ? 4.559 10.862 -24.426 1.00 85.38 362 LEU A C 1
ATOM 2753 O O . LEU A 1 362 ? 4.059 10.468 -23.371 1.00 85.38 362 LEU A O 1
ATOM 2757 N N . ALA A 1 363 ? 4.867 12.146 -24.633 1.00 85.94 363 ALA A N 1
ATOM 2758 C CA . ALA A 1 363 ? 4.613 13.184 -23.641 1.00 85.94 363 ALA A CA 1
ATOM 2759 C C . ALA A 1 363 ? 3.119 13.286 -23.293 1.00 85.94 363 ALA A C 1
ATOM 2761 O O . ALA A 1 363 ? 2.776 13.384 -22.116 1.00 85.94 363 ALA A O 1
ATOM 2762 N N . MET A 1 364 ? 2.227 13.203 -24.287 1.00 87.50 364 MET A N 1
ATOM 2763 C CA . MET A 1 364 ? 0.777 13.212 -24.067 1.00 87.50 364 MET A CA 1
ATOM 2764 C C . MET A 1 364 ? 0.293 11.990 -23.283 1.00 87.50 364 MET A C 1
ATOM 2766 O O . MET A 1 364 ? -0.509 12.149 -22.364 1.00 87.50 364 MET A O 1
ATOM 2770 N N . ILE A 1 365 ? 0.784 10.789 -23.600 1.00 87.50 365 ILE A N 1
ATOM 2771 C CA . ILE A 1 365 ? 0.417 9.561 -22.882 1.00 87.50 365 ILE A CA 1
ATOM 2772 C C . ILE A 1 365 ? 0.856 9.659 -21.420 1.00 87.50 365 ILE A C 1
ATOM 2774 O O . ILE A 1 365 ? 0.026 9.494 -20.524 1.00 87.50 365 ILE A O 1
ATOM 2778 N N . ASN A 1 366 ? 2.116 10.018 -21.168 1.00 87.19 366 ASN A N 1
ATOM 2779 C CA . ASN A 1 366 ? 2.637 10.173 -19.810 1.00 87.19 366 ASN A CA 1
ATOM 2780 C C . ASN A 1 366 ? 1.882 11.258 -19.032 1.00 87.19 366 ASN A C 1
ATOM 2782 O O . ASN A 1 366 ? 1.470 11.024 -17.896 1.00 87.19 366 ASN A O 1
ATOM 2786 N N . LEU A 1 367 ? 1.624 12.415 -19.652 1.00 89.31 367 LEU A N 1
ATOM 2787 C CA . LEU A 1 367 ? 0.847 13.487 -19.035 1.00 89.31 367 LEU A CA 1
ATOM 2788 C C . LEU A 1 367 ? -0.579 13.028 -18.702 1.00 89.31 367 LEU A C 1
ATOM 2790 O O . LEU A 1 367 ? -1.056 13.274 -17.596 1.00 89.31 367 LEU A O 1
ATOM 2794 N N . SER A 1 368 ? -1.248 12.330 -19.624 1.00 91.31 368 SER A N 1
ATOM 2795 C CA . SER A 1 368 ? -2.598 11.805 -19.400 1.00 91.31 368 SER A CA 1
ATOM 2796 C C . SER A 1 368 ? -2.633 10.801 -18.247 1.00 91.31 368 SER A C 1
ATOM 2798 O O . SER A 1 368 ? -3.503 10.895 -17.383 1.00 91.31 368 SER A O 1
ATOM 2800 N N . GLY A 1 369 ? -1.642 9.908 -18.163 1.00 92.06 369 GLY A N 1
ATOM 2801 C CA . GLY A 1 369 ? -1.514 8.955 -17.068 1.00 92.06 369 GLY A CA 1
ATOM 2802 C C . GLY A 1 369 ? -1.313 9.654 -15.723 1.00 92.06 369 GLY A C 1
ATOM 2803 O O . GLY A 1 369 ? -2.031 9.367 -14.767 1.00 92.06 369 GLY A O 1
ATOM 2804 N N . VAL A 1 370 ? -0.416 10.642 -15.655 1.00 91.38 370 VAL A N 1
ATOM 2805 C CA . VAL A 1 370 ? -0.189 11.441 -14.438 1.00 91.38 370 VAL A CA 1
ATOM 2806 C C . VAL A 1 370 ? -1.452 12.198 -14.013 1.00 91.38 370 VAL A C 1
ATOM 2808 O O . VAL A 1 370 ? -1.794 12.198 -12.827 1.00 91.38 370 VAL A O 1
ATOM 2811 N N . ILE A 1 371 ? -2.177 12.809 -14.955 1.00 93.75 371 ILE A N 1
ATOM 2812 C CA . ILE A 1 371 ? -3.453 13.483 -14.676 1.00 93.75 371 ILE A CA 1
ATOM 2813 C C . ILE A 1 371 ? -4.461 12.488 -14.095 1.00 93.75 371 ILE A C 1
ATOM 2815 O O . ILE A 1 371 ? -5.057 12.767 -13.055 1.00 93.75 371 ILE A O 1
ATOM 2819 N N . LEU A 1 372 ? -4.629 11.314 -14.708 1.00 95.50 372 LEU A N 1
ATOM 2820 C CA . LEU A 1 372 ? -5.578 10.305 -14.234 1.00 95.50 372 LEU A CA 1
ATOM 2821 C C . LEU A 1 372 ? -5.210 9.770 -12.841 1.00 95.50 372 LEU A C 1
ATOM 2823 O O . LEU A 1 372 ? -6.082 9.705 -11.975 1.00 95.50 372 LEU A O 1
ATOM 2827 N N . LEU A 1 373 ? -3.935 9.468 -12.573 1.00 95.69 373 LEU A N 1
ATOM 2828 C CA . LEU A 1 373 ? -3.477 9.065 -11.235 1.00 95.69 373 LEU A CA 1
ATOM 2829 C C . LEU A 1 373 ? -3.700 10.173 -10.199 1.00 95.69 373 LEU A C 1
ATOM 2831 O O . LEU A 1 373 ? -4.110 9.903 -9.067 1.00 95.69 373 LEU A O 1
ATOM 2835 N N . THR A 1 374 ? -3.495 11.433 -10.584 1.00 94.75 374 THR A N 1
ATOM 2836 C CA . THR A 1 374 ? -3.762 12.588 -9.717 1.00 94.75 374 THR A CA 1
ATOM 2837 C C . THR A 1 374 ? -5.252 12.700 -9.406 1.00 94.75 374 THR A C 1
ATOM 2839 O O . THR A 1 374 ? -5.622 12.900 -8.248 1.00 94.75 374 THR A O 1
ATOM 2842 N N . LEU A 1 375 ? -6.124 12.507 -10.400 1.00 96.56 375 LEU A N 1
ATOM 2843 C CA . LEU A 1 375 ? -7.577 12.516 -10.218 1.00 96.56 375 LEU A CA 1
ATOM 2844 C C . LEU A 1 375 ? -8.042 11.378 -9.302 1.00 96.56 375 LEU A C 1
ATOM 2846 O O . LEU A 1 375 ? -8.818 11.630 -8.379 1.00 96.56 375 LEU A O 1
ATOM 2850 N N . LEU A 1 376 ? -7.532 10.156 -9.493 1.00 97.44 376 LEU A N 1
ATOM 2851 C CA . LEU A 1 376 ? -7.837 9.015 -8.624 1.00 97.44 376 LEU A CA 1
ATOM 2852 C C . LEU A 1 376 ? -7.370 9.269 -7.184 1.00 97.44 376 LEU A C 1
ATOM 2854 O O . LEU A 1 376 ? -8.151 9.108 -6.246 1.00 97.44 376 LEU A O 1
ATOM 2858 N N . SER A 1 377 ? -6.140 9.753 -7.002 1.00 96.56 377 SER A N 1
ATOM 2859 C CA . SER A 1 377 ? -5.608 10.130 -5.683 1.00 96.56 377 SER A CA 1
ATOM 2860 C C . SER A 1 377 ? -6.463 11.207 -5.013 1.00 96.56 377 SER A C 1
ATOM 2862 O O . SER A 1 377 ? -6.796 11.108 -3.831 1.00 96.56 377 SER A O 1
ATOM 2864 N N . SER A 1 378 ? -6.871 12.226 -5.774 1.00 96.44 378 SER A N 1
ATOM 2865 C CA . SER A 1 378 ? -7.715 13.318 -5.278 1.00 96.44 378 SER A CA 1
ATOM 2866 C C . SER A 1 378 ? -9.094 12.814 -4.859 1.00 96.44 378 SER A C 1
ATOM 2868 O O . SER A 1 378 ? -9.594 13.189 -3.798 1.00 96.44 378 SER A O 1
ATOM 2870 N N . LEU A 1 379 ? -9.697 11.927 -5.656 1.00 97.69 379 LEU A N 1
ATOM 2871 C CA . LEU A 1 379 ? -10.979 11.305 -5.342 1.00 97.69 379 LEU A CA 1
ATOM 2872 C C . LEU A 1 379 ? -10.889 10.486 -4.049 1.00 97.69 379 LEU A C 1
ATOM 2874 O O . LEU A 1 379 ? -11.740 10.645 -3.172 1.00 97.69 379 LEU A O 1
ATOM 2878 N N . ALA A 1 380 ? -9.839 9.671 -3.900 1.00 97.81 380 ALA A N 1
ATOM 2879 C CA . ALA A 1 380 ? -9.589 8.905 -2.683 1.00 97.81 380 ALA A CA 1
ATOM 2880 C C . ALA A 1 380 ? -9.427 9.822 -1.464 1.00 97.81 380 ALA A C 1
ATOM 2882 O O . ALA A 1 380 ? -10.086 9.614 -0.445 1.00 97.81 380 ALA A O 1
ATOM 2883 N N . LEU A 1 381 ? -8.629 10.887 -1.580 1.00 95.88 381 LEU A N 1
ATOM 2884 C CA . LEU A 1 381 ? -8.420 11.856 -0.505 1.00 95.88 381 LEU A CA 1
ATOM 2885 C C . LEU A 1 381 ? -9.730 12.535 -0.077 1.00 95.88 381 LEU A C 1
ATOM 2887 O O . LEU A 1 381 ? -10.041 12.618 1.113 1.00 95.88 381 LEU A O 1
ATOM 2891 N N . ILE A 1 382 ? -10.533 12.988 -1.044 1.00 96.50 382 ILE A N 1
ATOM 2892 C CA . ILE A 1 382 ? -11.860 13.559 -0.784 1.00 96.50 382 ILE A CA 1
ATOM 2893 C C . ILE A 1 382 ? -12.754 12.527 -0.090 1.00 96.50 382 ILE A C 1
ATOM 2895 O O . ILE A 1 382 ? -13.469 12.869 0.857 1.00 96.50 382 ILE A O 1
ATOM 2899 N N . GLY A 1 383 ? -12.700 11.270 -0.529 1.00 96.75 383 GLY A N 1
ATOM 2900 C CA . GLY A 1 383 ? -13.410 10.146 0.068 1.00 96.75 383 GLY A CA 1
ATOM 2901 C C . GLY A 1 383 ? -13.040 9.924 1.535 1.00 96.75 383 GLY A C 1
ATOM 2902 O O . GLY A 1 383 ? -13.934 9.871 2.382 1.00 96.75 383 GLY A O 1
ATOM 2903 N N . LEU A 1 384 ? -11.743 9.900 1.860 1.00 95.62 384 LEU A N 1
ATOM 2904 C CA . LEU A 1 384 ? -11.229 9.774 3.231 1.00 95.62 384 LEU A CA 1
ATOM 2905 C C . LEU A 1 384 ? -11.703 10.907 4.152 1.00 95.62 384 LEU A C 1
ATOM 2907 O O . LEU A 1 384 ? -11.867 10.697 5.352 1.00 95.62 384 LEU A O 1
ATOM 2911 N N . ILE A 1 385 ? -11.971 12.098 3.611 1.00 93.62 385 ILE A N 1
ATOM 2912 C CA . ILE A 1 385 ? -12.488 13.234 4.385 1.00 93.62 385 ILE A CA 1
ATOM 2913 C C . ILE A 1 385 ? -14.016 13.178 4.509 1.00 93.62 385 ILE A C 1
ATOM 2915 O O . ILE A 1 385 ? -14.564 13.413 5.590 1.00 93.62 385 ILE A O 1
ATOM 2919 N N . ARG A 1 386 ? -14.733 12.914 3.410 1.00 95.38 386 ARG A N 1
ATOM 2920 C CA . ARG A 1 386 ? -16.199 13.022 3.363 1.00 95.38 386 ARG A CA 1
ATOM 2921 C C . ARG A 1 386 ? -16.914 11.808 3.943 1.00 95.38 386 ARG A C 1
ATOM 2923 O O . ARG A 1 386 ? -17.919 11.999 4.630 1.00 95.38 386 ARG A O 1
ATOM 2930 N N . MET A 1 387 ? -16.412 10.595 3.712 1.00 96.00 387 MET A N 1
ATOM 2931 C CA . MET A 1 387 ? -17.079 9.365 4.155 1.00 96.00 387 MET A CA 1
ATOM 2932 C C . MET A 1 387 ? -17.190 9.266 5.682 1.00 96.00 387 MET A C 1
ATOM 2934 O O . MET A 1 387 ? -18.313 9.097 6.156 1.00 96.00 387 MET A O 1
ATOM 2938 N N . PRO A 1 388 ? -16.123 9.467 6.486 1.00 93.44 388 PRO A N 1
ATOM 2939 C CA . PRO A 1 388 ? -16.251 9.426 7.943 1.00 93.44 388 PRO A CA 1
ATOM 2940 C C . PRO A 1 388 ? -17.257 10.450 8.481 1.00 93.44 388 PRO A C 1
ATOM 2942 O O . PRO A 1 388 ? -18.098 10.104 9.305 1.00 93.44 388 PRO A O 1
ATOM 2945 N N . ARG A 1 389 ? -17.249 11.685 7.950 1.00 92.62 389 ARG A N 1
ATOM 2946 C CA . ARG A 1 389 ? -18.193 12.746 8.353 1.00 92.62 389 ARG A CA 1
ATOM 2947 C C . ARG A 1 389 ? -19.641 12.396 8.033 1.00 92.62 389 ARG A C 1
ATOM 2949 O O . ARG A 1 389 ? -20.542 12.744 8.791 1.00 92.62 389 ARG A O 1
ATOM 2956 N N . ARG A 1 390 ? -19.879 11.785 6.871 1.00 94.75 390 ARG A N 1
ATOM 2957 C CA . ARG A 1 390 ? -21.214 11.349 6.458 1.00 94.75 390 ARG A CA 1
ATOM 2958 C C . ARG A 1 390 ? -21.708 10.219 7.358 1.00 94.75 390 ARG A C 1
ATOM 2960 O O . ARG A 1 390 ? -22.769 10.354 7.949 1.00 94.75 390 ARG A O 1
ATOM 2967 N N . LEU A 1 391 ? -20.907 9.165 7.515 1.00 93.38 391 LEU A N 1
ATOM 2968 C CA . LEU A 1 391 ? -21.276 7.990 8.308 1.00 93.38 391 LEU A CA 1
ATOM 2969 C C . LEU A 1 391 ? -21.458 8.327 9.795 1.00 93.38 391 LEU A C 1
ATOM 2971 O O . LEU A 1 391 ? -22.303 7.738 10.459 1.00 93.38 391 LEU A O 1
ATOM 2975 N N . MET A 1 392 ? -20.692 9.286 10.323 1.00 91.06 392 MET A N 1
ATOM 2976 C CA . MET A 1 392 ? -20.884 9.782 11.686 1.00 91.06 392 MET A CA 1
ATOM 2977 C C . MET A 1 392 ? -22.209 10.516 11.870 1.00 91.06 392 MET A C 1
ATOM 2979 O O . MET A 1 392 ? -22.847 10.324 12.899 1.00 91.06 392 MET A O 1
ATOM 2983 N N . ARG A 1 393 ? -22.630 11.327 10.892 1.00 90.44 393 ARG A N 1
ATOM 2984 C CA . ARG A 1 393 ? -23.936 12.000 10.933 1.00 90.44 393 ARG A CA 1
ATOM 2985 C C . ARG A 1 393 ? -25.078 10.996 10.895 1.00 90.44 393 ARG A C 1
ATOM 2987 O O . ARG A 1 393 ? -25.868 10.981 11.824 1.00 90.44 393 ARG A O 1
ATO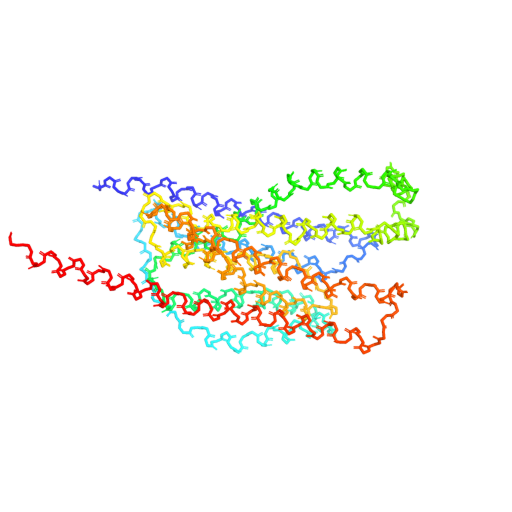M 2994 N N . GLU A 1 394 ? -25.054 10.070 9.934 1.00 89.31 394 GLU A N 1
ATOM 2995 C CA . GLU A 1 394 ? -26.056 8.995 9.834 1.00 89.31 394 GLU A CA 1
ATOM 2996 C C . GLU A 1 394 ? -26.162 8.190 11.146 1.00 89.31 394 GLU A C 1
ATOM 2998 O O . GLU A 1 394 ? -27.255 7.854 11.598 1.00 89.31 394 GLU A O 1
ATOM 3003 N N . GLN A 1 395 ? -25.029 7.920 11.806 1.00 86.56 395 GLN A N 1
ATOM 3004 C CA . GLN A 1 395 ? -25.027 7.232 13.094 1.00 86.56 395 GLN A CA 1
ATOM 3005 C C . GLN A 1 395 ? -25.637 8.081 14.223 1.00 86.56 395 GLN A C 1
ATOM 3007 O O . GLN A 1 395 ? -26.368 7.537 15.047 1.00 86.56 395 GLN A O 1
ATOM 3012 N N . ILE A 1 396 ? -25.338 9.381 14.291 1.00 87.19 396 ILE A N 1
ATOM 3013 C CA . ILE A 1 396 ? -25.906 10.286 15.304 1.00 87.19 396 ILE A CA 1
ATOM 3014 C C . ILE A 1 396 ? -27.417 10.416 15.110 1.00 87.19 396 ILE A C 1
ATOM 3016 O O . ILE A 1 396 ? -28.157 10.250 16.077 1.00 87.19 396 ILE A O 1
ATOM 3020 N N . ASP A 1 397 ? -27.865 10.629 13.874 1.00 87.62 397 ASP A N 1
ATOM 3021 C CA . ASP A 1 397 ? -29.279 10.806 13.541 1.00 87.62 397 ASP A CA 1
ATOM 3022 C C . ASP A 1 397 ? -30.089 9.563 13.950 1.00 87.62 397 ASP A C 1
ATOM 3024 O O . ASP A 1 397 ? -31.081 9.677 14.669 1.00 87.62 397 ASP A O 1
ATOM 3028 N N . SER A 1 398 ? -29.579 8.361 13.645 1.00 84.94 398 SER A N 1
ATOM 3029 C CA . SER A 1 398 ? -30.215 7.103 14.070 1.00 84.94 398 SER A CA 1
ATOM 3030 C C . SER A 1 398 ? -30.314 6.942 15.594 1.00 84.94 398 SER A C 1
ATOM 3032 O O . SER A 1 398 ? -31.264 6.352 16.099 1.00 84.94 398 SER A O 1
ATOM 3034 N N . MET A 1 399 ? -29.348 7.472 16.357 1.00 84.56 399 MET A N 1
ATOM 3035 C CA . MET A 1 399 ? -29.394 7.419 17.821 1.00 84.56 399 MET A CA 1
ATOM 3036 C C . MET A 1 399 ? -30.442 8.381 18.386 1.00 84.56 399 MET A C 1
ATOM 3038 O O . MET A 1 399 ? -31.095 8.048 19.372 1.00 84.56 399 MET A O 1
ATOM 3042 N N . VAL A 1 400 ? -30.612 9.555 17.772 1.00 86.25 400 VAL A N 1
ATOM 3043 C CA . VAL A 1 400 ? -31.630 10.536 18.176 1.00 86.25 400 VAL A CA 1
ATOM 3044 C C . VAL A 1 400 ? -33.036 9.994 17.917 1.00 86.25 400 VAL A C 1
ATOM 3046 O O . VAL A 1 400 ? -33.888 10.097 18.798 1.00 86.25 400 VAL A O 1
ATOM 3049 N N . GLU A 1 401 ? -33.268 9.365 16.762 1.00 83.38 401 GLU A N 1
ATOM 3050 C CA . GLU A 1 401 ? -34.562 8.756 16.421 1.00 83.38 401 GLU A CA 1
ATOM 3051 C C . GLU A 1 401 ? -34.977 7.669 17.422 1.00 83.38 401 GLU A C 1
ATOM 3053 O O . GLU A 1 401 ? -36.107 7.681 17.909 1.00 83.38 401 GLU A O 1
ATOM 3058 N N . VAL A 1 402 ? -34.054 6.778 17.803 1.00 83.75 402 VAL A N 1
ATOM 3059 C CA . VAL A 1 402 ? -34.327 5.713 18.786 1.00 83.75 402 VAL A CA 1
ATOM 3060 C C . VAL A 1 402 ? -34.710 6.293 20.150 1.00 83.75 402 VAL A C 1
ATOM 3062 O O . VAL A 1 402 ? -35.663 5.826 20.770 1.00 83.75 402 VAL A O 1
ATOM 3065 N N . VAL A 1 403 ? -34.013 7.339 20.608 1.00 83.56 403 VAL A N 1
ATOM 3066 C CA . VAL A 1 403 ? -34.318 8.003 21.890 1.00 83.56 403 VAL A CA 1
ATOM 3067 C C . VAL A 1 403 ? -35.685 8.697 21.854 1.00 83.56 403 VAL A C 1
ATOM 3069 O O . VAL A 1 403 ? -36.409 8.685 22.849 1.00 83.56 403 VAL A O 1
ATOM 3072 N N . GLN A 1 404 ? -36.060 9.288 20.716 1.00 83.75 404 GLN A N 1
ATOM 3073 C CA . GLN A 1 404 ? -37.371 9.920 20.537 1.00 83.75 404 GLN A CA 1
ATOM 3074 C C . GLN A 1 404 ? -38.519 8.908 20.448 1.00 83.75 404 GLN A C 1
ATOM 3076 O O . GLN A 1 404 ? -39.632 9.222 20.856 1.00 83.75 404 GLN A O 1
ATOM 3081 N N . GLN A 1 405 ? -38.274 7.710 19.916 1.00 78.38 405 GLN A N 1
ATOM 3082 C CA . GLN A 1 405 ? -39.272 6.640 19.889 1.00 78.38 405 GLN A CA 1
ATOM 3083 C C . GLN A 1 405 ? -39.473 6.034 21.281 1.00 78.38 405 GLN A C 1
ATOM 3085 O O . GLN A 1 405 ? -40.611 5.908 21.720 1.00 78.38 405 GLN A O 1
ATOM 3090 N N . SER A 1 406 ? -38.392 5.780 22.030 1.00 77.38 406 SER A N 1
ATOM 3091 C CA . SER A 1 406 ? -38.492 5.237 23.393 1.00 77.38 406 SER A CA 1
ATOM 3092 C C . SER A 1 406 ? -39.142 6.188 24.403 1.00 77.38 406 SER A C 1
ATOM 3094 O O . SER A 1 406 ? -39.581 5.745 25.453 1.00 77.38 406 SER A O 1
ATOM 3096 N N . SER A 1 407 ? -39.179 7.497 24.126 1.00 76.69 407 SER A N 1
ATOM 3097 C CA . SER A 1 407 ? -39.858 8.483 24.980 1.00 76.69 407 SER A CA 1
ATOM 3098 C C . SER A 1 407 ? -41.329 8.711 24.614 1.00 76.69 407 SER A C 1
ATOM 3100 O O . SER A 1 407 ? -42.022 9.435 25.327 1.00 76.69 407 SER A O 1
ATOM 3102 N N . ARG A 1 408 ? -41.809 8.117 23.511 1.00 76.25 408 ARG A N 1
ATOM 3103 C CA . ARG A 1 408 ? -43.199 8.210 23.032 1.00 76.25 408 ARG A CA 1
ATOM 3104 C C . ARG A 1 408 ? -44.042 6.967 23.325 1.00 76.25 408 ARG A C 1
ATOM 3106 O O . ARG A 1 408 ? -45.250 7.030 23.119 1.00 76.25 408 ARG A O 1
ATOM 3113 N N . GLU A 1 409 ? -43.439 5.878 23.794 1.00 52.84 409 GLU A N 1
ATOM 3114 C CA . GLU A 1 409 ? -44.152 4.694 24.286 1.00 52.84 409 GLU A CA 1
ATOM 3115 C C . GLU A 1 409 ? -44.265 4.783 25.823 1.00 52.84 409 GLU A C 1
ATOM 3117 O O . GLU A 1 409 ? -43.237 4.672 26.496 1.00 52.84 409 GLU A O 1
ATOM 3122 N N . PRO A 1 410 ? -45.458 5.088 26.379 1.00 56.44 410 PRO A N 1
ATOM 3123 C CA . PRO A 1 410 ? -45.697 5.117 27.824 1.00 56.44 410 PRO A CA 1
ATOM 3124 C C . PRO A 1 410 ? -45.751 3.727 28.470 1.00 56.44 410 PRO A C 1
ATOM 3126 O O . PRO A 1 410 ? -46.180 2.763 27.792 1.00 56.44 410 PRO A O 1
#

Secondary structure (DSSP, 8-state):
--HHHHTHHHHHHHHHHHHHHHHHHHHHHHHHHHHHHHHHTTSS----HHHHHHHHHHHHHHHHTTHHHHHHHHHHHTTPPPPPP-PPPTTHHHHHHHHHHHHHHHIIIIIS-TTHHHHHHHHHHHHHHHHHHHHHHHHHHSS----HHHHHHHHHIIIIIHHHHHHHHHHHHHHHHHHHHHHHHHTSHHHHHHHHHHT-GGGTTSTHHHHHHHHHHTSHHHHHHHHHIIIIIHHHHHHHHGGGGGGGGGGGT--HHHHHHHHHHHHHHHHHHHHHHS---STTHHHHHHHHHHHHHHHHHHHHHHHHHHHHHHHH--HHHHHHHHHHHHHHHHHHHHHHHHHHHHHHHHHTT-S---HHHHHHHHHHHHHHHHHHHHHHHHHHHHHHHHHHHHHHHHHHHHHHHHTT--